Protein AF-0000000083255064 (afdb_homodimer)

Sequence (548 aa):
MEEKFKMIAHAGFDGIDAFVPKPDEAAAWRESLDRHRLALSVNAYPSSADDLRRELELAAGFGGIRAVNVQVMTPFLTGEAAIRLLEDIAALAGEYGLSVNVETHRGTITQDLIRTADYVQYIPELRLTADFSHYVLAGEMPRIPDEAENLFRQLLSRADCLHGRVSNGEQIQVGCFADEEHPMLAHYGRWWE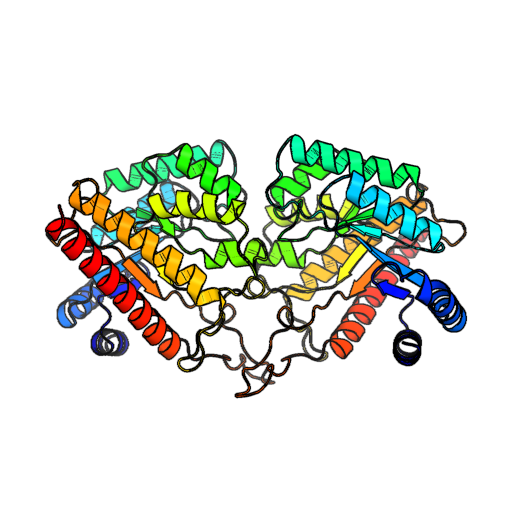LAMRGWLERYANGVVNGDSDGGALLFIPELGPPPYAITTEVPGSRGVELNDRWQQSLALAAYARRLWDGVLLSEHNGAENEMEEKFKMIAHAGFDGIDAFVPKPDEAAAWRESLDRHRLALSVNAYPSSADDLRRELELAAGFGGIRAVNVQVMTPFLTGEAAIRLLEDIAALAGEYGLSVNVETHRGTITQDLIRTADYVQYIPELRLTADFSHYVLAGEMPRIPDEAENLFRQLLSRADCLHGRVSNGEQIQVGCFADEEHPMLAHYGRWWELAMRGWLERYANGVVNGDSDGGALLFIPELGPPPYAITTEVPGSRGVELNDRWQQSLALAAYARRLWDGVLLSEHNGAENE

InterPro domains:
  IPR013022 Xylose isomerase-like, TIM barrel domain [PF01261] (6-149)
  IPR036237 Xylose isomerase-like superfamily [SSF51658] (2-163)

Nearest PDB structures (foldseek):
  1xm3-assembly1_A  TM=5.576E-01  e=3.226E-03  Bacillus subtilis
  1xm3-assembly1_C  TM=5.314E-01  e=2.878E-03  Bacillus subtilis
  5ud6-assembly1_B  TM=4.193E-01  e=1.373E-03  Cyanidioschyzon merolae strain 10D
  3fkk-assembly1_A  TM=4.316E-01  e=2.426E-03  Azospirillum brasilense
  5gk4-assembly1_B  TM=3.318E-01  e=1.948E-01  Escherichia coli K-12

Solvent-accessible surface area (backbone atoms only — not comparable to full-atom values): 29219 Å² total; per-residue (Å²): 109,67,66,58,51,50,52,45,41,73,72,65,49,64,53,44,81,44,60,70,68,52,79,92,44,37,63,62,50,52,49,52,28,58,74,58,63,38,46,36,30,27,53,44,73,24,72,44,58,68,50,41,50,55,52,49,50,53,43,59,69,69,49,80,60,67,32,35,41,30,41,44,56,37,52,82,48,56,68,69,64,33,46,51,50,51,49,49,46,40,51,49,26,65,74,71,71,46,49,52,17,43,36,45,30,44,42,14,52,34,41,43,66,71,60,40,48,52,47,48,69,75,33,79,77,48,35,21,22,44,26,61,22,42,51,31,29,32,36,45,33,74,60,82,49,69,69,55,52,55,46,48,53,59,51,36,73,33,29,53,29,35,42,50,53,45,27,56,10,54,39,46,55,50,76,56,45,97,87,52,75,41,78,53,48,60,58,50,50,51,51,52,41,51,25,50,50,48,42,51,51,35,42,75,70,61,69,45,69,39,51,103,84,51,57,73,77,47,75,40,56,63,73,56,60,76,72,48,30,51,55,42,90,37,91,100,49,93,36,49,64,75,61,60,64,67,62,41,35,52,52,48,48,52,51,52,49,51,45,51,53,50,52,54,51,50,53,54,54,55,53,69,74,98,109,68,65,58,52,50,52,44,39,73,72,65,48,64,53,48,80,43,61,70,67,50,79,92,43,37,64,63,49,52,50,52,29,59,74,58,63,36,46,37,30,28,53,43,74,24,72,45,58,68,50,39,50,56,51,49,50,52,43,60,69,70,48,80,60,66,31,36,42,29,43,44,56,35,53,84,46,55,68,68,65,34,45,51,48,50,50,49,46,39,51,50,25,65,73,72,70,44,49,51,18,43,35,44,31,44,42,12,53,34,41,43,66,71,59,39,48,52,44,47,70,75,34,78,77,48,34,20,23,44,27,60,23,40,50,30,28,34,36,44,34,73,61,82,50,70,70,55,51,54,47,49,53,60,50,36,74,33,30,51,28,34,43,50,50,46,27,59,9,52,39,45,56,50,75,58,43,95,86,51,74,40,79,53,50,58,58,51,50,51,52,51,40,51,26,50,50,48,43,51,51,34,42,75,69,60,68,45,68,42,50,100,82,52,55,73,78,47,75,40,58,63,74,55,60,76,70,49,31,51,54,40,90,36,90,98,50,94,35,48,63,74,62,60,62,67,63,39,34,52,50,49,49,52,51,52,50,52,44,50,52,52,51,54,50,50,54,52,53,54,51,71,75,95

Organism: NCBI:txid582686

pLDDT: mean 91.42, std 12.03, range [43.56, 98.94]

Secondary structure (DSSP, 8-state):
-HHHHHHHHHTT-SEEEEEPPPHHHHHHHHHHHHHHT-EEEEEE--SSHHHHHHHHHHHHHH--EEEEEE----TT--HHHHHHHHHHHHHHHHHHT--EEEE--TTSTT--HHHHHHHHHH-TT--EEE-THHHHHHTT-SS--HHHHHHHHHHHTTEEEEE-----SSSSS----SSS--TTHHHHHHHHHHHHHHHHHHHHTT-S---TT----EEE--PPPTTTS-EE--TTSS-EESS-HHHHHHHHHHHHHHHHHHHHHHHHHHHHT-/-HHHHHHHHHTT-SEEEEEPPPHHHHHHHHHHHHHHT-EEEEEE--SSHHHHHHHHHHHHHH--EEEEEE----TT--HHHHHHHHHHHHHHHHHHT--EEEE--TTSTT--HHHHHHHHHH-TT--EEE-THHHHHHTT-SS--HHHHHHHHHHHTTEEEEE-----SSSSS----SSS--TTHHHHHHHHHHHHHHHHHHHHTT-S---TT----EEE--PPPTTTS-EE--TTSS-EESS-HHHHHHHHHHHHHHHHHHHHHHHHHHHHT-

Radius of gyration: 25.93 Å; Cα contacts (8 Å, |Δi|>4): 891; chains: 2; bounding box: 52×82×60 Å

Foldseek 3Di:
DLVVLVVCLVLPAQADEEAQDDPVCLVVVVVSCVVSNHAYAYEAEAQALVSVLVRLVSVLVSDRHQAYEYFHQDCPDADPRLLVRQLSVLVSCVVSVHHYAYECACNGVNNELVRVLVSCVVRVSHAHAYDCLSVLQVVLPLDADPVSVVSLLSNLLRYLEYEDADHNSNARHDFCDPPHGDPRVVVVLVSLLSSLLSVVVCQVVCNQPQDVPGRDRYYFHDQDDPPSFPFDDDVPDPGHGPDDSVNRRSVSVVSSVVSNVVSVVVVVVVVVVD/DLVVLVVCLVLPAQADEEAQDDPVCLVVVVVSCVVSNHAYAYEAEAQALVSVLVRLVSVLVSDRHQAYEYFHQDCPDADPRLLVRQLSVLVSCVVSVHHYAYECACNGVNNELVRVLVSCVVPVSHAHAYDCLSVLQVVLPLDQDPVSVVSLLSNLLRYLEYEDADHNSNARHDFCDPVHGDPRVVVVLVSLLSSLLSVVVCQVVCNQPQPVPGRDRYYFHDQDDPPSFPFDDDVPDPGHGPDDSVVRRSVSVVSSVVSNVVSVVVVVVVVVVD

Structure (mmCIF, N/CA/C/O backbone):
data_AF-0000000083255064-model_v1
#
loop_
_entity.id
_entity.type
_entity.pdbx_description
1 polymer 'Xylose isomerase-like TIM barrel protein'
#
loop_
_atom_site.group_PDB
_atom_site.id
_atom_site.type_symbol
_atom_site.label_atom_id
_atom_site.label_alt_id
_atom_site.label_comp_id
_atom_site.label_asym_id
_atom_site.label_entity_id
_atom_site.label_seq_id
_atom_site.pdbx_PDB_ins_code
_atom_site.Cartn_x
_atom_site.Cartn_y
_atom_site.Cartn_z
_atom_site.occupancy
_atom_site.B_iso_or_equiv
_atom_site.auth_seq_id
_atom_site.auth_comp_id
_atom_site.auth_asym_id
_atom_site.auth_atom_id
_atom_site.pdbx_PDB_model_num
ATOM 1 N N . MET A 1 1 ? 4.922 15.273 30.141 1 87 1 MET A N 1
ATOM 2 C CA . MET A 1 1 ? 4.391 16.203 29.156 1 87 1 MET A CA 1
ATOM 3 C C . MET A 1 1 ? 5.312 17.422 28.984 1 87 1 MET A C 1
ATOM 5 O O . MET A 1 1 ? 5.828 17.672 27.906 1 87 1 MET A O 1
ATOM 9 N N . GLU A 1 2 ? 5.703 18.062 30.078 1 88.81 2 GLU A N 1
ATOM 10 C CA . GLU A 1 2 ? 6.504 19.281 30.016 1 88.81 2 GLU A CA 1
ATOM 11 C C . GLU A 1 2 ? 7.859 19.016 29.359 1 88.81 2 GLU A C 1
ATOM 13 O O . GLU A 1 2 ? 8.352 19.828 28.594 1 88.81 2 GLU A O 1
ATOM 18 N N . GLU A 1 3 ? 8.422 17.938 29.672 1 93.56 3 GLU A N 1
ATOM 19 C CA . GLU A 1 3 ? 9.719 17.578 29.094 1 93.56 3 GLU A CA 1
ATOM 20 C C . GLU A 1 3 ? 9.617 17.438 27.578 1 93.56 3 GLU A C 1
ATOM 22 O O . GLU A 1 3 ? 10.539 17.812 26.844 1 93.56 3 GLU A O 1
ATOM 27 N N . LYS A 1 4 ? 8.594 16.844 27.109 1 94.31 4 LYS A N 1
ATOM 28 C CA . LYS A 1 4 ? 8.391 16.688 25.672 1 94.31 4 LYS A CA 1
ATOM 29 C C . LYS A 1 4 ? 8.242 18.031 24.984 1 94.31 4 LYS A C 1
ATOM 31 O O . LYS A 1 4 ? 8.797 18.266 23.922 1 94.31 4 LYS A O 1
ATOM 36 N N . PHE A 1 5 ? 7.508 18.938 25.625 1 96.88 5 PHE A N 1
ATOM 37 C CA . PHE A 1 5 ? 7.328 20.281 25.078 1 96.88 5 PHE A CA 1
ATOM 38 C C . PHE A 1 5 ? 8.664 21 24.984 1 96.88 5 PHE A C 1
ATOM 40 O O . PHE A 1 5 ? 8.961 21.625 23.953 1 96.88 5 PHE A O 1
ATOM 47 N N . LYS A 1 6 ? 9.398 20.891 26.016 1 96 6 LYS A N 1
ATOM 48 C CA . LYS A 1 6 ? 10.711 21.531 26.062 1 96 6 LYS A CA 1
ATOM 49 C C . LYS A 1 6 ? 11.617 20.984 24.953 1 96 6 LYS A C 1
ATOM 51 O O . LYS A 1 6 ? 12.297 21.75 24.281 1 96 6 LYS A O 1
ATOM 56 N N . MET A 1 7 ? 11.617 19.734 24.812 1 96.69 7 MET A N 1
ATOM 57 C CA . MET A 1 7 ? 12.445 19.078 23.797 1 96.69 7 MET A CA 1
ATOM 58 C C . MET A 1 7 ? 12.055 19.547 22.406 1 96.69 7 MET A C 1
ATOM 60 O O . MET A 1 7 ? 12.93 19.844 21.578 1 96.69 7 MET A O 1
ATOM 64 N N . ILE A 1 8 ? 10.812 19.578 22.125 1 97.5 8 ILE A N 1
ATOM 65 C CA . ILE A 1 8 ? 10.281 19.969 20.812 1 97.5 8 ILE A CA 1
ATOM 66 C C . ILE A 1 8 ? 10.641 21.422 20.531 1 97.5 8 ILE A C 1
ATOM 68 O O . ILE A 1 8 ? 11.133 21.75 19.453 1 97.5 8 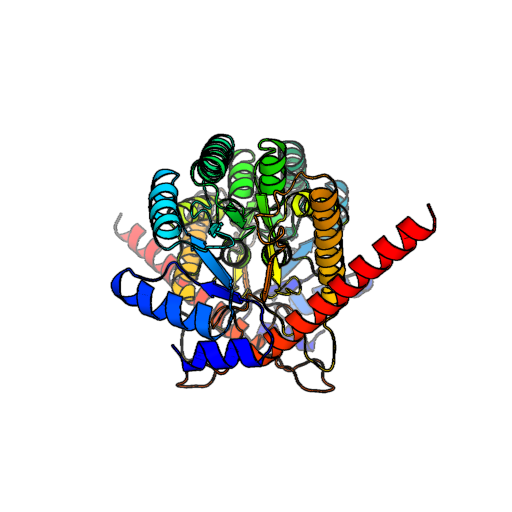ILE A O 1
ATOM 72 N N . ALA A 1 9 ? 10.461 22.281 21.516 1 97.56 9 ALA A N 1
ATOM 73 C CA . ALA A 1 9 ? 10.781 23.703 21.375 1 97.56 9 ALA A CA 1
ATOM 74 C C . ALA A 1 9 ? 12.281 23.906 21.156 1 97.56 9 ALA A C 1
ATOM 76 O O . ALA A 1 9 ? 12.688 24.688 20.297 1 97.56 9 ALA A O 1
ATOM 77 N N . HIS A 1 10 ? 13.039 23.219 21.922 1 97.25 10 HIS A N 1
ATOM 78 C CA . HIS A 1 10 ? 14.492 23.344 21.844 1 97.25 10 HIS A CA 1
ATOM 79 C C . HIS A 1 10 ? 15.016 22.891 20.484 1 97.25 10 HIS A C 1
ATOM 81 O O . HIS A 1 10 ? 16.016 23.422 19.984 1 97.25 10 HIS A O 1
ATOM 87 N N . ALA A 1 11 ? 14.336 21.953 19.844 1 97.5 11 ALA A N 1
ATOM 88 C CA . ALA A 1 11 ? 14.742 21.422 18.547 1 97.5 11 ALA A CA 1
ATOM 89 C C . ALA A 1 11 ? 14.352 22.375 17.422 1 97.5 11 ALA A C 1
ATOM 91 O O . ALA A 1 11 ? 14.727 22.172 16.266 1 97.5 11 ALA A O 1
ATOM 92 N N . GLY A 1 12 ? 13.562 23.359 17.719 1 97.12 12 GLY A N 1
ATOM 93 C CA . GLY A 1 12 ? 13.281 24.406 16.75 1 97.12 12 GLY A CA 1
ATOM 94 C C . GLY A 1 12 ? 11.953 24.203 16.031 1 97.12 12 GLY A C 1
ATOM 95 O O . GLY A 1 12 ? 11.672 24.875 15.039 1 97.12 12 GLY A O 1
ATOM 96 N N . PHE A 1 13 ? 11.094 23.281 16.453 1 97.81 13 PHE A N 1
ATOM 97 C CA . PHE A 1 13 ? 9.773 23.109 15.875 1 97.81 13 PHE A CA 1
ATOM 98 C C . PHE A 1 13 ? 8.867 24.281 16.25 1 97.81 13 PHE A C 1
ATOM 100 O O . PHE A 1 13 ? 8.984 24.844 17.328 1 97.81 13 PHE A O 1
ATOM 107 N N . ASP A 1 14 ? 7.949 24.609 15.359 1 96.38 14 ASP A N 1
ATOM 108 C CA . ASP A 1 14 ? 7.031 25.734 15.555 1 96.38 14 ASP A CA 1
ATOM 109 C C . ASP A 1 14 ? 5.754 25.266 16.25 1 96.38 14 ASP A C 1
ATOM 111 O O . ASP A 1 14 ? 4.977 26.094 16.734 1 96.38 14 ASP A O 1
ATOM 115 N N . GLY A 1 15 ? 5.566 23.984 16.281 1 97.12 15 GLY A N 1
ATOM 116 C CA . GLY A 1 15 ? 4.332 23.484 16.875 1 97.12 15 GLY A CA 1
ATOM 117 C C . GLY A 1 15 ? 4.328 21.984 17.078 1 97.12 15 GLY A C 1
ATOM 118 O O . GLY A 1 15 ? 5.355 21.328 16.891 1 97.12 15 GLY A O 1
ATOM 119 N N . ILE A 1 16 ? 3.178 21.516 17.609 1 97 16 ILE A N 1
ATOM 120 C CA . ILE A 1 16 ? 2.92 20.125 17.922 1 97 16 ILE A CA 1
ATOM 121 C C . ILE A 1 16 ? 1.641 19.672 17.219 1 97 16 ILE A C 1
ATOM 123 O O . ILE A 1 16 ? 0.662 20.406 17.156 1 97 16 ILE A O 1
ATOM 127 N N . ASP A 1 17 ? 1.732 18.547 16.594 1 97.25 17 ASP A N 1
ATOM 128 C CA . ASP A 1 17 ? 0.533 17.859 16.109 1 97.25 17 ASP A CA 1
ATOM 129 C C . ASP A 1 17 ? 0.09 16.766 17.078 1 97.25 17 ASP A C 1
ATOM 131 O O . ASP A 1 17 ? 0.868 15.867 17.406 1 97.25 17 ASP A O 1
ATOM 135 N N . ALA A 1 18 ? -1.103 16.844 17.578 1 97.25 18 ALA A N 1
ATOM 136 C CA . ALA A 1 18 ? -1.617 15.914 18.594 1 97.25 18 ALA A CA 1
ATOM 137 C C . ALA A 1 18 ? -3.121 15.711 18.422 1 97.25 18 ALA A C 1
ATOM 139 O O . ALA A 1 18 ? -3.678 15.953 17.359 1 97.25 18 ALA A O 1
ATOM 140 N N . PHE A 1 19 ? -3.732 15.055 19.297 1 97.56 19 PHE A N 1
ATOM 141 C CA . PHE A 1 19 ? -5.184 15.055 19.453 1 97.56 19 PHE A CA 1
ATOM 142 C C . PHE A 1 19 ? -5.629 16.156 20.406 1 97.56 19 PHE A C 1
ATOM 144 O O . PHE A 1 19 ? -4.816 16.688 21.172 1 97.56 19 PHE A O 1
ATOM 151 N N . VAL A 1 20 ? -6.906 16.547 20.25 1 97.19 20 VAL A N 1
ATOM 152 C CA . VAL A 1 20 ? -7.398 17.578 21.156 1 97.19 20 VAL A CA 1
ATOM 153 C C . VAL A 1 20 ? -7.203 17.141 22.609 1 97.19 20 VAL A C 1
ATOM 155 O O . VAL A 1 20 ? -7.633 16.047 22.984 1 97.19 20 VAL A O 1
ATOM 158 N N . PRO A 1 21 ? -6.504 17.984 23.375 1 96.62 21 PRO A N 1
ATOM 159 C CA . PRO A 1 21 ? -6.32 17.625 24.781 1 96.62 21 PRO A CA 1
ATOM 160 C C . PRO A 1 21 ? -7.645 17.422 25.516 1 96.62 21 PRO A C 1
ATOM 162 O O . PRO A 1 21 ? -8.609 18.141 25.266 1 96.62 21 PRO A O 1
ATOM 165 N N . LYS A 1 22 ? -7.641 16.516 26.438 1 93.94 22 LYS A N 1
ATOM 166 C CA . LYS A 1 22 ? -8.805 16.312 27.312 1 93.94 22 LYS A CA 1
ATOM 167 C C . LYS A 1 22 ? -9.07 17.547 28.156 1 93.94 22 LYS A C 1
ATOM 169 O O . LYS A 1 22 ? -8.141 18.281 28.5 1 93.94 22 LYS A O 1
ATOM 174 N N . PRO A 1 23 ? -10.305 17.672 28.484 1 93.62 23 PRO A N 1
ATOM 175 C CA . PRO A 1 23 ? -10.656 18.875 29.25 1 93.62 23 PRO A CA 1
ATOM 176 C C . PRO A 1 23 ? -9.82 19.031 30.516 1 93.62 23 PRO A C 1
ATOM 178 O O . PRO A 1 23 ? -9.438 20.141 30.875 1 93.62 23 PRO A O 1
ATOM 181 N N . ASP A 1 24 ? -9.531 17.984 31.156 1 95.31 24 ASP A N 1
ATOM 182 C CA . ASP A 1 24 ? -8.805 18.047 32.438 1 95.31 24 ASP A CA 1
ATOM 183 C C . ASP A 1 24 ? -7.324 18.328 32.188 1 95.31 24 ASP A C 1
ATOM 185 O O . ASP A 1 24 ? -6.602 18.672 33.125 1 95.31 24 ASP A O 1
ATOM 189 N N . GLU A 1 25 ? -6.871 18.25 30.969 1 95.75 25 GLU A N 1
ATOM 190 C CA . GLU A 1 25 ? -5.477 18.531 30.641 1 95.75 25 GLU A CA 1
ATOM 191 C C . GLU A 1 25 ? -5.344 19.844 29.891 1 95.75 25 GLU A C 1
ATOM 193 O O . GLU A 1 25 ? -4.23 20.312 29.625 1 95.75 25 GLU A O 1
ATOM 198 N N . ALA A 1 26 ? -6.465 20.438 29.562 1 96.06 26 ALA A N 1
ATOM 199 C CA . ALA A 1 26 ? -6.504 21.594 28.656 1 96.06 26 ALA A CA 1
ATOM 200 C C . ALA A 1 26 ? -5.688 22.75 29.203 1 96.06 26 ALA A C 1
ATOM 202 O O . ALA A 1 26 ? -4.895 23.359 28.484 1 96.06 26 ALA A O 1
ATOM 203 N N . ALA A 1 27 ? -5.84 23.062 30.406 1 95.88 27 ALA A N 1
ATOM 204 C CA . ALA A 1 27 ? -5.145 24.188 31.016 1 95.88 27 ALA A CA 1
ATOM 205 C C . ALA A 1 27 ? -3.631 23.969 31 1 95.88 27 ALA A C 1
ATOM 207 O O . ALA A 1 27 ? -2.877 24.906 30.688 1 95.88 27 ALA A O 1
ATOM 208 N N . ALA A 1 28 ? -3.275 22.781 31.391 1 96.56 28 ALA A N 1
ATOM 209 C CA . ALA A 1 28 ? -1.85 22.453 31.391 1 96.56 28 ALA A CA 1
ATOM 210 C C . ALA A 1 28 ? -1.268 22.547 29.984 1 96.56 28 ALA A C 1
ATOM 212 O O . ALA A 1 28 ? -0.147 23.031 29.812 1 96.56 28 ALA A O 1
ATOM 213 N N . TRP A 1 29 ? -1.972 22.047 29.016 1 97.44 29 TRP A N 1
ATOM 214 C CA . TRP A 1 29 ? -1.554 22.141 27.625 1 97.44 29 TRP A CA 1
ATOM 215 C C . TRP A 1 29 ? -1.404 23.594 27.188 1 97.44 29 TRP A C 1
ATOM 217 O O . TRP A 1 29 ? -0.379 23.984 26.609 1 97.44 29 TRP A O 1
ATOM 227 N N . ARG A 1 30 ? -2.373 24.438 27.484 1 96.56 30 ARG A N 1
ATOM 228 C CA . ARG A 1 30 ? -2.328 25.844 27.094 1 96.56 30 ARG A CA 1
ATOM 229 C C . ARG A 1 30 ? -1.12 26.547 27.703 1 96.56 30 ARG A C 1
ATOM 231 O O . ARG A 1 30 ? -0.439 27.328 27.047 1 96.56 30 ARG A O 1
ATOM 238 N N . GLU A 1 31 ? -0.927 26.234 28.906 1 97 31 GLU A N 1
ATOM 239 C CA . GLU A 1 31 ? 0.203 26.844 29.609 1 97 31 GLU A CA 1
ATOM 240 C C . GLU A 1 31 ? 1.526 26.469 28.953 1 97 31 GLU A C 1
ATOM 242 O O . GLU A 1 31 ? 2.389 27.312 28.734 1 97 31 GLU A O 1
ATOM 247 N N . SER A 1 32 ? 1.698 25.188 28.719 1 97.44 32 SER A N 1
ATOM 248 C CA . SER A 1 32 ? 2.936 24.703 28.109 1 97.44 32 SER A CA 1
ATOM 249 C C . SER A 1 32 ? 3.107 25.234 26.688 1 97.44 32 SER A C 1
ATOM 251 O O . SER A 1 32 ? 4.215 25.625 26.297 1 97.44 32 SER A O 1
ATOM 253 N N . LEU A 1 33 ? 2.025 25.297 25.906 1 97.69 33 LEU A N 1
ATOM 254 C CA . LEU A 1 33 ? 2.07 25.859 24.562 1 97.69 33 LEU A CA 1
ATOM 255 C C . LEU A 1 33 ? 2.504 27.312 24.594 1 97.69 33 LEU A C 1
ATOM 257 O O . LEU A 1 33 ? 3.352 27.734 23.797 1 97.69 33 LEU A O 1
ATOM 261 N N . ASP A 1 34 ? 1.952 28.047 25.531 1 97 34 ASP A N 1
ATOM 262 C CA . ASP A 1 34 ? 2.295 29.469 25.672 1 97 34 ASP A CA 1
ATOM 263 C C . ASP A 1 34 ? 3.744 29.625 26.125 1 97 34 ASP A C 1
ATOM 265 O O . ASP A 1 34 ? 4.488 30.422 25.547 1 97 34 ASP A O 1
ATOM 269 N N . ARG A 1 35 ? 4.059 28.875 27.125 1 97.31 35 ARG A N 1
ATOM 270 C CA . ARG A 1 35 ? 5.391 28.969 27.719 1 97.31 35 ARG A CA 1
ATOM 271 C C . ARG A 1 35 ? 6.469 28.719 26.672 1 97.31 35 ARG A C 1
ATOM 273 O O . ARG A 1 35 ? 7.508 29.375 26.672 1 97.31 35 ARG A O 1
ATOM 280 N N . HIS A 1 36 ? 6.27 27.766 25.828 1 97.5 36 HIS A N 1
ATOM 281 C CA . HIS A 1 36 ? 7.293 27.359 24.875 1 97.5 36 HIS A CA 1
ATOM 282 C C . HIS A 1 36 ? 7.016 27.922 23.484 1 97.5 36 HIS A C 1
ATOM 284 O O . HIS A 1 36 ? 7.746 27.641 22.531 1 97.5 36 HIS A O 1
ATOM 290 N N . ARG A 1 37 ? 5.934 28.719 23.328 1 96.69 37 ARG A N 1
ATOM 291 C CA . ARG A 1 37 ? 5.555 29.391 22.078 1 96.69 37 ARG A CA 1
ATOM 292 C C . ARG A 1 37 ? 5.363 28.359 20.969 1 96.69 37 ARG A C 1
ATOM 294 O O . ARG A 1 37 ? 5.914 28.531 19.875 1 96.69 37 ARG A O 1
ATOM 301 N N . LEU A 1 38 ? 4.637 27.328 21.266 1 97.31 38 LEU A N 1
ATOM 302 C CA . LEU A 1 38 ? 4.34 26.266 20.312 1 97.31 38 LEU A CA 1
ATOM 303 C C . LEU A 1 38 ? 2.889 26.344 19.844 1 97.31 38 LEU A C 1
ATOM 305 O O . LEU A 1 38 ? 1.989 26.625 20.641 1 97.31 38 LEU A O 1
ATOM 309 N N . ALA A 1 39 ? 2.717 26.25 18.516 1 95.88 39 ALA A N 1
ATOM 310 C CA . ALA A 1 39 ? 1.37 26.109 17.953 1 95.88 39 ALA A CA 1
ATOM 311 C C . ALA A 1 39 ? 0.848 24.688 18.125 1 95.88 39 ALA A C 1
ATOM 313 O O . ALA A 1 39 ? 1.612 23.781 18.438 1 95.88 39 ALA A O 1
ATOM 314 N N . LEU A 1 40 ? -0.479 24.516 17.969 1 96.75 40 LEU A N 1
ATOM 315 C CA . LEU A 1 40 ? -1.089 23.188 18.094 1 96.75 40 LEU A CA 1
ATOM 316 C C . LEU A 1 40 ? -1.964 22.875 16.891 1 96.75 40 LEU A C 1
ATOM 318 O O . LEU A 1 40 ? -2.787 23.703 16.484 1 96.75 40 LEU A O 1
ATOM 322 N N . SER A 1 41 ? -1.718 21.891 16.188 1 96.69 41 SER A N 1
ATOM 323 C CA . SER A 1 41 ? -2.66 21.266 15.266 1 96.69 41 SER A CA 1
ATOM 324 C C . SER A 1 41 ? -3.158 19.938 15.828 1 96.69 41 SER A C 1
ATOM 326 O O . SER A 1 41 ? -2.488 19.312 16.656 1 96.69 41 SER A O 1
ATOM 328 N N . VAL A 1 42 ? -4.352 19.516 15.438 1 97.81 42 VAL A N 1
ATOM 329 C CA . VAL A 1 42 ? -4.918 18.328 16.062 1 97.81 42 VAL A CA 1
ATOM 330 C C . VAL A 1 42 ? -5.43 17.375 14.984 1 97.81 42 VAL A C 1
ATOM 332 O O . VAL A 1 42 ? -5.684 17.781 13.852 1 97.81 42 VAL A O 1
ATOM 335 N N . ASN A 1 43 ? -5.539 16.125 15.328 1 98.44 43 ASN A N 1
ATOM 336 C CA . ASN A 1 43 ? -6.078 15.07 14.469 1 98.44 43 ASN A CA 1
ATOM 337 C C . ASN A 1 43 ? -7.512 14.711 14.852 1 98.44 43 ASN A C 1
ATOM 339 O O . ASN A 1 43 ? -7.883 14.789 16.016 1 98.44 43 ASN A O 1
ATOM 343 N N . ALA A 1 44 ? -8.297 14.383 13.852 1 98.56 44 ALA A N 1
ATOM 344 C CA . ALA A 1 44 ? -9.641 13.836 14.023 1 98.56 44 ALA A CA 1
ATOM 345 C C . ALA A 1 44 ? -9.859 12.625 13.125 1 98.56 44 ALA A C 1
ATOM 347 O O . ALA A 1 44 ? -9.438 12.617 11.969 1 98.56 44 ALA A O 1
ATOM 348 N N . TYR A 1 45 ? -10.516 11.594 13.672 1 98.56 45 TYR A N 1
ATOM 349 C CA . TYR A 1 45 ? -10.758 10.359 12.93 1 98.56 45 TYR A CA 1
ATOM 350 C C . TYR A 1 45 ? -12.25 10.047 12.859 1 98.56 45 TYR A C 1
ATOM 352 O O . TYR A 1 45 ? -12.695 9.016 13.367 1 98.56 45 TYR A O 1
ATOM 360 N N . PRO A 1 46 ? -12.992 10.844 12.156 1 98.69 46 PRO A N 1
ATOM 361 C CA . PRO A 1 46 ? -14.438 10.641 12.07 1 98.69 46 PRO A CA 1
ATOM 362 C C . PRO A 1 46 ? -14.812 9.547 11.07 1 98.69 46 PRO A C 1
ATOM 364 O O . PRO A 1 46 ? -14.07 9.289 10.117 1 98.69 46 PRO A O 1
ATOM 367 N N . SER A 1 47 ? -16.031 8.93 11.273 1 98.25 47 SER A N 1
ATOM 368 C CA . SER A 1 47 ? -16.625 8.031 10.297 1 98.25 47 SER A CA 1
ATOM 369 C C . SER A 1 47 ? -17.906 8.633 9.711 1 98.25 47 SER A C 1
ATOM 371 O O . SER A 1 47 ? -18.547 8.023 8.852 1 98.25 47 SER A O 1
ATOM 373 N N . SER A 1 48 ? -18.266 9.773 10.234 1 98.31 48 SER A N 1
ATOM 374 C CA . SER A 1 48 ? -19.438 10.508 9.773 1 98.31 48 SER A CA 1
ATOM 375 C C . SER A 1 48 ? -19.266 12.008 9.992 1 98.31 48 SER A C 1
ATOM 377 O O . SER A 1 48 ? -18.344 12.445 10.688 1 98.31 48 SER A O 1
ATOM 379 N N . ALA A 1 49 ? -20.141 12.75 9.391 1 97.81 49 ALA A N 1
ATOM 380 C CA . ALA A 1 49 ? -20.141 14.195 9.609 1 97.81 49 ALA A CA 1
ATOM 381 C C . ALA A 1 49 ? -20.453 14.539 11.062 1 97.81 49 ALA A C 1
ATOM 383 O O . ALA A 1 49 ? -19.875 15.477 11.617 1 97.81 49 ALA A O 1
ATOM 384 N N . ASP A 1 50 ? -21.312 13.797 11.641 1 97.94 50 ASP A N 1
ATOM 385 C CA . ASP A 1 50 ? -21.656 14.016 13.039 1 97.94 50 ASP A CA 1
ATOM 386 C C . ASP A 1 50 ? -20.453 13.758 13.953 1 97.94 50 ASP A C 1
ATOM 388 O O . ASP A 1 50 ? -20.25 14.477 14.938 1 97.94 50 ASP A O 1
ATOM 392 N N . ASP A 1 51 ? -19.688 12.68 13.641 1 98.06 51 ASP A N 1
ATOM 393 C CA . ASP A 1 51 ? -18.453 12.422 14.375 1 98.06 51 ASP A CA 1
ATOM 394 C C . ASP A 1 51 ? -17.516 13.625 14.312 1 98.06 51 ASP A C 1
ATOM 396 O O . ASP A 1 51 ? -16.969 14.047 15.328 1 98.06 51 ASP A O 1
ATOM 400 N N . LEU A 1 52 ? -17.391 14.156 13.125 1 98.12 52 LEU A N 1
ATOM 401 C CA . LEU A 1 52 ? -16.484 15.289 12.953 1 98.12 52 LEU A CA 1
ATOM 402 C C . LEU A 1 52 ? -16.984 16.516 13.695 1 98.12 52 LEU A C 1
ATOM 404 O O . LEU A 1 52 ? -16.203 17.266 14.289 1 98.12 52 LEU A O 1
ATOM 408 N N . ARG A 1 53 ? -18.281 16.766 13.648 1 97.69 53 ARG A N 1
ATOM 409 C CA . ARG A 1 53 ? -18.875 17.906 14.359 1 97.69 53 ARG A CA 1
ATOM 410 C C . ARG A 1 53 ? -18.484 17.891 15.836 1 97.69 53 ARG A C 1
ATOM 412 O O . ARG A 1 53 ? -18.078 18.906 16.391 1 97.69 53 ARG A O 1
ATOM 419 N N . ARG A 1 54 ? -18.594 16.781 16.422 1 97.19 54 ARG A N 1
ATOM 420 C CA . ARG A 1 54 ? -18.25 16.641 17.828 1 97.19 54 ARG A CA 1
ATOM 421 C C . ARG A 1 54 ? -16.781 16.969 18.062 1 97.19 54 ARG A C 1
ATOM 423 O O . ARG A 1 54 ? -16.438 17.656 19.031 1 97.19 54 ARG A O 1
ATOM 430 N N . GLU A 1 55 ? -15.938 16.469 17.156 1 96.44 55 GLU A N 1
ATOM 431 C CA . GLU A 1 55 ? -14.5 16.719 17.266 1 96.44 55 GLU A CA 1
ATOM 432 C C . GLU A 1 55 ? -14.18 18.203 17.078 1 96.44 55 GLU A C 1
ATOM 434 O O . GLU A 1 55 ? -13.32 18.75 17.766 1 96.44 55 GLU A O 1
ATOM 439 N N . LEU A 1 56 ? -14.867 18.812 16.156 1 96.81 56 LEU A N 1
ATOM 440 C CA . LEU A 1 56 ? -14.641 20.234 15.875 1 96.81 56 LEU A CA 1
ATOM 441 C C . LEU A 1 56 ? -15.125 21.094 17.031 1 96.81 56 LEU A C 1
ATOM 443 O O . LEU A 1 56 ? -14.531 22.141 17.328 1 96.81 56 LEU A O 1
ATOM 447 N N . GLU A 1 57 ? -16.172 20.656 17.656 1 96.12 57 GLU A N 1
ATOM 448 C CA . GLU A 1 57 ? -16.641 21.359 18.844 1 96.12 57 GLU A CA 1
ATOM 449 C C . GLU A 1 57 ? -15.586 21.344 19.953 1 96.12 57 GLU A C 1
ATOM 451 O O . GLU A 1 57 ? -15.344 22.359 20.609 1 96.12 57 GLU A O 1
ATOM 456 N N . LEU A 1 58 ? -15.023 20.203 20.141 1 95.62 58 LEU A N 1
ATOM 457 C CA . LEU A 1 58 ? -13.961 20.078 21.141 1 95.62 58 LEU A CA 1
ATOM 458 C C . LEU A 1 58 ? -12.766 20.969 20.781 1 95.62 58 LEU A C 1
ATOM 460 O O . LEU A 1 58 ? -12.211 21.641 21.641 1 95.62 58 LEU A O 1
ATOM 464 N N . ALA A 1 59 ? -12.359 20.938 19.516 1 95.56 59 ALA A N 1
ATOM 465 C CA . ALA A 1 59 ? -11.227 21.734 19.047 1 95.56 59 ALA A CA 1
ATOM 466 C C . ALA A 1 59 ? -11.492 23.219 19.219 1 95.56 59 ALA A C 1
ATOM 468 O O . ALA A 1 59 ? -10.633 23.969 19.688 1 95.56 59 ALA A O 1
ATOM 469 N N . ALA A 1 60 ? -12.695 23.609 18.875 1 93.75 60 ALA A N 1
ATOM 470 C CA . ALA A 1 60 ? -13.102 25.016 19.016 1 93.75 60 ALA A CA 1
ATOM 471 C C . ALA A 1 60 ? -13.109 25.438 20.484 1 93.75 60 ALA A C 1
ATOM 473 O O . ALA A 1 60 ? -12.727 26.562 20.812 1 93.75 60 ALA A O 1
ATOM 474 N N . GLY A 1 61 ? -13.555 24.594 21.281 1 93.31 61 GLY A N 1
ATOM 475 C CA . GLY A 1 61 ? -13.578 24.859 22.719 1 93.31 61 GLY A CA 1
ATOM 476 C C . GLY A 1 61 ? -12.195 25.031 23.312 1 93.31 61 GLY A C 1
ATOM 477 O O . GLY A 1 61 ? -12 25.812 24.25 1 93.31 61 GLY A O 1
ATOM 478 N N . PHE A 1 62 ? -11.273 24.203 22.922 1 95.69 62 PHE A N 1
ATOM 479 C CA . PHE A 1 62 ? -9.898 24.328 23.375 1 95.69 62 PHE A CA 1
ATOM 480 C C . PHE A 1 62 ? -9.297 25.656 22.922 1 95.69 62 PHE A C 1
ATOM 482 O O . PHE A 1 62 ? -8.609 26.328 23.688 1 95.69 62 PHE A O 1
ATOM 489 N N . GLY A 1 63 ? -9.617 26.047 21.672 1 92.31 63 GLY A N 1
ATOM 490 C CA . GLY A 1 63 ? -9.133 27.312 21.125 1 92.31 63 GLY A CA 1
ATOM 491 C C . GLY A 1 63 ? -7.672 27.25 20.703 1 92.31 63 GLY A C 1
ATOM 492 O O . GLY A 1 63 ? -6.93 26.375 21.156 1 92.31 63 GLY A O 1
ATOM 493 N N . GLY A 1 64 ? -7.352 28.141 19.766 1 90.62 64 GLY A N 1
ATOM 494 C CA . GLY A 1 64 ? -5.965 28.312 19.344 1 90.62 64 GLY A CA 1
ATOM 495 C C . GLY A 1 64 ? -5.461 27.188 18.453 1 90.62 64 GLY A C 1
ATOM 496 O O . GLY A 1 64 ? -4.25 26.984 18.344 1 90.62 64 GLY A O 1
ATOM 497 N N . ILE A 1 65 ? -6.312 26.406 17.891 1 93.31 65 ILE A N 1
ATOM 498 C CA . ILE A 1 65 ? -5.945 25.281 17.031 1 93.31 65 ILE A CA 1
ATOM 499 C C . ILE A 1 65 ? -5.625 25.812 15.625 1 93.31 65 ILE A C 1
ATOM 501 O O . ILE A 1 65 ? -6.434 26.5 15.016 1 93.31 65 ILE A O 1
ATOM 505 N N . ARG A 1 66 ? -4.434 25.453 15.102 1 92.75 66 ARG A N 1
ATOM 506 C CA . ARG A 1 66 ? -3.988 25.953 13.805 1 92.75 66 ARG A CA 1
ATOM 507 C C . ARG A 1 66 ? -4.664 25.188 12.664 1 92.75 66 ARG A C 1
ATOM 509 O O . ARG A 1 66 ? -4.977 25.781 11.625 1 92.75 66 ARG A O 1
ATOM 516 N N . ALA A 1 67 ? -4.836 23.906 12.836 1 94.88 67 ALA A N 1
ATOM 517 C CA . ALA A 1 67 ? -5.441 23.078 11.805 1 94.88 67 ALA A CA 1
ATOM 518 C C . ALA A 1 67 ? -5.953 21.766 12.383 1 94.88 67 ALA A C 1
ATOM 520 O O . ALA A 1 67 ? -5.461 21.297 13.422 1 94.88 67 ALA A O 1
ATOM 521 N N . VAL A 1 68 ? -6.941 21.25 11.773 1 97.06 68 VAL A N 1
ATOM 522 C CA . VAL A 1 68 ? -7.461 19.906 12.078 1 97.06 68 VAL A CA 1
ATOM 523 C C . VAL A 1 68 ? -7.18 18.969 10.914 1 97.06 68 VAL A C 1
ATOM 525 O O . VAL A 1 68 ? -7.68 19.172 9.805 1 97.06 68 VAL A O 1
ATOM 528 N N . ASN A 1 69 ? -6.328 18.047 11.148 1 98.31 69 ASN A N 1
ATOM 529 C CA . ASN A 1 69 ? -6.094 16.969 10.188 1 98.31 69 ASN A CA 1
ATOM 530 C C . ASN A 1 69 ? -7.141 15.859 10.32 1 98.31 69 ASN A C 1
ATOM 532 O O . ASN A 1 69 ? -7.301 15.281 11.391 1 98.31 69 ASN A O 1
ATOM 536 N N . VAL A 1 70 ? -7.793 15.562 9.203 1 98.75 70 VAL A N 1
ATOM 537 C CA . VAL A 1 70 ? -8.93 14.656 9.289 1 98.75 70 VAL A CA 1
ATOM 538 C C . VAL A 1 70 ? -8.641 13.391 8.477 1 98.75 70 VAL A C 1
ATOM 540 O O . VAL A 1 70 ? -8.422 13.461 7.266 1 98.75 70 VAL A O 1
ATOM 543 N N . GLN A 1 71 ? -8.609 12.266 9.141 1 98.88 71 GLN A N 1
ATOM 544 C CA . GLN A 1 71 ? -8.703 10.961 8.484 1 98.88 71 GLN A CA 1
ATOM 545 C C . GLN A 1 71 ? -10.133 10.422 8.539 1 98.88 71 GLN A C 1
ATOM 547 O O . GLN A 1 71 ? -10.617 10.039 9.609 1 98.88 71 GLN A O 1
ATOM 552 N N . VAL A 1 72 ? -10.758 10.43 7.406 1 98.88 72 VAL A N 1
ATOM 553 C CA . VAL A 1 72 ? -12.148 9.969 7.352 1 98.88 72 VAL A CA 1
ATOM 554 C C . VAL A 1 72 ? -12.18 8.445 7.293 1 98.88 72 VAL A C 1
ATOM 556 O O . VAL A 1 72 ? -11.898 7.848 6.254 1 98.88 72 VAL A O 1
ATOM 559 N N . MET A 1 73 ? -12.688 7.816 8.352 1 98.56 73 MET A N 1
ATOM 560 C CA . MET A 1 73 ? -12.469 6.398 8.602 1 98.56 73 MET A CA 1
ATOM 561 C C . MET A 1 73 ? -13.562 5.555 7.953 1 98.56 73 MET A C 1
ATOM 563 O O . MET A 1 73 ? -14.188 4.727 8.617 1 98.56 73 MET A O 1
ATOM 567 N N . THR A 1 74 ? -13.781 5.773 6.699 1 98.62 74 THR A N 1
ATOM 568 C CA . THR A 1 74 ? -14.695 4.98 5.887 1 98.62 74 THR A CA 1
ATOM 569 C C . THR A 1 74 ? -14.039 4.578 4.57 1 98.62 74 THR A C 1
ATOM 571 O O . THR A 1 74 ? -14.438 5.047 3.502 1 98.62 74 THR A O 1
ATOM 574 N N . PRO A 1 75 ? -13.117 3.639 4.602 1 98.56 75 PRO A N 1
ATOM 575 C CA . PRO A 1 75 ? -12.312 3.316 3.42 1 98.56 75 PRO A CA 1
ATOM 576 C C . PRO A 1 75 ? -13.125 2.631 2.324 1 98.56 75 PRO A C 1
ATOM 578 O O . PRO A 1 75 ? -12.695 2.586 1.169 1 98.56 75 PRO A O 1
ATOM 581 N N . PHE A 1 76 ? -14.359 2.127 2.619 1 98.56 76 PHE A N 1
ATOM 582 C CA . PHE A 1 76 ? -15.117 1.372 1.627 1 98.56 76 PHE A CA 1
ATOM 583 C C . PHE A 1 76 ? -16.297 2.188 1.11 1 98.56 76 PHE A C 1
ATOM 585 O O . PHE A 1 76 ? -17.078 1.708 0.285 1 98.56 76 PHE A O 1
ATOM 592 N N . LEU A 1 77 ? -16.438 3.41 1.617 1 98.56 77 LEU A N 1
ATOM 593 C CA . LEU A 1 77 ? -17.406 4.352 1.064 1 98.56 77 LEU A CA 1
ATOM 594 C C . LEU A 1 77 ? -16.844 5.055 -0.162 1 98.56 77 LEU A C 1
ATOM 596 O O . LEU A 1 77 ? -15.82 5.746 -0.073 1 98.56 77 LEU A O 1
ATOM 600 N N . THR A 1 78 ? -17.484 4.848 -1.34 1 98.19 78 THR A N 1
ATOM 601 C CA . THR A 1 78 ? -16.984 5.418 -2.588 1 98.19 78 THR A CA 1
ATOM 602 C C . THR A 1 78 ? -18.125 6.082 -3.365 1 98.19 78 THR A C 1
ATOM 604 O O . THR A 1 78 ? -19.266 6.074 -2.922 1 98.19 78 THR A O 1
ATOM 607 N N . GLY A 1 79 ? -17.797 6.703 -4.445 1 97.12 79 GLY A N 1
ATOM 608 C CA . GLY A 1 79 ? -18.797 7.273 -5.344 1 97.12 79 GLY A CA 1
ATOM 609 C C . GLY A 1 79 ? -19.547 8.445 -4.742 1 97.12 79 GLY A C 1
ATOM 610 O O . GLY A 1 79 ? -18.953 9.273 -4.043 1 97.12 79 GLY A O 1
ATOM 611 N N . GLU A 1 80 ? -20.797 8.492 -4.996 1 98 80 GLU A N 1
ATOM 612 C CA . GLU A 1 80 ? -21.625 9.633 -4.598 1 98 80 GLU A CA 1
ATOM 613 C C . GLU A 1 80 ? -21.719 9.75 -3.078 1 98 80 GLU A C 1
ATOM 615 O O . GLU A 1 80 ? -21.719 10.852 -2.535 1 98 80 GLU A O 1
ATOM 620 N N . ALA A 1 81 ? -21.797 8.602 -2.441 1 98.38 81 ALA A N 1
ATOM 621 C CA . ALA A 1 81 ? -21.875 8.617 -0.984 1 98.38 81 ALA A CA 1
ATOM 622 C C . ALA A 1 81 ? -20.625 9.234 -0.364 1 98.38 81 ALA A C 1
ATOM 624 O O . ALA A 1 81 ? -20.719 9.984 0.609 1 98.38 81 ALA A O 1
ATOM 625 N N . ALA A 1 82 ? -19.484 8.906 -0.926 1 98.69 82 ALA A N 1
ATOM 626 C CA . ALA A 1 82 ? -18.234 9.484 -0.463 1 98.69 82 ALA A CA 1
ATOM 627 C C . ALA A 1 82 ? -18.188 10.992 -0.726 1 98.69 82 ALA A C 1
ATOM 629 O O . ALA A 1 82 ? -17.781 11.766 0.14 1 98.69 82 ALA A O 1
ATOM 630 N N . ILE A 1 83 ? -18.609 11.383 -1.873 1 98.56 83 ILE A N 1
ATOM 631 C CA . ILE A 1 83 ? -18.625 12.789 -2.256 1 98.56 83 ILE A CA 1
ATOM 632 C C . ILE A 1 83 ? -19.531 13.57 -1.301 1 98.56 83 ILE A C 1
ATOM 634 O O . ILE A 1 83 ? -19.141 14.641 -0.812 1 98.56 83 ILE A O 1
ATOM 638 N N . ARG A 1 84 ? -20.656 13.039 -0.985 1 98.38 84 ARG A N 1
ATOM 639 C CA . ARG A 1 84 ? -21.578 13.703 -0.078 1 98.38 84 ARG A CA 1
ATOM 640 C C . ARG A 1 84 ? -20.969 13.875 1.307 1 98.38 84 ARG A C 1
ATOM 642 O O . ARG A 1 84 ? -21.078 14.945 1.908 1 98.38 84 ARG A O 1
ATOM 649 N N . LEU A 1 85 ? -20.359 12.852 1.778 1 98.62 85 LEU A N 1
ATOM 650 C CA . LEU A 1 85 ? -19.719 12.93 3.092 1 98.62 85 LEU A CA 1
ATOM 651 C C . LEU A 1 85 ? -18.609 13.969 3.094 1 98.62 85 LEU A C 1
ATOM 653 O O . LEU A 1 85 ? -18.5 14.766 4.031 1 98.62 85 LEU A O 1
ATOM 657 N N . LEU A 1 86 ? -17.828 13.977 2.068 1 98.62 86 LEU A N 1
ATOM 658 C CA . LEU A 1 86 ? -16.719 14.922 1.972 1 98.62 86 LEU A CA 1
ATOM 659 C C . LEU A 1 86 ? -17.234 16.344 1.813 1 98.62 86 LEU A C 1
ATOM 661 O O . LEU A 1 86 ? -16.609 17.297 2.312 1 98.62 86 LEU A O 1
ATOM 665 N N . GLU A 1 87 ? -18.344 16.5 1.138 1 98.06 87 GLU A N 1
ATOM 666 C CA . GLU A 1 87 ? -19 17.812 1.062 1 98.06 87 GLU A CA 1
ATOM 667 C C . GLU A 1 87 ? -19.438 18.297 2.443 1 98.06 87 GLU A C 1
ATOM 669 O O . GLU A 1 87 ? -19.25 19.453 2.789 1 98.06 87 GLU A O 1
ATOM 674 N N . ASP A 1 88 ? -20.031 17.375 3.135 1 97.75 88 ASP A N 1
ATOM 675 C CA . ASP A 1 88 ? -20.453 17.703 4.496 1 97.75 88 ASP A CA 1
ATOM 676 C C . ASP A 1 88 ? -19.25 18.109 5.348 1 97.75 88 ASP A C 1
ATOM 678 O O . ASP A 1 88 ? -19.328 19.047 6.137 1 97.75 88 ASP A O 1
ATOM 682 N N . ILE A 1 89 ? -18.188 17.422 5.191 1 97.06 89 ILE A N 1
ATOM 683 C CA . ILE A 1 89 ? -16.969 17.703 5.941 1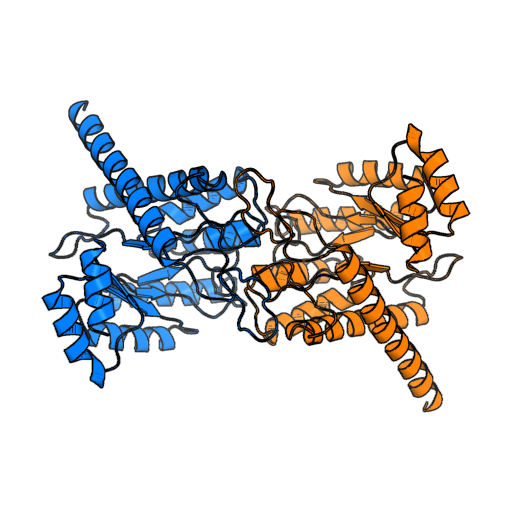 97.06 89 ILE A CA 1
ATOM 684 C C . ILE A 1 89 ? -16.438 19.094 5.566 1 97.06 89 ILE A C 1
ATOM 686 O O . ILE A 1 89 ? -16.078 19.891 6.438 1 97.06 89 ILE A O 1
ATOM 690 N N . ALA A 1 90 ? -16.391 19.391 4.293 1 94.75 90 ALA A N 1
ATOM 691 C CA . ALA A 1 90 ? -15.961 20.703 3.818 1 94.75 90 ALA A CA 1
ATOM 692 C C . ALA A 1 90 ? -16.844 21.812 4.375 1 94.75 90 ALA A C 1
ATOM 694 O O . ALA A 1 90 ? -16.344 22.875 4.766 1 94.75 90 ALA A O 1
ATOM 695 N N . ALA A 1 91 ? -18.109 21.562 4.465 1 95.19 91 ALA A N 1
ATOM 696 C CA . ALA A 1 91 ? -19.062 22.547 4.984 1 95.19 91 ALA A CA 1
ATOM 697 C C . ALA A 1 91 ? -18.828 22.812 6.469 1 95.19 91 ALA A C 1
ATOM 699 O O . ALA A 1 91 ? -18.938 23.953 6.926 1 95.19 91 ALA A O 1
ATOM 700 N N . LEU A 1 92 ? -18.516 21.781 7.191 1 95 92 LEU A N 1
ATOM 701 C CA . LEU A 1 92 ? -18.234 21.906 8.617 1 95 92 LEU A CA 1
ATOM 702 C C . LEU A 1 92 ? -17 22.766 8.867 1 95 92 LEU A C 1
ATOM 704 O O . LEU A 1 92 ? -16.953 23.516 9.844 1 95 92 LEU A O 1
ATOM 708 N N . ALA A 1 93 ? -16 22.625 8.023 1 88.12 93 ALA A N 1
ATOM 709 C CA . ALA A 1 93 ? -14.805 23.453 8.125 1 88.12 93 ALA A CA 1
ATOM 710 C C . ALA A 1 93 ? -15.164 24.938 8.125 1 88.12 93 ALA A C 1
ATOM 712 O O . ALA A 1 93 ? -14.656 25.703 8.945 1 88.12 93 ALA A O 1
ATOM 713 N N . GLY A 1 94 ? -16.078 25.359 7.254 1 85.62 94 GLY A N 1
ATOM 714 C CA . GLY A 1 94 ? -16.531 26.734 7.168 1 85.62 94 GLY A CA 1
ATOM 715 C C . GLY A 1 94 ? -17.328 27.172 8.375 1 85.62 94 GLY A C 1
ATOM 716 O O . GLY A 1 94 ? -17.188 28.312 8.844 1 85.62 94 GLY A O 1
ATOM 717 N N . GLU A 1 95 ? -18.062 26.297 8.953 1 91.19 95 GLU A N 1
ATOM 718 C CA . GLU A 1 95 ? -18.953 26.609 10.062 1 91.19 95 GLU A CA 1
ATOM 719 C C . GLU A 1 95 ? -18.156 26.938 11.328 1 91.19 95 GLU A C 1
ATOM 721 O O . GLU A 1 95 ? -18.547 27.828 12.102 1 91.19 95 GLU A O 1
ATOM 726 N N . TYR A 1 96 ? -17.031 26.328 11.578 1 90.88 96 TYR A N 1
ATOM 727 C CA . TYR A 1 96 ? -16.297 26.484 12.828 1 90.88 96 TYR A CA 1
ATOM 728 C C . TYR A 1 96 ? -15.117 27.422 12.664 1 90.88 96 TYR A C 1
ATOM 730 O O . TYR A 1 96 ? -14.461 27.781 13.641 1 90.88 96 TYR A O 1
ATOM 738 N N . GLY A 1 97 ? -14.883 27.797 11.406 1 84.75 97 GLY A N 1
ATOM 739 C CA . GLY A 1 97 ? -13.766 28.688 11.156 1 84.75 97 GLY A CA 1
ATOM 740 C C . GLY A 1 97 ? -12.414 28.031 11.406 1 84.75 97 GLY A C 1
ATOM 741 O O . GLY A 1 97 ? -11.469 28.703 11.828 1 84.75 97 GLY A O 1
ATOM 742 N N . LEU A 1 98 ? -12.328 26.766 11.422 1 89.56 98 LEU A N 1
ATOM 743 C CA . LEU A 1 98 ? -11.102 26 11.594 1 89.56 98 LEU A CA 1
ATOM 744 C C . LEU A 1 98 ? -10.555 25.531 10.25 1 89.56 98 LEU A C 1
ATOM 746 O O . LEU A 1 98 ? -11.328 25.312 9.312 1 89.56 98 LEU A O 1
ATOM 750 N N . SER A 1 99 ? -9.273 25.516 10.109 1 91.88 99 SER A N 1
ATOM 751 C CA . SER A 1 99 ? -8.648 24.891 8.953 1 91.88 99 SER A CA 1
ATOM 752 C C . SER A 1 99 ? -8.75 23.359 9.031 1 91.88 99 SER A C 1
ATOM 754 O O . SER A 1 99 ? -8.047 22.734 9.82 1 91.88 99 SER A O 1
ATOM 756 N N . VAL A 1 100 ? -9.664 22.828 8.273 1 95.5 100 VAL A N 1
ATOM 757 C CA . VAL A 1 100 ? -9.898 21.391 8.25 1 95.5 100 VAL A CA 1
ATOM 758 C C . VAL A 1 100 ? -9.328 20.797 6.969 1 95.5 100 VAL A C 1
ATOM 760 O O . VAL A 1 100 ? -9.711 21.203 5.867 1 95.5 100 VAL A O 1
ATOM 763 N N . ASN A 1 101 ? -8.383 19.906 7.109 1 97.5 101 ASN A N 1
ATOM 764 C CA . ASN A 1 101 ? -7.715 19.266 5.98 1 97.5 101 ASN A CA 1
ATOM 765 C C . ASN A 1 101 ? -7.926 17.75 5.988 1 97.5 101 ASN A C 1
ATOM 767 O O . ASN A 1 101 ? -7.559 17.078 6.953 1 97.5 101 ASN A O 1
ATOM 771 N N . VAL A 1 102 ? -8.531 17.25 4.918 1 98.75 102 VAL A N 1
ATOM 772 C CA . VAL A 1 102 ? -8.688 15.805 4.781 1 98.75 102 VAL A CA 1
ATOM 773 C C . VAL A 1 102 ? -7.367 15.188 4.316 1 98.75 102 VAL A C 1
ATOM 775 O O . VAL A 1 102 ? -6.801 15.609 3.307 1 98.75 102 VAL A O 1
ATOM 778 N N . GLU A 1 103 ? -6.934 14.195 5.023 1 98.94 103 GLU A N 1
ATOM 779 C CA . GLU A 1 103 ? -5.617 13.617 4.758 1 98.94 103 GLU A CA 1
ATOM 780 C C . GLU A 1 103 ? -5.684 12.586 3.639 1 98.94 103 GLU A C 1
ATOM 782 O O . GLU A 1 103 ? -6.602 11.758 3.602 1 98.94 103 GLU A O 1
ATOM 787 N N . THR A 1 104 ? -4.75 12.68 2.691 1 98.88 104 THR A N 1
ATOM 788 C CA . THR A 1 104 ? -4.523 11.547 1.802 1 98.88 104 THR A CA 1
ATOM 789 C C . THR A 1 104 ? -3.875 10.391 2.555 1 98.88 104 THR A C 1
ATOM 791 O O . THR A 1 104 ? -2.732 10.5 3.008 1 98.88 104 THR A O 1
ATOM 794 N N . HIS A 1 105 ? -4.66 9.297 2.717 1 98.81 105 HIS A N 1
ATOM 795 C CA . HIS A 1 105 ? -4.223 8.227 3.611 1 98.81 105 HIS A CA 1
ATOM 796 C C . HIS A 1 105 ? -4.859 6.898 3.236 1 98.81 105 HIS A C 1
ATOM 798 O O . HIS A 1 105 ? -6.082 6.805 3.105 1 98.81 105 HIS A O 1
ATOM 804 N N . ARG A 1 106 ? -3.977 5.895 3.09 1 98.56 106 ARG A N 1
ATOM 805 C CA . ARG A 1 106 ? -4.523 4.555 2.893 1 98.56 106 ARG A CA 1
ATOM 806 C C . ARG A 1 106 ? -5.348 4.117 4.098 1 98.56 106 ARG A C 1
ATOM 808 O O . ARG A 1 106 ? -5.109 4.57 5.219 1 98.56 106 ARG A O 1
ATOM 815 N N . GLY A 1 107 ? -6.375 3.277 3.855 1 98.44 107 GLY A N 1
ATOM 816 C CA . GLY A 1 107 ? -7.234 2.824 4.938 1 98.44 107 GLY A CA 1
ATOM 817 C C . GLY A 1 107 ? -8.289 3.842 5.332 1 98.44 107 GLY A C 1
ATOM 818 O O . GLY A 1 107 ? -8.953 3.689 6.359 1 98.44 107 GLY A O 1
ATOM 819 N N . THR A 1 108 ? -8.445 4.926 4.594 1 98.81 108 THR A N 1
ATOM 820 C CA . THR A 1 108 ? -9.461 5.953 4.816 1 98.81 108 THR A CA 1
ATOM 821 C C . THR A 1 108 ? -10.266 6.199 3.545 1 98.81 108 THR A C 1
ATOM 823 O O . THR A 1 108 ? -10.125 5.469 2.562 1 98.81 108 THR A O 1
ATOM 826 N N . ILE A 1 109 ? -11.117 7.254 3.561 1 98.81 109 ILE A N 1
ATOM 827 C CA . ILE A 1 109 ? -11.984 7.555 2.426 1 98.81 109 ILE A CA 1
ATOM 828 C C . ILE A 1 109 ? -11.133 7.949 1.219 1 98.81 109 ILE A C 1
ATOM 830 O O . ILE A 1 109 ? -11.578 7.832 0.075 1 98.81 109 ILE A O 1
ATOM 834 N N . THR A 1 110 ? -9.867 8.375 1.467 1 98.88 110 THR A N 1
ATOM 835 C CA . THR A 1 110 ? -8.969 8.812 0.403 1 98.88 110 THR A CA 1
ATOM 836 C C . THR A 1 110 ? -7.961 7.715 0.07 1 98.88 110 THR A C 1
ATOM 838 O O . THR A 1 110 ? -6.855 8 -0.396 1 98.88 110 THR A O 1
ATOM 841 N N . GLN A 1 111 ? -8.242 6.496 0.215 1 98.56 111 GLN A N 1
ATOM 842 C CA . GLN A 1 111 ? -7.301 5.391 0.1 1 98.56 111 GLN A CA 1
ATOM 843 C C . GLN A 1 111 ? -6.82 5.23 -1.339 1 98.56 111 GLN A C 1
ATOM 845 O O . GLN A 1 111 ? -5.727 4.707 -1.579 1 98.56 111 GLN A O 1
ATOM 850 N N . ASP A 1 112 ? -7.621 5.652 -2.301 1 98.56 112 ASP A N 1
ATOM 851 C CA . ASP A 1 112 ? -7.281 5.461 -3.707 1 98.56 112 ASP A CA 1
ATOM 852 C C . ASP A 1 112 ? -6.957 6.793 -4.379 1 98.56 112 ASP A C 1
ATOM 854 O O . ASP A 1 112 ? -7.762 7.723 -4.348 1 98.56 112 ASP A O 1
ATOM 858 N N . LEU A 1 113 ? -5.785 6.895 -5.023 1 98.81 113 LEU A N 1
ATOM 859 C CA . LEU A 1 113 ? -5.285 8.117 -5.641 1 98.81 113 LEU A CA 1
ATOM 860 C C . LEU A 1 113 ? -6.258 8.625 -6.699 1 98.81 113 LEU A C 1
ATOM 862 O O . LEU A 1 113 ? -6.605 9.812 -6.707 1 98.81 113 LEU A O 1
ATOM 866 N N . ILE A 1 114 ? -6.734 7.707 -7.578 1 98.62 114 ILE A N 1
ATOM 867 C CA . ILE A 1 114 ? -7.586 8.094 -8.695 1 98.62 114 ILE A CA 1
ATOM 868 C C . ILE A 1 114 ? -8.914 8.633 -8.172 1 98.62 114 ILE A C 1
ATOM 870 O O . ILE A 1 114 ? -9.367 9.703 -8.578 1 98.62 114 ILE A O 1
ATOM 874 N N . ARG A 1 115 ? -9.539 7.945 -7.191 1 98.12 115 ARG A N 1
ATOM 875 C CA . ARG A 1 115 ? -10.797 8.383 -6.609 1 98.12 115 ARG A CA 1
ATOM 876 C C . ARG A 1 115 ? -10.633 9.703 -5.867 1 98.12 115 ARG A C 1
ATOM 878 O O . ARG A 1 115 ? -11.508 10.57 -5.922 1 98.12 115 ARG A O 1
ATOM 885 N N . THR A 1 116 ? -9.547 9.844 -5.148 1 98.81 116 THR A N 1
ATOM 886 C CA . THR A 1 116 ? -9.312 11.07 -4.391 1 98.81 116 THR A CA 1
ATOM 887 C C . THR A 1 116 ? -9.211 12.273 -5.324 1 98.81 116 THR A C 1
ATOM 889 O O . THR A 1 116 ? -9.766 13.336 -5.039 1 98.81 116 THR A O 1
ATOM 892 N N . ALA A 1 117 ? -8.484 12.07 -6.449 1 98.44 117 ALA A N 1
ATOM 893 C CA . ALA A 1 117 ? -8.391 13.141 -7.438 1 98.44 117 ALA A CA 1
ATOM 894 C C . ALA A 1 117 ? -9.773 13.508 -7.977 1 98.44 117 ALA A C 1
ATOM 896 O O . ALA A 1 117 ? -10.07 14.68 -8.18 1 98.44 117 ALA A O 1
ATOM 897 N N . ASP A 1 118 ? -10.609 12.492 -8.164 1 97.44 118 ASP A N 1
ATOM 898 C CA . ASP A 1 118 ? -11.984 12.734 -8.602 1 97.44 118 ASP A CA 1
ATOM 899 C C . ASP A 1 118 ? -12.758 13.531 -7.551 1 97.44 118 ASP A C 1
ATOM 901 O O . ASP A 1 118 ? -13.492 14.461 -7.891 1 97.44 118 ASP A O 1
ATOM 905 N N . TYR A 1 119 ? -12.617 13.148 -6.27 1 98.38 119 TYR A N 1
ATOM 906 C CA . TYR A 1 119 ? -13.328 13.82 -5.191 1 98.38 119 TYR A CA 1
ATOM 907 C C . TYR A 1 119 ? -13 15.312 -5.168 1 98.38 119 TYR A C 1
ATOM 909 O O . TYR A 1 119 ? -13.906 16.141 -5.066 1 98.38 119 TYR A O 1
ATOM 917 N N . VAL A 1 120 ? -11.711 15.641 -5.277 1 97.12 120 VAL A N 1
ATOM 918 C CA . VAL A 1 120 ? -11.305 17.031 -5.129 1 97.12 120 VAL A CA 1
ATOM 919 C C . VAL A 1 120 ? -11.797 17.859 -6.316 1 97.12 120 VAL A C 1
ATOM 921 O O . VAL A 1 120 ? -12.07 19.047 -6.188 1 97.12 120 VAL A O 1
ATOM 924 N N . GLN A 1 121 ? -11.922 17.203 -7.469 1 96.25 121 GLN A N 1
ATOM 925 C CA . GLN A 1 121 ? -12.469 17.891 -8.633 1 96.25 121 GLN A CA 1
ATOM 926 C C . GLN A 1 121 ? -13.93 18.25 -8.422 1 96.25 121 GLN A C 1
ATOM 928 O O . GLN A 1 121 ? -14.391 19.312 -8.875 1 96.25 121 GLN A O 1
ATOM 933 N N . TYR A 1 122 ? -14.641 17.438 -7.707 1 96.5 122 TYR A N 1
ATOM 934 C CA . TYR A 1 122 ? -16.078 17.641 -7.492 1 96.5 122 TYR A CA 1
ATOM 935 C C . TYR A 1 122 ? -16.328 18.594 -6.332 1 96.5 122 TYR A C 1
ATOM 937 O O . TYR A 1 122 ? -17.406 19.188 -6.23 1 96.5 122 TYR A O 1
ATOM 945 N N . ILE A 1 123 ? -15.352 18.734 -5.441 1 97 123 ILE A N 1
ATOM 946 C CA . ILE A 1 123 ? -15.523 19.531 -4.234 1 97 123 ILE A CA 1
ATOM 947 C C . ILE A 1 123 ? -14.445 20.609 -4.168 1 97 123 ILE A C 1
ATOM 949 O O . ILE A 1 123 ? -13.477 20.484 -3.424 1 97 123 ILE A O 1
ATOM 953 N N . PRO A 1 124 ? -14.664 21.688 -4.785 1 91.88 124 PRO A N 1
ATOM 954 C CA . PRO A 1 124 ? -13.617 22.703 -4.906 1 91.88 124 PRO A CA 1
ATOM 955 C C . PRO A 1 124 ? -13.156 23.234 -3.551 1 91.88 124 PRO A C 1
ATOM 957 O O . PRO A 1 124 ? -12.016 23.688 -3.416 1 91.88 124 PRO A O 1
ATOM 960 N N . GLU A 1 125 ? -13.961 23.141 -2.584 1 92.06 125 GLU A N 1
ATOM 961 C CA . GLU A 1 125 ? -13.641 23.734 -1.29 1 92.06 125 GLU A CA 1
ATOM 962 C C . GLU A 1 125 ? -12.875 22.766 -0.405 1 92.06 125 GLU A C 1
ATOM 964 O O . GLU A 1 125 ? -12.414 23.125 0.681 1 92.06 125 GLU A O 1
ATOM 969 N N . LEU A 1 126 ? -12.719 21.547 -0.825 1 95.81 126 LEU A N 1
ATOM 970 C CA . LEU A 1 126 ? -12.062 20.531 -0.01 1 95.81 126 LEU A CA 1
ATOM 971 C C . LEU A 1 126 ? -10.562 20.812 0.096 1 95.81 126 LEU A C 1
ATOM 973 O O . LEU A 1 126 ? -9.891 21 -0.919 1 95.81 126 LEU A O 1
ATOM 977 N N . ARG A 1 127 ? -10.055 20.922 1.264 1 95.88 127 ARG A N 1
ATOM 978 C CA . ARG A 1 127 ? -8.633 21.094 1.517 1 95.88 127 ARG A CA 1
ATOM 979 C C . ARG A 1 127 ? -8 19.812 2.02 1 95.88 127 ARG A C 1
ATOM 981 O O . ARG A 1 127 ? -8.664 18.984 2.648 1 95.88 127 ARG A O 1
ATOM 988 N N . LEU A 1 128 ? -6.668 19.719 1.779 1 98.25 128 LEU A N 1
ATOM 989 C CA . LEU A 1 128 ? -6.035 18.422 2.033 1 98.25 128 LEU A CA 1
ATOM 990 C C . LEU A 1 128 ? -4.82 18.578 2.936 1 98.25 128 LEU A C 1
ATOM 992 O O . LEU A 1 128 ? -4.199 19.641 2.971 1 98.25 128 LEU A O 1
ATOM 996 N N . THR A 1 129 ? -4.555 17.562 3.766 1 98.69 129 THR A N 1
ATOM 997 C CA . THR A 1 129 ? -3.209 17.203 4.191 1 98.69 129 THR A CA 1
ATOM 998 C C . THR A 1 129 ? -2.598 16.188 3.234 1 98.69 129 THR A C 1
ATOM 1000 O O . THR A 1 129 ? -3.074 15.047 3.143 1 98.69 129 THR A O 1
ATOM 1003 N N . ALA A 1 130 ? -1.554 16.594 2.564 1 98.75 130 ALA A N 1
ATOM 1004 C CA . ALA A 1 130 ? -0.963 15.711 1.562 1 98.75 130 ALA A CA 1
ATOM 1005 C C . ALA A 1 130 ? 0.125 14.836 2.178 1 98.75 130 ALA A C 1
ATOM 1007 O O . ALA A 1 130 ? 1.162 15.344 2.615 1 98.75 130 ALA A O 1
ATOM 1008 N N . ASP A 1 131 ? -0.121 13.609 2.248 1 98.75 131 ASP A N 1
ATOM 1009 C CA . ASP A 1 131 ? 0.875 12.578 2.539 1 98.75 131 ASP A CA 1
ATOM 1010 C C . ASP A 1 131 ? 0.96 11.562 1.407 1 98.75 131 ASP A C 1
ATOM 1012 O O . ASP A 1 131 ? 0.238 10.562 1.409 1 98.75 131 ASP A O 1
ATOM 1016 N N . PHE A 1 132 ? 1.935 11.742 0.566 1 98.69 132 PHE A N 1
ATOM 1017 C CA . PHE A 1 132 ? 1.969 10.953 -0.66 1 98.69 132 PHE A CA 1
ATOM 1018 C C . PHE A 1 132 ? 2.709 9.641 -0.438 1 98.69 132 PHE A C 1
ATOM 1020 O O . PHE A 1 132 ? 2.691 8.758 -1.3 1 98.69 132 PHE A O 1
ATOM 1027 N N . SER A 1 133 ? 3.293 9.477 0.759 1 98.19 133 SER A N 1
ATOM 1028 C CA . SER A 1 133 ? 3.91 8.188 1.047 1 98.19 133 SER A CA 1
ATOM 1029 C C . SER A 1 133 ? 2.9 7.051 0.93 1 98.19 133 SER A C 1
ATOM 1031 O O . SER A 1 133 ? 3.24 5.953 0.486 1 98.19 133 SER A O 1
ATOM 1033 N N . HIS A 1 134 ? 1.677 7.34 1.237 1 98.69 134 HIS A N 1
ATOM 1034 C CA . HIS A 1 134 ? 0.62 6.336 1.193 1 98.69 134 HIS A CA 1
ATOM 1035 C C . HIS A 1 134 ? 0.313 5.922 -0.242 1 98.69 134 HIS A C 1
ATOM 1037 O O . HIS A 1 134 ? 0.148 4.734 -0.527 1 98.69 134 HIS A O 1
ATOM 1043 N N . TYR A 1 135 ? 0.253 6.867 -1.117 1 98.88 135 TYR A N 1
ATOM 1044 C CA . TYR A 1 135 ? -0.069 6.562 -2.506 1 98.88 135 TYR A CA 1
ATOM 1045 C C . TYR A 1 135 ? 1.108 5.891 -3.203 1 98.88 135 TYR A C 1
ATOM 1047 O O . TYR A 1 135 ? 0.92 4.973 -4.004 1 98.88 135 TYR A O 1
ATOM 1055 N N . VAL A 1 136 ? 2.289 6.359 -2.906 1 98.69 136 VAL A N 1
ATOM 1056 C CA . VAL A 1 136 ? 3.488 5.766 -3.482 1 98.69 136 VAL A CA 1
ATOM 1057 C C . VAL A 1 136 ? 3.588 4.297 -3.072 1 98.69 136 VAL A C 1
ATOM 1059 O O . VAL A 1 136 ? 3.908 3.436 -3.893 1 98.69 136 VAL A O 1
ATOM 1062 N N . LEU A 1 137 ? 3.289 3.996 -1.864 1 98.31 137 LEU A N 1
ATOM 1063 C CA . LEU A 1 137 ? 3.299 2.625 -1.365 1 98.31 137 LEU A CA 1
ATOM 1064 C C . LEU A 1 137 ? 2.184 1.807 -2.008 1 98.31 137 LEU A C 1
ATOM 1066 O O . LEU A 1 137 ? 2.438 0.736 -2.564 1 98.31 137 LEU A O 1
ATOM 1070 N N . ALA A 1 138 ? 0.962 2.314 -1.951 1 98.56 138 ALA A N 1
ATOM 1071 C CA . ALA A 1 138 ? -0.214 1.578 -2.408 1 98.56 138 ALA A CA 1
ATOM 1072 C C . ALA A 1 138 ? -0.143 1.308 -3.908 1 98.56 138 ALA A C 1
ATOM 1074 O O . ALA A 1 138 ? -0.682 0.309 -4.391 1 98.56 138 ALA A O 1
ATOM 1075 N N . GLY A 1 139 ? 0.592 2.164 -4.602 1 98.56 139 GLY A N 1
ATOM 1076 C CA . GLY A 1 139 ? 0.721 2.01 -6.039 1 98.56 139 GLY A CA 1
ATOM 1077 C C . GLY A 1 139 ? 1.994 1.295 -6.453 1 98.56 139 GLY A C 1
ATOM 1078 O O . GLY A 1 139 ? 2.225 1.062 -7.641 1 98.56 139 GLY A O 1
ATOM 1079 N N . GLU A 1 140 ? 2.812 0.964 -5.477 1 98 140 GLU A N 1
ATOM 1080 C CA . GLU A 1 140 ? 4.121 0.375 -5.746 1 98 140 GLU A CA 1
ATOM 1081 C C . GLU A 1 140 ? 4.891 1.191 -6.781 1 98 140 GLU A C 1
ATOM 1083 O O . GLU A 1 140 ? 5.223 0.687 -7.855 1 98 140 GLU A O 1
ATOM 1088 N N . MET A 1 141 ? 5.273 2.43 -6.348 1 98 141 MET A N 1
ATOM 1089 C CA . MET A 1 141 ? 5.887 3.354 -7.297 1 98 141 MET A CA 1
ATOM 1090 C C . MET A 1 141 ? 7.336 3.639 -6.922 1 98 141 MET A C 1
ATOM 1092 O O . MET A 1 141 ? 7.645 4.711 -6.398 1 98 141 MET A O 1
ATOM 1096 N N . PRO A 1 142 ? 8.203 2.703 -7.273 1 94.12 142 PRO A N 1
ATOM 1097 C CA . PRO A 1 142 ? 9.617 3.053 -7.094 1 94.12 142 PRO A CA 1
ATOM 1098 C C . PRO A 1 142 ? 10.062 4.188 -8.016 1 94.12 142 PRO A C 1
ATOM 1100 O O . PRO A 1 142 ? 11.062 4.855 -7.73 1 94.12 142 PRO A O 1
ATOM 1103 N N . ARG A 1 143 ? 9.422 4.289 -9.102 1 95.69 143 ARG A N 1
ATOM 1104 C CA . ARG A 1 143 ? 9.445 5.434 -10.008 1 95.69 143 ARG A CA 1
ATOM 1105 C C . ARG A 1 143 ? 8.055 6.035 -10.164 1 95.69 143 ARG A C 1
ATOM 1107 O O . ARG A 1 143 ? 7.055 5.316 -10.156 1 95.69 143 ARG A O 1
ATOM 1114 N N . ILE A 1 144 ? 8.078 7.297 -10.359 1 97.94 144 ILE A N 1
ATOM 1115 C CA . ILE A 1 144 ? 6.777 7.953 -10.414 1 97.94 144 ILE A CA 1
ATOM 1116 C C . ILE A 1 144 ? 6.324 8.086 -11.867 1 97.94 144 ILE A C 1
ATOM 1118 O O . ILE A 1 144 ? 6.918 8.844 -12.641 1 97.94 144 ILE A O 1
ATOM 1122 N N . PRO A 1 145 ? 5.246 7.402 -12.25 1 97.81 145 PRO A N 1
ATOM 1123 C CA . PRO A 1 145 ? 4.742 7.555 -13.617 1 97.81 145 PRO A CA 1
ATOM 1124 C C . PRO A 1 145 ? 4.145 8.938 -13.875 1 97.81 145 PRO A C 1
ATOM 1126 O O . PRO A 1 145 ? 3.703 9.609 -12.938 1 97.81 145 PRO A O 1
ATOM 1129 N N . ASP A 1 146 ? 4.051 9.305 -15.102 1 98.12 146 ASP A N 1
ATOM 1130 C CA . ASP A 1 146 ? 3.506 10.602 -15.484 1 98.12 146 ASP A CA 1
ATOM 1131 C C . ASP A 1 146 ? 2.053 10.742 -15.039 1 98.12 146 ASP A C 1
ATOM 1133 O O . ASP A 1 146 ? 1.625 11.828 -14.633 1 98.12 146 ASP A O 1
ATOM 1137 N N . GLU A 1 147 ? 1.338 9.672 -15.148 1 98.38 147 GLU A N 1
ATOM 1138 C CA . GLU A 1 147 ? -0.063 9.711 -14.742 1 98.38 147 GLU A CA 1
ATOM 1139 C C . GLU A 1 147 ? -0.196 10.055 -13.258 1 98.38 147 GLU A C 1
ATOM 1141 O O . GLU A 1 147 ? -1.019 10.891 -12.883 1 98.38 147 GLU A O 1
ATOM 1146 N N . ALA A 1 148 ? 0.631 9.422 -12.453 1 98.69 148 ALA A N 1
ATOM 1147 C CA . ALA A 1 148 ? 0.617 9.703 -11.023 1 98.69 148 ALA A CA 1
ATOM 1148 C C . ALA A 1 148 ? 1.035 11.141 -10.734 1 98.69 148 ALA A C 1
ATOM 1150 O O . ALA A 1 148 ? 0.42 11.82 -9.906 1 98.69 148 ALA A O 1
ATOM 1151 N N . GLU A 1 149 ? 2.057 11.539 -11.438 1 98.5 149 GLU A N 1
ATOM 1152 C CA . GLU A 1 149 ? 2.547 12.906 -11.266 1 98.5 149 GLU A CA 1
ATOM 1153 C C . GLU A 1 149 ? 1.436 13.922 -11.492 1 98.5 149 GLU A C 1
ATOM 1155 O O . GLU A 1 149 ? 1.282 14.867 -10.719 1 98.5 149 GLU A O 1
ATOM 1160 N N . ASN A 1 150 ? 0.684 13.734 -12.508 1 98.5 150 ASN A N 1
ATOM 1161 C CA . ASN A 1 150 ? -0.41 14.641 -12.828 1 98.5 150 ASN A CA 1
ATOM 1162 C C . ASN A 1 150 ? -1.47 14.656 -11.727 1 98.5 150 ASN A C 1
ATOM 1164 O O . ASN A 1 150 ? -1.974 15.719 -11.359 1 98.5 150 ASN A O 1
ATOM 1168 N N . LEU A 1 151 ? -1.775 13.531 -11.242 1 98.75 151 LEU A N 1
ATOM 1169 C CA . LEU A 1 151 ? -2.762 13.43 -10.172 1 98.75 151 LEU A CA 1
ATOM 1170 C C . LEU A 1 151 ? -2.227 14.047 -8.883 1 98.75 151 LEU A C 1
ATOM 1172 O O . LEU A 1 151 ? -2.957 14.742 -8.172 1 98.75 151 LEU A O 1
ATOM 1176 N N . PHE A 1 152 ? -0.956 13.828 -8.594 1 98.75 152 PHE A N 1
ATOM 1177 C CA . PHE A 1 152 ? -0.324 14.43 -7.422 1 98.75 152 PHE A CA 1
ATOM 1178 C C . PHE A 1 152 ? -0.365 15.953 -7.504 1 98.75 152 PHE A C 1
ATOM 1180 O O . PHE A 1 152 ? -0.665 16.625 -6.516 1 98.75 152 PHE A O 1
ATOM 1187 N N . ARG A 1 153 ? -0.123 16.453 -8.648 1 97.94 153 ARG A N 1
ATOM 1188 C CA . ARG A 1 153 ? -0.158 17.891 -8.828 1 97.94 153 ARG A CA 1
ATOM 1189 C C . ARG A 1 153 ? -1.548 18.453 -8.531 1 97.94 153 ARG A C 1
ATOM 1191 O O . ARG A 1 153 ? -1.681 19.5 -7.902 1 97.94 153 ARG A O 1
ATOM 1198 N N . GLN A 1 154 ? -2.527 17.75 -8.992 1 97.75 154 GLN A N 1
ATOM 1199 C CA . GLN A 1 154 ? -3.902 18.156 -8.711 1 97.75 154 GLN A CA 1
ATOM 1200 C C . GLN A 1 154 ? -4.176 18.172 -7.211 1 97.75 154 GLN A C 1
ATOM 1202 O O . GLN A 1 154 ? -4.777 19.125 -6.699 1 97.75 154 GLN A O 1
ATOM 1207 N N . LEU A 1 155 ? -3.697 17.203 -6.516 1 98.69 155 LEU A N 1
ATOM 1208 C CA . LEU A 1 155 ? -3.941 17.109 -5.078 1 98.69 155 LEU A CA 1
ATOM 1209 C C . LEU A 1 155 ? -3.145 18.172 -4.324 1 98.69 155 LEU A C 1
ATOM 1211 O O . LEU A 1 155 ? -3.633 18.734 -3.344 1 98.69 155 LEU A O 1
ATOM 1215 N N . LEU A 1 156 ? -1.956 18.422 -4.805 1 98.19 156 LEU A N 1
ATOM 1216 C CA . LEU A 1 156 ? -1.086 19.375 -4.145 1 98.19 156 LEU A CA 1
ATOM 1217 C C . LEU A 1 156 ? -1.676 20.781 -4.219 1 98.19 156 LEU A C 1
ATOM 1219 O O . LEU A 1 156 ? -1.478 21.594 -3.309 1 98.19 156 LEU A O 1
ATOM 1223 N N . SER A 1 157 ? -2.422 21.062 -5.23 1 94.94 157 SER A N 1
ATOM 1224 C CA . SER A 1 157 ? -3.045 22.375 -5.383 1 94.94 157 SER A CA 1
ATOM 1225 C C . SER A 1 157 ? -4.094 22.609 -4.301 1 94.94 157 SER A C 1
ATOM 1227 O O . SER A 1 157 ? -4.531 23.75 -4.094 1 94.94 157 SER A O 1
ATOM 1229 N N . ARG A 1 158 ? -4.449 21.531 -3.611 1 94.88 158 ARG A N 1
ATOM 1230 C CA . ARG A 1 158 ? -5.461 21.609 -2.562 1 94.88 158 ARG A CA 1
ATOM 1231 C C . ARG A 1 158 ? -4.832 21.484 -1.182 1 94.88 158 ARG A C 1
ATOM 1233 O O . ARG A 1 158 ? -5.531 21.484 -0.168 1 94.88 158 ARG A O 1
ATOM 1240 N N . ALA A 1 159 ? -3.502 21.469 -1.085 1 96.94 159 ALA A N 1
ATOM 1241 C CA . ALA A 1 159 ? -2.838 21.109 0.168 1 96.94 159 ALA A CA 1
ATOM 1242 C C . ALA A 1 159 ? -2.562 22.359 1.011 1 96.94 159 ALA A C 1
ATOM 1244 O O . ALA A 1 159 ? -1.953 23.312 0.532 1 96.94 159 ALA A O 1
ATOM 1245 N N . ASP A 1 160 ? -3.047 22.312 2.227 1 95.25 160 ASP A N 1
ATOM 1246 C CA . ASP A 1 160 ? -2.713 23.328 3.215 1 95.25 160 ASP A CA 1
ATOM 1247 C C . ASP A 1 160 ? -1.832 22.75 4.32 1 95.25 160 ASP A C 1
ATOM 1249 O O . ASP A 1 160 ? -1.357 23.484 5.188 1 95.25 160 ASP A O 1
ATOM 1253 N N . CYS A 1 161 ? -1.678 21.5 4.328 1 97.31 161 CYS A N 1
ATOM 1254 C CA . CYS A 1 161 ? -0.802 20.766 5.234 1 97.31 161 CYS A CA 1
ATOM 1255 C C . CYS A 1 161 ? -0.044 19.672 4.496 1 97.31 161 CYS A C 1
ATOM 1257 O O . CYS A 1 161 ? -0.562 19.078 3.539 1 97.31 161 CYS A O 1
ATOM 1259 N N . LEU A 1 162 ? 1.192 19.453 4.91 1 98.56 162 LEU A N 1
ATOM 1260 C CA . LEU A 1 162 ? 2.037 18.406 4.348 1 98.56 162 LEU A CA 1
ATOM 1261 C C . LEU A 1 162 ? 2.541 17.469 5.441 1 98.56 162 LEU A C 1
ATOM 1263 O O . LEU A 1 162 ? 3.033 17.922 6.477 1 98.56 162 LEU A O 1
ATOM 1267 N N . HIS A 1 163 ? 2.326 16.219 5.25 1 98.62 163 HIS A N 1
ATOM 1268 C CA . HIS A 1 163 ? 3.01 15.227 6.078 1 98.62 163 HIS A CA 1
ATOM 1269 C C . HIS A 1 163 ? 4.309 14.766 5.43 1 98.62 163 HIS A C 1
ATOM 1271 O O . HIS A 1 163 ? 4.316 14.352 4.27 1 98.62 163 HIS A O 1
ATOM 1277 N N . GLY A 1 164 ? 5.391 14.891 6.203 1 96.81 164 GLY A N 1
ATOM 1278 C CA . GLY A 1 164 ? 6.699 14.469 5.738 1 96.81 164 GLY A CA 1
ATOM 1279 C C . GLY A 1 164 ? 7.027 13.031 6.094 1 96.81 164 GLY A C 1
ATOM 1280 O O . GLY A 1 164 ? 7.461 12.75 7.211 1 96.81 164 GLY A O 1
ATOM 1281 N N . ARG A 1 165 ? 6.844 12.148 5.195 1 96.25 165 ARG A N 1
ATOM 1282 C CA . ARG A 1 165 ? 7.203 10.734 5.23 1 96.25 165 ARG A CA 1
ATOM 1283 C C . ARG A 1 165 ? 7.613 10.242 3.848 1 96.25 165 ARG A C 1
ATOM 1285 O O . ARG A 1 165 ? 7.004 10.609 2.844 1 96.25 165 ARG A O 1
ATOM 1292 N N . VAL A 1 166 ? 8.648 9.414 3.811 1 95.31 166 VAL A N 1
ATOM 1293 C CA . VAL A 1 166 ? 9.133 8.945 2.518 1 95.31 166 VAL A CA 1
ATOM 1294 C C . VAL A 1 166 ? 8.93 7.434 2.402 1 95.31 166 VAL A C 1
ATOM 1296 O O . VAL A 1 166 ? 9.383 6.676 3.262 1 95.31 166 VAL A O 1
ATOM 1299 N N . SER A 1 167 ? 8.156 7.102 1.424 1 95.69 167 SER A N 1
ATOM 1300 C CA . SER A 1 167 ? 8.062 5.711 1 1 95.69 167 SER A CA 1
ATOM 1301 C C . SER A 1 167 ? 8.93 5.445 -0.223 1 95.69 167 SER A C 1
ATOM 1303 O O . SER A 1 167 ? 9.062 6.301 -1.099 1 95.69 167 SER A O 1
ATOM 1305 N N . ASN A 1 168 ? 9.445 4.191 -0.329 1 92.88 168 ASN A N 1
ATOM 1306 C CA . ASN A 1 168 ? 10.234 3.852 -1.506 1 92.88 168 ASN A CA 1
ATOM 1307 C C . ASN A 1 168 ? 9.422 3.072 -2.529 1 92.88 168 ASN A C 1
ATOM 1309 O O . ASN A 1 168 ? 9.977 2.482 -3.457 1 92.88 168 ASN A O 1
ATOM 1313 N N . GLY A 1 169 ? 8.148 3.014 -2.289 1 96.12 169 GLY A N 1
ATOM 1314 C CA . GLY A 1 169 ? 7.27 2.275 -3.184 1 96.12 169 GLY A CA 1
ATOM 1315 C C . GLY A 1 169 ? 7.023 0.847 -2.732 1 96.12 169 GLY A C 1
ATOM 1316 O O . GLY A 1 169 ? 6.035 0.225 -3.137 1 96.12 169 GLY A O 1
ATOM 1317 N N . GLU A 1 170 ? 7.863 0.344 -1.902 1 94.25 170 GLU A N 1
ATOM 1318 C CA . GLU A 1 170 ? 7.723 -1.014 -1.385 1 94.25 170 GLU A CA 1
ATOM 1319 C C . GLU A 1 170 ? 7.516 -1.009 0.127 1 94.25 170 GLU A C 1
ATOM 1321 O O . GLU A 1 170 ? 6.68 -1.75 0.647 1 94.25 170 GLU A O 1
ATOM 1326 N N . GLN A 1 171 ? 8.18 -0.121 0.786 1 92.56 171 GLN A N 1
ATOM 1327 C CA . GLN A 1 171 ? 8.031 0.094 2.221 1 92.56 171 GLN A CA 1
ATOM 1328 C C . GLN A 1 171 ? 7.469 1.483 2.514 1 92.56 171 GLN A C 1
ATOM 1330 O O . GLN A 1 171 ? 7.73 2.432 1.771 1 92.56 171 GLN A O 1
ATOM 1335 N N . ILE A 1 172 ? 6.762 1.666 3.627 1 94.94 172 ILE A N 1
ATOM 1336 C CA . ILE A 1 172 ? 5.965 2.859 3.896 1 94.94 172 ILE A CA 1
ATOM 1337 C C . ILE A 1 172 ? 6.867 3.967 4.441 1 94.94 172 ILE A C 1
ATOM 1339 O O . ILE A 1 172 ? 6.672 5.145 4.129 1 94.94 172 ILE A O 1
ATOM 1343 N N . GLN A 1 173 ? 7.734 3.666 5.301 1 93.06 173 GLN A N 1
ATOM 1344 C CA . GLN A 1 173 ? 8.531 4.625 6.055 1 93.06 173 GLN A CA 1
ATOM 1345 C C . GLN A 1 173 ? 10.016 4.246 6.035 1 93.06 173 GLN A C 1
ATOM 1347 O O . GLN A 1 173 ? 10.445 3.375 6.793 1 93.06 173 GLN A O 1
ATOM 1352 N N . VAL A 1 174 ? 10.68 4.84 5.059 1 88.31 174 VAL A N 1
ATOM 1353 C CA . VAL A 1 174 ? 12.094 4.504 4.914 1 88.31 174 VAL A CA 1
ATOM 1354 C C . VAL A 1 174 ? 12.953 5.648 5.441 1 88.31 174 VAL A C 1
ATOM 1356 O O . VAL A 1 174 ? 12.492 6.785 5.543 1 88.31 174 VAL A O 1
ATOM 1359 N N . GLY A 1 175 ? 14.086 5.199 6 1 76.56 175 GLY A N 1
ATOM 1360 C CA . GLY A 1 175 ? 14.984 6.188 6.574 1 76.56 175 GLY A CA 1
ATOM 1361 C C . GLY A 1 175 ? 15.648 7.066 5.531 1 76.56 175 GLY A C 1
ATOM 1362 O O . GLY A 1 175 ? 15.867 6.637 4.395 1 76.56 175 GLY A O 1
ATOM 1363 N N . CYS A 1 176 ? 15.562 8.391 5.633 1 63.5 176 CYS A N 1
ATOM 1364 C CA . CYS A 1 176 ? 16.391 9.328 4.887 1 63.5 176 CYS A CA 1
ATOM 1365 C C . CYS A 1 176 ? 17.609 9.758 5.699 1 63.5 176 CYS A C 1
ATOM 1367 O O . CYS A 1 176 ? 17.469 10.328 6.781 1 63.5 176 CYS A O 1
ATOM 1369 N N . PHE A 1 177 ? 18.609 8.797 5.891 1 55.41 177 PHE A N 1
ATOM 1370 C CA . PHE A 1 177 ? 19.656 9.062 6.871 1 55.41 177 PHE A CA 1
ATOM 1371 C C . PHE A 1 177 ? 20.5 10.266 6.449 1 55.41 177 PHE A C 1
ATOM 1373 O O . PHE A 1 177 ? 20.531 10.625 5.27 1 55.41 177 PHE A O 1
ATOM 1380 N N . ALA A 1 178 ? 21.047 10.836 7.566 1 51.06 178 ALA A N 1
ATOM 1381 C CA . ALA A 1 178 ? 21.891 12.016 7.531 1 51.06 178 ALA A CA 1
ATOM 1382 C C . ALA A 1 178 ? 22.891 11.938 6.383 1 51.06 178 ALA A C 1
ATOM 1384 O O . ALA A 1 178 ? 23.172 12.938 5.715 1 51.06 178 ALA A O 1
ATOM 1385 N N . ASP A 1 179 ? 23.422 10.672 6.094 1 51.88 179 ASP A N 1
ATOM 1386 C CA . ASP A 1 179 ? 24.594 10.688 5.227 1 51.88 179 ASP A CA 1
ATOM 1387 C C . ASP A 1 179 ? 24.219 10.414 3.775 1 51.88 179 ASP A C 1
ATOM 1389 O O . ASP A 1 179 ? 24.953 10.773 2.854 1 51.88 179 ASP A O 1
ATOM 1393 N N . GLU A 1 180 ? 23.078 9.641 3.545 1 59.41 180 GLU A N 1
ATOM 1394 C CA . GLU A 1 180 ? 22.719 9.43 2.146 1 59.41 180 GLU A CA 1
ATOM 1395 C C . GLU A 1 180 ? 21.219 9.57 1.935 1 59.41 180 GLU A C 1
ATOM 1397 O O . GLU A 1 180 ? 20.422 8.922 2.617 1 59.41 180 GLU A O 1
ATOM 1402 N N . GLU A 1 181 ? 20.953 10.57 1.25 1 73.5 181 GLU A N 1
ATOM 1403 C CA . GLU A 1 181 ? 19.562 10.852 0.898 1 73.5 181 GLU A CA 1
ATOM 1404 C C . GLU A 1 181 ? 18.969 9.734 0.044 1 73.5 181 GLU A C 1
ATOM 1406 O O . GLU A 1 181 ? 19.625 9.242 -0.878 1 73.5 181 GLU A O 1
ATOM 1411 N N . HIS A 1 182 ? 17.906 9.172 0.516 1 82.88 182 HIS A N 1
ATOM 1412 C CA . HIS A 1 182 ? 17.203 8.188 -0.291 1 82.88 182 HIS A CA 1
ATOM 1413 C C . HIS A 1 182 ? 16.812 8.766 -1.651 1 82.88 182 HIS A C 1
ATOM 1415 O O . HIS A 1 182 ? 16.406 9.922 -1.746 1 82.88 182 HIS A O 1
ATOM 1421 N N . PRO A 1 183 ? 16.875 7.977 -2.646 1 86.19 183 PRO A N 1
ATOM 1422 C CA . PRO A 1 183 ? 16.578 8.492 -3.988 1 86.19 183 PRO A CA 1
ATOM 1423 C C . PRO A 1 183 ? 15.164 9.055 -4.113 1 86.19 183 PRO A C 1
ATOM 1425 O O . PRO A 1 183 ? 14.938 10 -4.867 1 86.19 183 PRO A O 1
ATOM 1428 N N . MET A 1 184 ? 14.266 8.539 -3.369 1 93.38 184 MET A N 1
ATOM 1429 C CA . MET A 1 184 ? 12.875 8.977 -3.451 1 93.38 184 MET A CA 1
ATOM 1430 C C . MET A 1 184 ? 12.711 10.375 -2.869 1 93.38 184 MET A C 1
ATOM 1432 O O . MET A 1 184 ? 11.703 11.039 -3.113 1 93.38 184 MET A O 1
ATOM 1436 N N . LEU A 1 185 ? 13.625 10.812 -2.037 1 93.31 185 LEU A N 1
ATOM 1437 C CA . LEU A 1 185 ? 13.492 12.109 -1.37 1 93.31 185 LEU A CA 1
ATOM 1438 C C . LEU A 1 185 ? 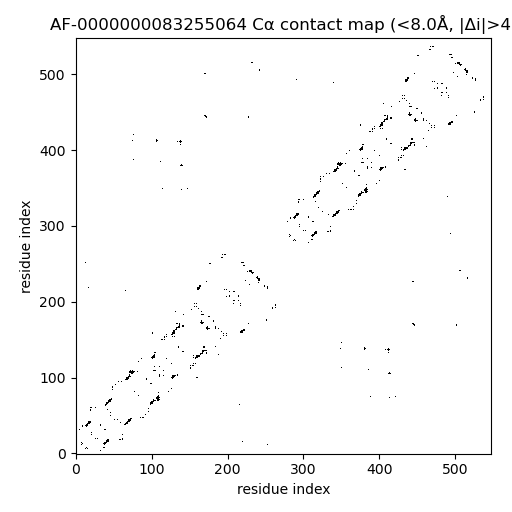13.406 13.234 -2.389 1 93.31 185 LEU A C 1
ATOM 1440 O O . LEU A 1 185 ? 12.703 14.227 -2.164 1 93.31 185 LEU A O 1
ATOM 1444 N N . ALA A 1 186 ? 14.078 13.086 -3.461 1 92.88 186 ALA A N 1
ATOM 1445 C CA . ALA A 1 186 ? 14.047 14.109 -4.5 1 92.88 186 ALA A CA 1
ATOM 1446 C C . ALA A 1 186 ? 12.625 14.312 -5.027 1 92.88 186 ALA A C 1
ATOM 1448 O O . ALA A 1 186 ? 12.211 15.438 -5.281 1 92.88 186 ALA A O 1
ATOM 1449 N N . HIS A 1 187 ? 11.891 13.227 -5.242 1 96 187 HIS A N 1
ATOM 1450 C CA . HIS A 1 187 ? 10.5 13.32 -5.676 1 96 187 HIS A CA 1
ATOM 1451 C C . HIS A 1 187 ? 9.641 14.008 -4.617 1 96 187 HIS A C 1
ATOM 1453 O O . HIS A 1 187 ? 8.859 14.898 -4.93 1 96 187 HIS A O 1
ATOM 1459 N N . TYR A 1 188 ? 9.844 13.617 -3.414 1 97.25 188 TYR A N 1
ATOM 1460 C CA . TYR A 1 188 ? 9.07 14.211 -2.326 1 97.25 188 TYR A CA 1
ATOM 1461 C C . TYR A 1 188 ? 9.406 15.688 -2.16 1 97.25 188 TYR A C 1
ATOM 1463 O O . TYR A 1 188 ? 8.516 16.516 -1.964 1 97.25 188 TYR A O 1
ATOM 1471 N N . GLY A 1 189 ? 10.695 15.977 -2.223 1 96.56 189 GLY A N 1
ATOM 1472 C CA . GLY A 1 189 ? 11.094 17.375 -2.172 1 96.56 189 GLY A CA 1
ATOM 1473 C C . GLY A 1 189 ? 10.422 18.234 -3.23 1 96.56 189 GLY A C 1
ATOM 1474 O O . GLY A 1 189 ? 9.953 19.328 -2.939 1 96.56 189 GLY A O 1
ATOM 1475 N N . ARG A 1 190 ? 10.359 17.703 -4.398 1 97.44 190 ARG A N 1
ATOM 1476 C CA . ARG A 1 190 ? 9.703 18.406 -5.488 1 97.44 190 ARG A CA 1
ATOM 1477 C C . ARG A 1 190 ? 8.219 18.625 -5.188 1 97.44 190 ARG A C 1
ATOM 1479 O O . ARG A 1 190 ? 7.676 19.688 -5.438 1 97.44 190 ARG A O 1
ATOM 1486 N N . TRP A 1 191 ? 7.566 17.609 -4.695 1 98.62 191 TRP A N 1
ATOM 1487 C CA . TRP A 1 191 ? 6.152 17.719 -4.355 1 98.62 191 TRP A CA 1
ATOM 1488 C C . TRP A 1 191 ? 5.938 18.75 -3.252 1 98.62 191 TRP A C 1
ATOM 1490 O O . TRP A 1 191 ? 5.035 19.594 -3.342 1 98.62 191 TRP A O 1
ATOM 1500 N N . TRP A 1 192 ? 6.766 18.688 -2.189 1 98.38 192 TRP A N 1
ATOM 1501 C CA . TRP A 1 192 ? 6.637 19.641 -1.091 1 98.38 192 TRP A CA 1
ATOM 1502 C C . TRP A 1 192 ? 6.895 21.062 -1.569 1 98.38 192 TRP A C 1
ATOM 1504 O O . TRP A 1 192 ? 6.172 22 -1.195 1 98.38 192 TRP A O 1
ATOM 1514 N N . GLU A 1 193 ? 7.863 21.188 -2.406 1 98.06 193 GLU A N 1
ATOM 1515 C CA . GLU A 1 193 ? 8.156 22.5 -2.965 1 98.06 193 GLU A CA 1
ATOM 1516 C C . GLU A 1 193 ? 6.98 23.031 -3.775 1 98.06 193 GLU A C 1
ATOM 1518 O O . GLU A 1 193 ? 6.621 24.203 -3.664 1 98.06 193 GLU A O 1
ATOM 1523 N N . LEU A 1 194 ? 6.422 22.203 -4.578 1 97.75 194 LEU A N 1
ATOM 1524 C CA . LEU A 1 194 ? 5.27 22.594 -5.383 1 97.75 194 LEU A CA 1
ATOM 1525 C C . LEU A 1 194 ? 4.109 23.031 -4.496 1 97.75 194 LEU A C 1
ATOM 1527 O O . LEU A 1 194 ? 3.449 24.031 -4.785 1 97.75 194 LEU A O 1
ATOM 1531 N N . ALA A 1 195 ? 3.891 22.297 -3.461 1 97.81 195 ALA A N 1
ATOM 1532 C CA . ALA A 1 195 ? 2.83 22.641 -2.521 1 97.81 195 ALA A CA 1
ATOM 1533 C C . ALA A 1 195 ? 3.119 23.984 -1.849 1 97.81 195 ALA A C 1
ATOM 1535 O O . ALA A 1 195 ? 2.217 24.812 -1.678 1 97.81 195 ALA A O 1
ATOM 1536 N N . MET A 1 196 ? 4.332 24.234 -1.486 1 97 196 MET A N 1
ATOM 1537 C CA . MET A 1 196 ? 4.75 25.469 -0.845 1 97 196 MET A CA 1
ATOM 1538 C C . MET A 1 196 ? 4.531 26.656 -1.771 1 97 196 MET A C 1
ATOM 1540 O O . MET A 1 196 ? 3.973 27.672 -1.357 1 97 196 MET A O 1
ATOM 1544 N N . ARG A 1 197 ? 4.906 26.5 -2.99 1 96.12 197 ARG A N 1
ATOM 1545 C CA . ARG A 1 197 ? 4.723 27.562 -3.967 1 96.12 197 ARG A CA 1
ATOM 1546 C C . ARG A 1 197 ? 3.242 27.859 -4.184 1 96.12 197 ARG A C 1
ATOM 1548 O O . ARG A 1 197 ? 2.836 29.031 -4.223 1 96.12 197 ARG A O 1
ATOM 1555 N N . GLY A 1 198 ? 2.555 26.781 -4.371 1 94 198 GLY A N 1
ATOM 1556 C CA . GLY A 1 198 ? 1.122 26.969 -4.551 1 94 198 GLY A CA 1
ATOM 1557 C C . GLY A 1 198 ? 0.453 27.641 -3.373 1 94 198 GLY A C 1
ATOM 1558 O O . GLY A 1 198 ? -0.423 28.484 -3.555 1 94 198 GLY A O 1
ATOM 1559 N N . TRP A 1 199 ? 0.799 27.234 -2.201 1 94.06 199 TRP A N 1
ATOM 1560 C CA . TRP A 1 199 ? 0.239 27.828 -0.992 1 94.06 199 TRP A CA 1
ATOM 1561 C C . TRP A 1 199 ? 0.594 29.312 -0.901 1 94.06 199 TRP A C 1
ATOM 1563 O O . TRP A 1 199 ? -0.26 30.141 -0.583 1 94.06 199 TRP A O 1
ATOM 1573 N N . LEU A 1 200 ? 1.787 29.672 -1.146 1 92.06 200 LEU A N 1
ATOM 1574 C CA . LEU A 1 200 ? 2.244 31.062 -1.104 1 92.06 200 LEU A CA 1
ATOM 1575 C C . LEU A 1 200 ? 1.48 31.922 -2.109 1 92.06 200 LEU A C 1
ATOM 1577 O O . LEU A 1 200 ? 1.132 33.062 -1.817 1 92.06 200 LEU A O 1
ATOM 1581 N N . GLU A 1 201 ? 1.269 31.328 -3.252 1 90.94 201 GLU A N 1
ATOM 1582 C CA . GLU A 1 201 ? 0.504 32.031 -4.273 1 90.94 201 GLU A CA 1
ATOM 1583 C C . GLU A 1 201 ? -0.924 32.312 -3.807 1 90.94 201 GLU A C 1
ATOM 1585 O O . GLU A 1 201 ? -1.452 33.406 -4.008 1 90.94 201 GLU A O 1
ATOM 1590 N N . ARG A 1 202 ? -1.514 31.328 -3.25 1 88.38 202 ARG A N 1
ATOM 1591 C CA . ARG A 1 202 ? -2.873 31.484 -2.748 1 88.38 202 ARG A CA 1
ATOM 1592 C C . ARG A 1 202 ? -2.916 32.5 -1.6 1 88.38 202 ARG A C 1
ATOM 1594 O O . ARG A 1 202 ? -3.885 33.25 -1.458 1 88.38 202 ARG A O 1
ATOM 1601 N N . TYR A 1 203 ? -1.907 32.438 -0.815 1 86.94 203 TYR A N 1
ATOM 1602 C CA . TYR A 1 203 ? -1.796 33.406 0.27 1 86.94 203 TYR A CA 1
ATOM 1603 C C . TYR A 1 203 ? -1.666 34.812 -0.275 1 86.94 203 TYR A C 1
ATOM 1605 O O . TYR A 1 203 ? -2.355 35.719 0.185 1 86.94 203 TYR A O 1
ATOM 1613 N N . ALA A 1 204 ? -0.879 35 -1.218 1 85.38 204 ALA A N 1
ATOM 1614 C CA . ALA A 1 204 ? -0.639 36.312 -1.822 1 85.38 204 ALA A CA 1
ATOM 1615 C C . ALA A 1 204 ? -1.902 36.844 -2.49 1 85.38 204 ALA A C 1
ATOM 1617 O O . ALA A 1 204 ? -2.139 38.062 -2.506 1 85.38 204 ALA A O 1
ATOM 1618 N N . ASN A 1 205 ? -2.713 35.938 -2.93 1 84.94 205 ASN A N 1
ATOM 1619 C CA . ASN A 1 205 ? -3.92 36.344 -3.646 1 84.94 205 ASN A CA 1
ATOM 1620 C C . ASN A 1 205 ? -5.117 36.469 -2.709 1 84.94 205 ASN A C 1
ATOM 1622 O O . ASN A 1 205 ? -6.238 36.719 -3.154 1 84.94 205 ASN A O 1
ATOM 1626 N N . GLY A 1 206 ? -4.914 36.25 -1.409 1 77.06 206 GLY A N 1
ATOM 1627 C CA . GLY A 1 206 ? -5.949 36.438 -0.408 1 77.06 206 GLY A CA 1
ATOM 1628 C C . GLY A 1 206 ? -6.906 35.281 -0.286 1 77.06 206 GLY A C 1
ATOM 1629 O O . GLY A 1 206 ? -8 35.406 0.263 1 77.06 206 GLY A O 1
ATOM 1630 N N . VAL A 1 207 ? -6.609 34.219 -0.939 1 69.69 207 VAL A N 1
ATOM 1631 C CA . VAL A 1 207 ? -7.461 33.031 -0.909 1 69.69 207 VAL A CA 1
ATOM 1632 C C . VAL A 1 207 ? -7.32 32.344 0.44 1 69.69 207 VAL A C 1
ATOM 1634 O O . VAL A 1 207 ? -8.297 31.797 0.976 1 69.69 207 VAL A O 1
ATOM 1637 N N . VAL A 1 208 ? -6.188 32.125 0.88 1 66.81 208 VAL A N 1
ATOM 1638 C CA . VAL A 1 208 ? -5.945 31.531 2.195 1 66.81 208 VAL A CA 1
ATOM 1639 C C . VAL A 1 208 ? -5.82 32.656 3.238 1 66.81 208 VAL A C 1
ATOM 1641 O O . VAL A 1 208 ? -5.168 33.656 2.994 1 66.81 208 VAL A O 1
ATOM 1644 N N . ASN A 1 209 ? -7.062 32.594 4.035 1 53.22 209 ASN A N 1
ATOM 1645 C CA . ASN A 1 209 ? -7.09 33.688 5.027 1 53.22 209 ASN A CA 1
ATOM 1646 C C . ASN A 1 209 ? -5.977 33.5 6.059 1 53.22 209 ASN A C 1
ATOM 1648 O O . ASN A 1 209 ? -5.75 32.406 6.57 1 53.22 209 ASN A O 1
ATOM 1652 N N . GLY A 1 210 ? -4.938 34.281 5.82 1 50.75 210 GLY A N 1
ATOM 1653 C CA . GLY A 1 210 ? -4.055 34.344 6.973 1 50.75 210 GLY A CA 1
ATOM 1654 C C . GLY A 1 210 ? -4.762 34.781 8.242 1 50.75 210 GLY A C 1
ATOM 1655 O O . GLY A 1 210 ? -5.797 35.438 8.18 1 50.75 210 GLY A O 1
ATOM 1656 N N . ASP A 1 211 ? -5.102 33.875 9.07 1 49.72 211 ASP A N 1
ATOM 1657 C CA . ASP A 1 211 ? -5.586 34.438 10.32 1 49.72 211 ASP A CA 1
ATOM 1658 C C . ASP A 1 211 ? -4.742 35.656 10.742 1 49.72 211 ASP A C 1
ATOM 1660 O O . ASP A 1 211 ? -3.807 36.031 10.039 1 49.72 211 ASP A O 1
ATOM 1664 N N . SER A 1 212 ? -5.32 36.438 11.836 1 44.12 212 SER A N 1
ATOM 1665 C CA . SER A 1 212 ? -4.594 37.562 12.43 1 44.12 212 SER A CA 1
ATOM 1666 C C . SER A 1 212 ? -3.096 37.25 12.492 1 44.12 212 SER A C 1
ATOM 1668 O O . SER A 1 212 ? -2.279 38.188 12.492 1 44.12 212 SER A O 1
ATOM 1670 N N . ASP A 1 213 ? -2.699 36 12.586 1 49.81 213 ASP A N 1
ATOM 1671 C CA . ASP A 1 213 ? -1.296 35.656 12.797 1 49.81 213 ASP A CA 1
ATOM 1672 C C . ASP A 1 213 ? -0.631 35.25 11.484 1 49.81 213 ASP A C 1
ATOM 1674 O O . ASP A 1 213 ? 0.537 34.875 11.469 1 49.81 213 ASP A O 1
ATOM 1678 N N . GLY A 1 214 ? -1.226 35.531 10.344 1 57.72 214 GLY A N 1
ATOM 1679 C CA . GLY A 1 214 ? -0.64 35.156 9.07 1 57.72 214 GLY A CA 1
ATOM 1680 C C . GLY A 1 214 ? -0.855 33.688 8.719 1 57.72 214 GLY A C 1
ATOM 1681 O O . GLY A 1 214 ? -1.189 32.875 9.594 1 57.72 214 GLY A O 1
ATOM 1682 N N . GLY A 1 215 ? -1.477 33.281 7.555 1 70.06 215 GLY A N 1
ATOM 1683 C CA . GLY A 1 215 ? -1.684 31.938 7.055 1 70.06 215 GLY A CA 1
ATOM 1684 C C . GLY A 1 215 ? -0.478 31.031 7.25 1 70.06 215 GLY A C 1
ATOM 1685 O O . GLY A 1 215 ? 0.643 31.516 7.422 1 70.06 215 GLY A O 1
ATOM 1686 N N . ALA A 1 216 ? -0.658 29.844 7.703 1 83.62 216 ALA A N 1
ATOM 1687 C CA . ALA A 1 216 ? 0.464 28.922 7.875 1 83.62 216 ALA A CA 1
ATOM 1688 C C . ALA A 1 216 ? 0.262 27.641 7.059 1 83.62 216 ALA A C 1
ATOM 1690 O O . ALA A 1 216 ? -0.843 27.094 7.012 1 83.62 216 ALA A O 1
ATOM 1691 N N . LEU A 1 217 ? 1.31 27.359 6.234 1 92.75 217 LEU A N 1
ATOM 1692 C CA . LEU A 1 217 ? 1.431 26.016 5.695 1 92.75 217 LEU A CA 1
ATOM 1693 C C . LEU A 1 217 ? 2.119 25.094 6.691 1 92.75 217 LEU A C 1
ATOM 1695 O O . LEU A 1 217 ? 3.238 25.359 7.133 1 92.75 217 LEU A O 1
ATOM 1699 N N . LEU A 1 218 ? 1.435 24.062 7.062 1 96.12 218 LEU A N 1
ATOM 1700 C CA . LEU A 1 218 ? 1.995 23.141 8.047 1 96.12 218 LEU A CA 1
ATOM 1701 C C . LEU A 1 218 ? 2.77 22.016 7.375 1 96.12 218 LEU A C 1
ATOM 1703 O O . LEU A 1 218 ? 2.318 21.469 6.367 1 96.12 218 LEU A O 1
ATOM 1707 N N . PHE A 1 219 ? 3.98 21.812 7.82 1 98.06 219 PHE A N 1
ATOM 1708 C CA . PHE A 1 219 ? 4.758 20.625 7.504 1 98.06 219 PHE A CA 1
ATOM 1709 C C . PHE A 1 219 ? 5.016 19.797 8.758 1 98.06 219 PHE A C 1
ATOM 1711 O O . PHE A 1 219 ? 5.609 20.281 9.719 1 98.06 219 PHE A O 1
ATOM 1718 N N . ILE A 1 220 ? 4.57 18.578 8.75 1 98.06 220 ILE A N 1
ATOM 1719 C CA . ILE A 1 220 ? 4.656 17.719 9.922 1 98.06 220 ILE A CA 1
ATOM 1720 C C . ILE A 1 220 ? 5.41 16.438 9.562 1 98.06 220 ILE A C 1
ATOM 1722 O O . ILE A 1 220 ? 4.922 15.617 8.773 1 98.06 220 ILE A O 1
ATOM 1726 N N . PRO A 1 221 ? 6.629 16.234 10.117 1 96.19 221 PRO A N 1
ATOM 1727 C CA . PRO A 1 221 ? 7.254 14.922 9.961 1 96.19 221 PRO A CA 1
ATOM 1728 C C . PRO A 1 221 ? 6.469 13.805 10.656 1 96.19 221 PRO A C 1
ATOM 1730 O O . PRO A 1 221 ? 6.73 13.492 11.82 1 96.19 221 PRO A O 1
ATOM 1733 N N . GLU A 1 222 ? 5.586 13.211 9.961 1 95.44 222 GLU A N 1
ATOM 1734 C CA . GLU A 1 222 ? 4.691 12.211 10.547 1 95.44 222 GLU A CA 1
ATOM 1735 C C . GLU A 1 222 ? 5.293 10.812 10.461 1 95.44 222 GLU A C 1
ATOM 1737 O O . GLU A 1 222 ? 4.895 10.008 9.617 1 95.44 222 GLU A O 1
ATOM 1742 N N . LEU A 1 223 ? 6.16 10.555 11.344 1 95.25 223 LEU A N 1
ATOM 1743 C CA . LEU A 1 223 ? 6.781 9.242 11.414 1 95.25 223 LEU A CA 1
ATOM 1744 C C . LEU A 1 223 ? 6.109 8.383 12.484 1 95.25 223 LEU A C 1
ATOM 1746 O O . LEU A 1 223 ? 6.066 8.766 13.656 1 95.25 223 LEU A O 1
ATOM 1750 N N . GLY A 1 224 ? 5.559 7.281 12.039 1 93.75 224 GLY A N 1
ATOM 1751 C CA . GLY A 1 224 ? 4.82 6.422 12.945 1 93.75 224 GLY A CA 1
ATOM 1752 C C . GLY A 1 224 ? 5.719 5.492 13.75 1 93.75 224 GLY A C 1
ATOM 1753 O O . GLY A 1 224 ? 6.789 5.102 13.281 1 93.75 224 GLY A O 1
ATOM 1754 N N . PRO A 1 225 ? 5.266 5.152 14.93 1 92.44 225 PRO A N 1
ATOM 1755 C CA . PRO A 1 225 ? 5.957 4.109 15.695 1 92.44 225 PRO A CA 1
ATOM 1756 C C . PRO A 1 225 ? 5.762 2.717 15.102 1 92.44 225 PRO A C 1
ATOM 1758 O O . PRO A 1 225 ? 5.027 2.557 14.125 1 92.44 225 PRO A O 1
ATOM 1761 N N . PRO A 1 226 ? 6.48 1.682 15.633 1 86.81 226 PRO A N 1
ATOM 1762 C CA . PRO A 1 226 ? 6.148 0.327 15.188 1 86.81 226 PRO A CA 1
ATOM 1763 C C . PRO A 1 226 ? 4.652 0.024 15.281 1 86.81 226 PRO A C 1
ATOM 1765 O O . PRO A 1 226 ? 4.004 0.422 16.25 1 86.81 226 PRO A O 1
ATOM 1768 N N . PRO A 1 227 ? 4.039 -0.471 14.258 1 84.38 227 PRO A N 1
ATOM 1769 C CA . PRO A 1 227 ? 4.734 -1.221 13.211 1 84.38 227 PRO A CA 1
ATOM 1770 C C . PRO A 1 227 ? 4.965 -0.395 11.945 1 84.38 227 PRO A C 1
ATOM 1772 O O . PRO A 1 227 ? 5.434 -0.924 10.938 1 84.38 227 PRO A O 1
ATOM 1775 N N . TYR A 1 228 ? 4.699 0.914 11.938 1 86.69 228 TYR A N 1
ATOM 1776 C CA . TYR A 1 228 ? 5.105 1.77 10.828 1 86.69 228 TYR A CA 1
ATOM 1777 C C . TYR A 1 228 ? 6.625 1.818 10.711 1 86.69 228 TYR A C 1
ATOM 1779 O O . TYR A 1 228 ? 7.172 1.729 9.609 1 86.69 228 TYR A O 1
ATOM 1787 N N . ALA A 1 229 ? 7.191 2.043 11.875 1 89.12 229 ALA A N 1
ATOM 1788 C CA . ALA A 1 229 ? 8.648 1.953 11.922 1 89.12 229 ALA A CA 1
ATOM 1789 C C . ALA A 1 229 ? 9.109 0.504 11.805 1 89.12 229 ALA A C 1
ATOM 1791 O O . ALA A 1 229 ? 8.562 -0.386 12.453 1 89.12 229 ALA A O 1
ATOM 1792 N N . ILE A 1 230 ? 10.047 0.324 11 1 87.44 230 ILE A N 1
ATOM 1793 C CA . ILE A 1 230 ? 10.562 -1.021 10.781 1 87.44 230 ILE A CA 1
ATOM 1794 C C . ILE A 1 230 ? 11.445 -1.438 11.953 1 87.44 230 ILE A C 1
ATOM 1796 O O . ILE A 1 230 ? 12.289 -0.665 12.406 1 87.44 230 ILE A O 1
ATOM 1800 N N . THR A 1 231 ? 11.141 -2.641 12.445 1 86 231 THR A N 1
ATOM 1801 C CA . THR A 1 231 ? 11.883 -3.129 13.602 1 86 231 THR A CA 1
ATOM 1802 C C . THR A 1 231 ? 12.656 -4.398 13.25 1 86 231 THR A C 1
ATOM 1804 O O . THR A 1 231 ? 12.258 -5.145 12.352 1 86 231 THR A O 1
ATOM 1807 N N . THR A 1 232 ? 13.781 -4.539 13.859 1 80.75 232 THR A N 1
ATOM 1808 C CA . THR A 1 232 ? 14.477 -5.82 13.836 1 80.75 232 THR A CA 1
ATOM 1809 C C . THR A 1 232 ? 13.852 -6.793 14.828 1 80.75 232 THR A C 1
ATOM 1811 O O . THR A 1 232 ? 13.203 -6.379 15.789 1 80.75 232 THR A O 1
ATOM 1814 N N . GLU A 1 233 ? 13.922 -8.102 14.344 1 67.62 233 GLU A N 1
ATOM 1815 C CA . GLU A 1 233 ? 13.43 -9.109 15.273 1 67.62 233 GLU A CA 1
ATOM 1816 C C . GLU A 1 233 ? 14.461 -9.414 16.359 1 67.62 233 GLU A C 1
ATOM 1818 O O . GLU A 1 233 ? 15.641 -9.594 16.062 1 67.62 233 GLU A O 1
ATOM 1823 N N . VAL A 1 234 ? 14.172 -8.945 17.531 1 61.56 234 VAL A N 1
ATOM 1824 C CA . VAL A 1 234 ? 14.992 -9.352 18.656 1 61.56 234 VAL A CA 1
ATOM 1825 C C . VAL A 1 234 ? 14.211 -10.32 19.547 1 61.56 234 VAL A C 1
ATOM 1827 O O . VAL A 1 234 ? 13.117 -9.992 20.016 1 61.56 234 VAL A O 1
ATOM 1830 N N . PRO A 1 235 ? 14.703 -11.633 19.453 1 55.94 235 PRO A N 1
ATOM 1831 C CA . PRO A 1 235 ? 14 -12.578 20.328 1 55.94 235 PRO A CA 1
ATOM 1832 C C . PRO A 1 235 ? 13.664 -11.977 21.688 1 55.94 235 PRO A C 1
ATOM 1834 O O . PRO A 1 235 ? 14.531 -11.375 22.328 1 55.94 235 PRO A O 1
ATOM 1837 N N . GLY A 1 236 ? 12.383 -12.172 22.109 1 55.62 236 GLY A N 1
ATOM 1838 C CA . GLY A 1 236 ? 11.961 -11.789 23.438 1 55.62 236 GLY A CA 1
ATOM 1839 C C . GLY A 1 236 ? 11.68 -10.305 23.562 1 55.62 236 GLY A C 1
ATOM 1840 O O . GLY A 1 236 ? 11.383 -9.812 24.656 1 55.62 236 GLY A O 1
ATOM 1841 N N . SER A 1 237 ? 11.969 -9.57 22.484 1 59.12 237 SER A N 1
ATOM 1842 C CA . SER A 1 237 ? 11.781 -8.133 22.625 1 59.12 237 SER A CA 1
ATOM 1843 C C . SER A 1 237 ? 10.844 -7.59 21.562 1 59.12 237 SER A C 1
ATOM 1845 O O . SER A 1 237 ? 10.477 -8.305 20.625 1 59.12 237 SER A O 1
ATOM 1847 N N . ARG A 1 238 ? 10.234 -6.395 21.859 1 63.16 238 ARG A N 1
ATOM 1848 C CA . ARG A 1 238 ? 9.359 -5.691 20.922 1 63.16 238 ARG A CA 1
ATOM 1849 C C . ARG A 1 238 ? 10.133 -5.223 19.703 1 63.16 238 ARG A C 1
ATOM 1851 O O . ARG A 1 238 ? 9.609 -4.461 18.875 1 63.16 238 ARG A O 1
ATOM 1858 N N . GLY A 1 239 ? 11.164 -5.855 19.375 1 72.12 239 GLY A N 1
ATOM 1859 C CA . GLY A 1 239 ? 11.969 -5.441 18.234 1 72.12 239 GLY A CA 1
ATOM 1860 C C . GLY A 1 239 ? 12.586 -4.066 18.422 1 72.12 239 GLY A C 1
ATOM 1861 O O . GLY A 1 239 ? 12.18 -3.303 19.297 1 72.12 239 GLY A O 1
ATOM 1862 N N . VAL A 1 240 ? 13.719 -3.83 17.844 1 83.62 240 VAL A N 1
ATOM 1863 C CA . VAL A 1 240 ? 14.43 -2.555 17.844 1 83.62 240 VAL A CA 1
ATOM 1864 C C . VAL A 1 240 ? 14.195 -1.84 16.5 1 83.62 240 VAL A C 1
ATOM 1866 O O . VAL A 1 240 ? 14.32 -2.445 15.438 1 83.62 240 VAL A O 1
ATOM 1869 N N . GLU A 1 241 ? 13.789 -0.551 16.656 1 88.69 241 GLU A N 1
ATOM 1870 C CA . GLU A 1 241 ? 13.578 0.221 15.438 1 88.69 241 GLU A CA 1
ATOM 1871 C C . GLU A 1 241 ? 14.867 0.343 14.633 1 88.69 241 GLU A C 1
ATOM 1873 O O . GLU A 1 241 ? 15.938 0.562 15.195 1 88.69 241 GLU A O 1
ATOM 1878 N N . LEU A 1 242 ? 14.734 0.19 13.414 1 84.38 242 LEU A N 1
ATOM 1879 C CA . LEU A 1 242 ? 15.875 0.253 12.5 1 84.38 242 LEU A CA 1
ATOM 1880 C C . LEU A 1 242 ? 16.422 1.675 12.406 1 84.38 242 LEU A C 1
ATOM 1882 O O . LEU A 1 242 ? 17.609 1.874 12.195 1 84.38 242 LEU A O 1
ATOM 1886 N N . ASN A 1 243 ? 15.461 2.645 12.547 1 83.19 243 ASN A N 1
ATOM 1887 C CA . ASN A 1 243 ? 15.836 4.051 12.422 1 83.19 243 ASN A CA 1
ATOM 1888 C C . ASN A 1 243 ? 15.414 4.855 13.641 1 83.19 243 ASN A C 1
ATOM 1890 O O . ASN A 1 243 ? 14.484 4.473 14.359 1 83.19 243 ASN A O 1
ATOM 1894 N N . ASP A 1 244 ? 16.188 5.918 13.867 1 89.31 244 ASP A N 1
ATOM 1895 C CA . ASP A 1 244 ? 15.82 6.863 14.922 1 89.31 244 ASP A CA 1
ATOM 1896 C C . ASP A 1 244 ? 14.828 7.902 14.406 1 89.31 244 ASP A C 1
ATOM 1898 O O . ASP A 1 244 ? 15.211 8.859 13.734 1 89.31 244 ASP A O 1
ATOM 1902 N N . ARG A 1 245 ? 13.641 7.797 14.836 1 92.12 245 ARG A N 1
ATOM 1903 C CA . ARG A 1 245 ? 12.578 8.641 14.305 1 92.12 245 ARG A CA 1
ATOM 1904 C C . ARG A 1 245 ? 12.781 10.094 14.695 1 92.12 245 ARG A C 1
ATOM 1906 O O . ARG A 1 245 ? 12.391 11.008 13.953 1 92.12 245 ARG A O 1
ATOM 1913 N N . TRP A 1 246 ? 13.359 10.289 15.859 1 93.62 246 TRP A N 1
ATOM 1914 C CA . TRP A 1 246 ? 13.609 11.664 16.281 1 93.62 246 TRP A CA 1
ATOM 1915 C C . TRP A 1 246 ? 14.617 12.344 15.359 1 93.62 246 TRP A C 1
ATOM 1917 O O . TRP A 1 246 ? 14.367 13.438 14.852 1 93.62 246 TRP A O 1
ATOM 1927 N N . GLN A 1 247 ? 15.703 11.648 15.109 1 92.12 247 GLN A N 1
ATOM 1928 C CA . GLN A 1 247 ? 16.719 12.211 14.227 1 92.12 247 GLN A CA 1
ATOM 1929 C C . GLN A 1 247 ? 16.188 12.383 12.805 1 92.12 247 GLN A C 1
ATOM 1931 O O . GLN A 1 247 ? 16.5 13.359 12.133 1 92.12 247 GLN A O 1
ATOM 1936 N N . GLN A 1 248 ? 15.398 11.445 12.414 1 91.94 248 GLN A N 1
ATOM 1937 C CA . GLN A 1 248 ? 14.789 11.547 11.094 1 91.94 248 GLN A CA 1
ATOM 1938 C C . GLN A 1 248 ? 13.836 12.734 11.016 1 91.94 248 GLN A C 1
ATOM 1940 O O . GLN A 1 248 ? 13.781 13.43 10 1 91.94 248 GLN A O 1
ATOM 1945 N N . SER A 1 249 ? 13.086 12.945 12.078 1 94.75 249 SER A N 1
ATOM 1946 C CA . SER A 1 249 ? 12.172 14.078 12.133 1 94.75 249 SER A CA 1
ATOM 1947 C C . SER A 1 249 ? 12.93 15.398 12.016 1 94.75 249 SER A C 1
ATOM 1949 O O . SER A 1 249 ? 12.484 16.312 11.32 1 94.75 249 SER A O 1
ATOM 1951 N N . LEU A 1 250 ? 14.039 15.492 12.688 1 94.81 250 LEU A N 1
ATOM 1952 C CA . LEU A 1 250 ? 14.859 16.703 12.625 1 94.81 250 LEU A CA 1
ATOM 1953 C C . LEU A 1 250 ? 15.391 16.922 11.211 1 94.81 250 LEU A C 1
ATOM 1955 O O . LEU A 1 250 ? 15.383 18.047 10.703 1 94.81 250 LEU A O 1
ATOM 1959 N N . ALA A 1 251 ? 15.781 15.82 10.586 1 93 251 ALA A N 1
ATOM 1960 C CA . ALA A 1 251 ? 16.328 15.906 9.234 1 93 251 ALA A CA 1
ATOM 1961 C C . ALA A 1 251 ? 15.242 16.328 8.234 1 93 251 ALA A C 1
ATOM 1963 O O . ALA A 1 251 ? 15.5 17.156 7.359 1 93 251 ALA A O 1
ATOM 1964 N N . LEU A 1 252 ? 14.078 15.805 8.375 1 95 252 LEU A N 1
ATOM 1965 C CA . LEU A 1 252 ? 12.977 16.141 7.488 1 95 252 LEU A CA 1
ATOM 1966 C C . LEU A 1 252 ? 12.555 17.594 7.672 1 95 252 LEU A C 1
ATOM 1968 O O . LEU A 1 252 ? 12.273 18.297 6.695 1 95 252 LEU A O 1
ATOM 1972 N N . ALA A 1 253 ? 12.531 18.047 8.922 1 95.62 253 ALA A N 1
ATOM 1973 C CA . ALA A 1 253 ? 12.203 19.453 9.203 1 95.62 253 ALA A CA 1
ATOM 1974 C C . ALA A 1 253 ? 13.227 20.391 8.57 1 95.62 253 ALA A C 1
ATOM 1976 O O . ALA A 1 253 ? 12.859 21.391 7.953 1 95.62 253 ALA A O 1
ATOM 1977 N N . ALA A 1 254 ? 14.492 20.047 8.75 1 94.69 254 ALA A N 1
ATOM 1978 C CA . ALA A 1 254 ? 15.555 20.875 8.164 1 94.69 254 ALA A CA 1
ATOM 1979 C C . ALA A 1 254 ? 15.445 20.906 6.645 1 94.69 254 ALA A C 1
ATOM 1981 O O . ALA A 1 254 ? 15.625 21.969 6.027 1 94.69 254 ALA A O 1
ATOM 1982 N N . TYR A 1 255 ? 15.188 19.781 6.043 1 94.75 255 TYR A N 1
ATOM 1983 C CA . TYR A 1 255 ? 15.023 19.688 4.598 1 94.75 255 TYR A CA 1
ATOM 1984 C C . TYR A 1 255 ? 13.867 20.547 4.121 1 94.75 255 TYR A C 1
ATOM 1986 O O . TYR A 1 255 ? 14.008 21.312 3.166 1 94.75 255 TYR A O 1
ATOM 1994 N N . ALA A 1 256 ? 12.719 20.438 4.805 1 96.31 256 ALA A N 1
ATOM 1995 C CA . ALA A 1 256 ? 11.531 21.219 4.457 1 96.31 256 ALA A CA 1
ATOM 1996 C C . ALA A 1 256 ? 11.812 22.719 4.582 1 96.31 256 ALA A C 1
ATOM 1998 O O . ALA A 1 256 ? 11.359 23.516 3.75 1 96.31 256 ALA A O 1
ATOM 1999 N N . ARG A 1 257 ? 12.547 23.141 5.602 1 96.56 257 ARG A N 1
ATOM 2000 C CA . ARG A 1 257 ? 12.883 24.547 5.793 1 96.56 257 ARG A CA 1
ATOM 2001 C C . ARG A 1 257 ? 13.773 25.062 4.664 1 96.56 257 ARG A C 1
ATOM 2003 O O . ARG A 1 257 ? 13.617 26.188 4.203 1 96.56 257 ARG A O 1
ATOM 2010 N N . ARG A 1 258 ? 14.68 24.188 4.285 1 96.56 258 ARG A N 1
ATOM 2011 C CA . ARG A 1 258 ? 15.523 24.578 3.16 1 96.56 258 ARG A CA 1
ATOM 2012 C C . ARG A 1 258 ? 14.695 24.766 1.894 1 96.56 258 ARG A C 1
ATOM 2014 O O . ARG A 1 258 ? 14.922 25.719 1.134 1 96.56 258 ARG A O 1
ATOM 2021 N N . LEU A 1 259 ? 13.781 23.891 1.649 1 96.88 259 LEU A N 1
ATOM 2022 C CA . LEU A 1 259 ? 12.891 24.031 0.502 1 96.88 259 LEU A CA 1
ATOM 2023 C C . LEU A 1 259 ? 12.109 25.344 0.576 1 96.88 259 LEU A C 1
ATOM 2025 O O . LEU A 1 259 ? 12.016 26.062 -0.416 1 96.88 259 LEU A O 1
ATOM 2029 N N . TRP A 1 260 ? 11.555 25.609 1.75 1 96.75 260 TRP A N 1
ATOM 2030 C CA . TRP A 1 260 ? 10.75 26.812 1.947 1 96.75 260 TRP A CA 1
ATOM 2031 C C . TRP A 1 260 ? 11.586 28.062 1.693 1 96.75 260 TRP A C 1
ATOM 2033 O O . TRP A 1 260 ? 11.133 28.984 1.007 1 96.75 260 TRP A O 1
ATOM 2043 N N . ASP A 1 261 ? 12.797 28.078 2.248 1 97 261 ASP A N 1
ATOM 2044 C CA . ASP A 1 261 ? 13.703 29.203 2.031 1 97 261 ASP A CA 1
ATOM 2045 C C . ASP A 1 261 ? 13.977 29.406 0.543 1 97 261 ASP A C 1
ATOM 2047 O O . ASP A 1 261 ? 14.031 30.547 0.069 1 97 261 ASP A O 1
ATOM 2051 N N . GLY A 1 262 ? 14.125 28.328 -0.121 1 96.25 262 GLY A N 1
ATOM 2052 C CA . GLY A 1 262 ? 14.32 28.406 -1.56 1 96.25 262 GLY A CA 1
ATOM 2053 C C . GLY A 1 262 ? 13.125 28.984 -2.291 1 96.25 262 GLY A C 1
ATOM 2054 O O . GLY A 1 262 ? 13.281 29.781 -3.221 1 96.25 262 GLY A O 1
ATOM 2055 N N . VAL A 1 263 ? 11.984 28.594 -1.889 1 96.06 263 VAL A N 1
ATOM 2056 C CA . VAL A 1 263 ? 10.742 29.078 -2.494 1 96.06 263 VAL A CA 1
ATOM 2057 C C . VAL A 1 263 ? 10.586 30.578 -2.252 1 96.06 263 VAL A C 1
ATOM 2059 O O . VAL A 1 263 ? 10.234 31.328 -3.162 1 96.06 263 VAL A O 1
ATOM 2062 N N . LEU A 1 264 ? 10.922 31.078 -1.057 1 93.56 264 LEU A N 1
ATOM 2063 C CA . LEU A 1 264 ? 10.812 32.469 -0.708 1 93.56 264 LEU A CA 1
ATOM 2064 C C . LEU A 1 264 ? 11.797 33.312 -1.516 1 93.56 264 LEU A C 1
ATOM 2066 O O . LEU A 1 264 ? 11.453 34.406 -1.968 1 93.56 264 LEU A O 1
ATOM 2070 N N . LEU A 1 265 ? 12.922 32.781 -1.676 1 91.19 265 LEU A N 1
ATOM 2071 C CA . LEU A 1 265 ? 13.945 33.5 -2.418 1 91.19 265 LEU A CA 1
ATOM 2072 C C . LEU A 1 265 ? 13.57 33.625 -3.891 1 91.19 265 LEU A C 1
ATOM 2074 O O . LEU A 1 265 ? 13.828 34.656 -4.516 1 91.19 265 LEU A O 1
ATOM 2078 N N . SER A 1 266 ? 13.047 32.625 -4.457 1 87.31 266 SER A N 1
ATOM 2079 C CA . SER A 1 266 ? 12.664 32.625 -5.863 1 87.31 266 SER A CA 1
ATOM 2080 C C . SER A 1 266 ? 11.516 33.625 -6.113 1 87.31 266 SER A C 1
ATOM 2082 O O . SER A 1 266 ? 11.453 34.25 -7.168 1 87.31 266 SER A O 1
ATOM 2084 N N . GLU A 1 267 ? 10.656 33.75 -5.277 1 81.44 267 GLU A N 1
ATOM 2085 C CA . GLU A 1 267 ? 9.531 34.688 -5.406 1 81.44 267 GLU A CA 1
ATOM 2086 C C . GLU A 1 267 ? 9.984 36.125 -5.285 1 81.44 267 GLU A C 1
ATOM 2088 O O . GLU A 1 267 ? 9.43 37.031 -5.934 1 81.44 267 GLU A O 1
ATOM 2093 N N . HIS A 1 268 ? 10.938 36.312 -4.441 1 76.5 268 HIS A N 1
ATOM 2094 C CA . HIS A 1 268 ? 11.492 37.656 -4.285 1 76.5 268 HIS A CA 1
ATOM 2095 C C . HIS A 1 268 ? 12.258 38.094 -5.531 1 76.5 268 HIS A C 1
ATOM 2097 O O . HIS A 1 268 ? 12.156 39.25 -5.957 1 76.5 268 HIS A O 1
ATOM 2103 N N . ASN A 1 269 ? 12.984 37.125 -6.07 1 73 269 ASN A N 1
ATOM 2104 C CA . ASN A 1 269 ? 13.75 37.438 -7.27 1 73 269 ASN A CA 1
ATOM 2105 C C . ASN A 1 269 ? 12.844 37.594 -8.492 1 73 269 ASN A C 1
ATOM 2107 O O . ASN A 1 269 ? 13.148 38.344 -9.398 1 73 269 ASN A O 1
ATOM 2111 N N . GLY A 1 270 ? 11.836 36.781 -8.523 1 62.78 270 GLY A N 1
ATOM 2112 C CA . GLY A 1 270 ? 10.883 36.938 -9.609 1 62.78 270 GLY A CA 1
ATOM 2113 C C . GLY A 1 270 ? 10.141 38.25 -9.57 1 62.78 270 GLY A C 1
ATOM 2114 O O . GLY A 1 270 ? 9.859 38.844 -10.609 1 62.78 270 GLY A O 1
ATOM 2115 N N . ALA A 1 271 ? 9.875 38.844 -8.445 1 61.59 271 ALA A N 1
ATOM 2116 C CA . ALA A 1 271 ? 9.188 40.125 -8.281 1 61.59 271 ALA A CA 1
ATOM 2117 C C . ALA A 1 271 ? 10.094 41.281 -8.672 1 61.59 271 ALA A C 1
ATOM 2119 O O . ALA A 1 271 ? 9.625 42.281 -9.227 1 61.59 271 ALA A O 1
ATOM 2120 N N . GLU A 1 272 ? 11.352 41.094 -8.406 1 55.31 272 GLU A N 1
ATOM 2121 C CA . GLU A 1 272 ? 12.297 42.156 -8.742 1 55.31 272 GLU A CA 1
ATOM 2122 C C . GLU A 1 272 ? 12.492 42.281 -10.258 1 55.31 272 GLU A C 1
ATOM 2124 O O . GLU A 1 272 ? 12.805 43.344 -10.781 1 55.31 272 GLU A O 1
ATOM 2129 N N . ASN A 1 273 ? 12.281 41.156 -10.898 1 49.59 273 ASN A N 1
ATOM 2130 C CA . ASN A 1 273 ? 12.484 41.156 -12.344 1 49.59 273 ASN A CA 1
ATOM 2131 C C . ASN A 1 273 ? 11.211 41.531 -13.094 1 49.59 273 ASN A C 1
ATOM 2133 O O . ASN A 1 273 ? 11.18 41.5 -14.328 1 49.59 273 ASN A O 1
ATOM 2137 N N . GLU A 1 274 ? 10.172 41.688 -12.422 1 43.56 274 GLU A N 1
ATOM 2138 C CA . GLU A 1 274 ? 8.984 42.25 -13.055 1 43.56 274 GLU A CA 1
ATOM 2139 C C . GLU A 1 274 ? 8.836 43.75 -12.719 1 43.56 274 GLU A C 1
ATOM 2141 O O . GLU A 1 274 ? 9.156 44.156 -11.602 1 43.56 274 GLU A O 1
ATOM 2146 N N . MET B 1 1 ? 22.109 -22.656 -12.852 1 86.94 1 MET B N 1
ATOM 2147 C CA . MET B 1 1 ? 20.734 -23.078 -13.094 1 86.94 1 MET B CA 1
ATOM 2148 C C . MET B 1 1 ? 20.469 -24.469 -12.516 1 86.94 1 MET B C 1
ATOM 2150 O O . MET B 1 1 ? 19.609 -24.641 -11.648 1 86.94 1 MET B O 1
ATOM 2154 N N . GLU B 1 2 ? 21.312 -25.438 -12.812 1 88.81 2 GLU B N 1
ATOM 2155 C CA . GLU B 1 2 ? 21.094 -26.812 -12.383 1 88.81 2 GLU B CA 1
ATOM 2156 C C . GLU B 1 2 ? 21.109 -26.906 -10.859 1 88.81 2 GLU B C 1
ATOM 2158 O O . GLU B 1 2 ? 20.297 -27.641 -10.281 1 88.81 2 GLU B O 1
ATOM 2163 N N . GLU B 1 3 ? 21.969 -26.234 -10.258 1 93.44 3 GLU B N 1
ATOM 2164 C CA . GLU B 1 3 ? 22.031 -26.25 -8.805 1 93.44 3 GLU B CA 1
ATOM 2165 C C . GLU B 1 3 ? 20.75 -25.719 -8.18 1 93.44 3 GLU B C 1
ATOM 2167 O O . GLU B 1 3 ? 20.297 -26.234 -7.148 1 93.44 3 GLU B O 1
ATOM 2172 N N . LYS B 1 4 ? 20.219 -24.703 -8.719 1 94.19 4 LYS B N 1
ATOM 2173 C CA . LYS B 1 4 ? 18.953 -24.156 -8.219 1 94.19 4 LYS B CA 1
ATOM 2174 C C . LYS B 1 4 ? 17.812 -25.156 -8.367 1 94.19 4 LYS B C 1
ATOM 2176 O O . LYS B 1 4 ? 17 -25.312 -7.461 1 94.19 4 LYS B O 1
ATOM 2181 N N . PHE B 1 5 ? 17.781 -25.859 -9.477 1 96.81 5 PHE B N 1
ATOM 2182 C CA . PHE B 1 5 ? 16.766 -26.875 -9.703 1 96.81 5 PHE B CA 1
ATOM 2183 C C . PHE B 1 5 ? 16.875 -27.984 -8.672 1 96.81 5 PHE B C 1
ATOM 2185 O O . PHE B 1 5 ? 15.859 -28.422 -8.117 1 96.81 5 PHE B O 1
ATOM 2192 N N . LYS B 1 6 ? 18.078 -28.391 -8.484 1 96 6 LYS B N 1
ATOM 2193 C CA . LYS B 1 6 ? 18.328 -29.453 -7.52 1 96 6 LYS B CA 1
ATOM 2194 C C . LYS B 1 6 ? 17.891 -29.047 -6.121 1 96 6 LYS B C 1
ATOM 2196 O O . LYS B 1 6 ? 17.25 -29.828 -5.41 1 96 6 LYS B O 1
ATOM 2201 N N . MET B 1 7 ? 18.219 -27.875 -5.758 1 96.62 7 MET B N 1
ATOM 2202 C CA . MET B 1 7 ? 17.875 -27.359 -4.438 1 96.62 7 MET B CA 1
ATOM 2203 C C . MET B 1 7 ? 16.359 -27.297 -4.254 1 96.62 7 MET B C 1
ATOM 2205 O O . MET B 1 7 ? 15.844 -27.688 -3.209 1 96.62 7 MET B O 1
ATOM 2209 N N . ILE B 1 8 ? 15.68 -26.812 -5.227 1 97.44 8 ILE B N 1
ATOM 2210 C CA . ILE B 1 8 ? 14.227 -26.656 -5.195 1 97.44 8 ILE B CA 1
ATOM 2211 C C . ILE B 1 8 ? 13.578 -28.031 -5.098 1 97.44 8 ILE B C 1
ATOM 2213 O O . ILE B 1 8 ? 12.688 -28.25 -4.266 1 97.44 8 ILE B O 1
ATOM 2217 N N . ALA B 1 9 ? 14.047 -28.969 -5.887 1 97.5 9 ALA B N 1
ATOM 2218 C CA . ALA B 1 9 ? 13.516 -30.328 -5.875 1 97.5 9 ALA B CA 1
ATOM 2219 C C . ALA B 1 9 ? 13.773 -31 -4.531 1 97.5 9 ALA B C 1
ATOM 2221 O O . ALA B 1 9 ? 12.891 -31.656 -3.977 1 97.5 9 ALA B O 1
ATOM 2222 N N . HIS B 1 10 ? 14.938 -30.844 -4.051 1 97.19 10 HIS B N 1
ATOM 2223 C CA . HIS B 1 10 ? 15.328 -31.469 -2.793 1 97.19 10 HIS B CA 1
ATOM 2224 C C . HIS B 1 10 ? 14.5 -30.938 -1.63 1 97.19 10 HIS B C 1
ATOM 2226 O O . HIS B 1 10 ? 14.234 -31.656 -0.67 1 97.19 10 HIS B O 1
ATOM 2232 N N . ALA B 1 11 ? 14.062 -29.703 -1.721 1 97.5 11 ALA B N 1
ATOM 2233 C CA . ALA B 1 11 ? 13.273 -29.062 -0.667 1 97.5 11 ALA B CA 1
ATOM 2234 C C . ALA B 1 11 ? 11.82 -29.516 -0.723 1 97.5 11 ALA B C 1
ATOM 2236 O O . ALA B 1 11 ? 11.023 -29.188 0.162 1 97.5 11 ALA B O 1
ATOM 2237 N N . GLY B 1 12 ? 11.445 -30.188 -1.77 1 97.12 12 GLY B N 1
ATOM 2238 C CA . GLY B 1 12 ? 10.125 -30.797 -1.826 1 97.12 12 GLY B CA 1
ATOM 2239 C C . GLY B 1 12 ? 9.117 -29.969 -2.605 1 97.12 12 GLY B C 1
ATOM 2240 O O . GLY B 1 12 ? 7.918 -30.234 -2.562 1 97.12 12 GLY B O 1
ATOM 2241 N N . PHE B 1 13 ? 9.531 -28.922 -3.316 1 97.81 13 PHE B N 1
ATOM 2242 C CA . PHE B 1 13 ? 8.625 -28.141 -4.16 1 97.81 13 PHE B CA 1
ATOM 2243 C C . PHE B 1 13 ? 8.203 -28.953 -5.383 1 97.81 13 PHE B C 1
ATOM 2245 O O . PHE B 1 13 ? 8.977 -29.75 -5.898 1 97.81 13 PHE B O 1
ATOM 2252 N N . ASP B 1 14 ? 6.992 -28.703 -5.852 1 96.31 14 ASP B N 1
ATOM 2253 C CA . ASP B 1 14 ? 6.434 -29.422 -6.996 1 96.31 14 ASP B CA 1
ATOM 2254 C C . ASP B 1 14 ? 6.766 -28.703 -8.305 1 96.31 14 ASP B C 1
ATOM 2256 O O . ASP B 1 14 ? 6.613 -29.266 -9.383 1 96.31 14 ASP B O 1
ATOM 2260 N N . GLY B 1 15 ? 7.195 -27.469 -8.172 1 97.06 15 GLY B N 1
ATOM 2261 C CA . GLY B 1 15 ? 7.457 -26.703 -9.391 1 97.06 15 GLY B CA 1
ATOM 2262 C C . GLY B 1 15 ? 8.195 -25.406 -9.133 1 97.06 15 GLY B C 1
ATOM 2263 O O . GLY B 1 15 ? 8.633 -25.156 -8.008 1 97.06 15 GLY B O 1
ATOM 2264 N N . ILE B 1 16 ? 8.438 -24.688 -10.25 1 97 16 ILE B N 1
ATOM 2265 C CA . ILE B 1 16 ? 9.125 -23.406 -10.273 1 97 16 ILE B CA 1
ATOM 2266 C C . ILE B 1 16 ? 8.25 -22.359 -10.961 1 97 16 ILE B C 1
ATOM 2268 O O . ILE B 1 16 ? 7.578 -22.656 -11.953 1 97 16 ILE B O 1
ATOM 2272 N N . ASP B 1 17 ? 8.164 -21.25 -10.352 1 97.25 17 ASP B N 1
ATOM 2273 C CA . ASP B 1 17 ? 7.57 -20.078 -11.008 1 97.25 17 ASP B CA 1
ATOM 2274 C C . ASP B 1 17 ? 8.656 -19.156 -11.562 1 97.25 17 ASP B C 1
ATOM 2276 O O . ASP B 1 17 ? 9.539 -18.719 -10.828 1 97.25 17 ASP B O 1
ATOM 2280 N N . ALA B 1 18 ? 8.656 -18.891 -12.836 1 97.25 18 ALA B N 1
ATOM 2281 C CA . ALA B 1 18 ? 9.688 -18.109 -13.508 1 97.25 18 ALA B CA 1
ATOM 2282 C C . ALA B 1 18 ? 9.109 -17.344 -14.688 1 97.25 18 ALA B C 1
ATOM 2284 O O . ALA B 1 18 ? 7.898 -17.109 -14.75 1 97.25 18 ALA B O 1
ATOM 2285 N N . PHE B 1 19 ? 9.883 -16.734 -15.453 1 97.5 19 PHE B N 1
ATOM 2286 C CA . PHE B 1 19 ? 9.508 -16.25 -16.766 1 97.5 19 PHE B CA 1
ATOM 2287 C C . PHE B 1 19 ? 9.766 -17.297 -17.844 1 97.5 19 PHE B C 1
ATOM 2289 O O . PHE B 1 19 ? 10.5 -18.266 -17.609 1 97.5 19 PHE B O 1
ATOM 2296 N N . VAL B 1 20 ? 9.047 -17.141 -18.969 1 97.12 20 VAL B N 1
ATOM 2297 C CA . VAL B 1 20 ? 9.273 -18.094 -20.047 1 97.12 20 VAL B CA 1
ATOM 2298 C C . VAL B 1 20 ? 10.758 -18.109 -20.422 1 97.12 20 VAL B C 1
ATOM 2300 O O . VAL B 1 20 ? 11.344 -17.062 -20.703 1 97.12 20 VAL B O 1
ATOM 2303 N N . PRO B 1 21 ? 11.344 -19.312 -20.359 1 96.56 21 PRO B N 1
ATOM 2304 C CA . PRO B 1 21 ? 12.758 -19.391 -20.734 1 96.56 21 PRO B CA 1
ATOM 2305 C C . PRO B 1 21 ? 13.008 -18.891 -22.172 1 96.56 21 PRO B C 1
ATOM 2307 O O . PRO B 1 21 ? 12.188 -19.125 -23.062 1 96.56 21 PRO B O 1
ATOM 2310 N N . LYS B 1 22 ? 14.141 -18.297 -22.359 1 93.88 22 LYS B N 1
ATOM 2311 C CA . LYS B 1 22 ? 14.555 -17.891 -23.688 1 93.88 22 LYS B CA 1
ATOM 2312 C C . LYS B 1 22 ? 14.742 -19.109 -24.594 1 93.88 22 LYS B C 1
ATOM 2314 O O . LYS B 1 22 ? 15.094 -20.203 -24.125 1 93.88 22 LYS B O 1
ATOM 2319 N N . PRO B 1 23 ? 14.555 -18.844 -25.828 1 93.5 23 PRO B N 1
ATOM 2320 C CA . PRO B 1 23 ? 14.656 -19.969 -26.766 1 93.5 23 PRO B CA 1
ATOM 2321 C C . PRO B 1 23 ? 15.977 -20.719 -26.656 1 93.5 23 PRO B C 1
ATOM 2323 O O . PRO B 1 23 ? 16 -21.938 -26.734 1 93.5 23 PRO B O 1
ATOM 2326 N N . ASP B 1 24 ? 17.016 -20.031 -26.438 1 95.25 24 ASP B N 1
ATOM 2327 C CA . ASP B 1 24 ? 18.344 -20.656 -26.391 1 95.25 24 ASP B CA 1
ATOM 2328 C C . ASP B 1 24 ? 18.547 -21.406 -25.078 1 95.25 24 ASP B C 1
ATOM 2330 O O . ASP B 1 24 ? 19.484 -22.203 -24.953 1 95.25 24 ASP B O 1
ATOM 2334 N N . GLU B 1 25 ? 17.672 -21.188 -24.125 1 95.69 25 GLU B N 1
ATOM 2335 C CA . GLU B 1 25 ? 17.766 -21.875 -22.844 1 95.69 25 GLU B CA 1
ATOM 2336 C C . GLU B 1 25 ? 16.688 -22.938 -22.703 1 95.69 25 GLU B C 1
ATOM 2338 O O . GLU B 1 25 ? 16.672 -23.703 -21.734 1 95.69 25 GLU B O 1
ATOM 2343 N N . ALA B 1 26 ? 15.797 -23.016 -23.656 1 96 26 ALA B N 1
ATOM 2344 C CA . ALA B 1 26 ? 14.578 -23.812 -23.562 1 96 26 ALA B CA 1
ATOM 2345 C C . ALA B 1 26 ? 14.914 -25.297 -23.375 1 96 26 ALA B C 1
ATOM 2347 O O . ALA B 1 26 ? 14.336 -25.953 -22.516 1 96 26 ALA B O 1
ATOM 2348 N N . ALA B 1 27 ? 15.781 -25.781 -24.109 1 95.94 27 ALA B N 1
ATOM 2349 C CA . ALA B 1 27 ? 16.141 -27.188 -24.047 1 95.94 27 ALA B CA 1
ATOM 2350 C C . ALA B 1 27 ? 16.719 -27.562 -22.688 1 95.94 27 ALA B C 1
ATOM 2352 O O . ALA B 1 27 ? 16.359 -28.594 -22.109 1 95.94 27 ALA B O 1
ATOM 2353 N N . ALA B 1 28 ? 17.625 -26.703 -22.281 1 96.5 28 ALA B N 1
ATOM 2354 C CA . ALA B 1 28 ? 18.234 -26.938 -20.969 1 96.5 28 ALA B CA 1
ATOM 2355 C C . ALA B 1 28 ? 17.188 -26.906 -19.859 1 96.5 28 ALA B C 1
ATOM 2357 O O . ALA B 1 28 ? 17.25 -27.703 -18.938 1 96.5 28 ALA B O 1
ATOM 2358 N N . TRP B 1 29 ? 16.297 -25.969 -19.922 1 97.38 29 TRP B N 1
ATOM 2359 C CA . TRP B 1 29 ? 15.203 -25.875 -18.969 1 97.38 29 TRP B CA 1
ATOM 2360 C C . TRP B 1 29 ? 14.344 -27.141 -18.984 1 97.38 29 TRP B C 1
ATOM 2362 O O . TRP B 1 29 ? 14.07 -27.719 -17.938 1 97.38 29 TRP B O 1
ATOM 2372 N N . ARG B 1 30 ? 13.961 -27.609 -20.141 1 96.56 30 ARG B 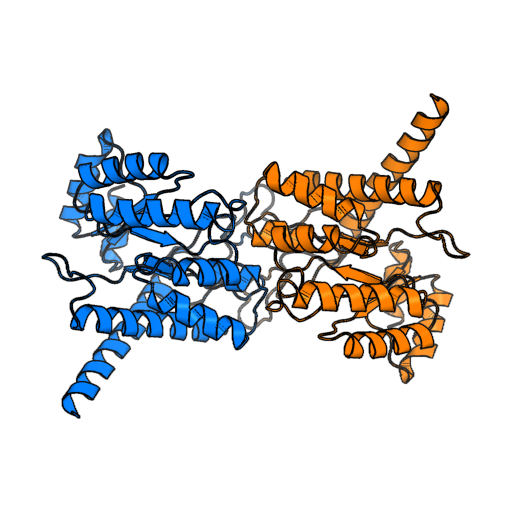N 1
ATOM 2373 C CA . ARG B 1 30 ? 13.117 -28.797 -20.266 1 96.56 30 ARG B CA 1
ATOM 2374 C C . ARG B 1 30 ? 13.812 -30.016 -19.656 1 96.56 30 ARG B C 1
ATOM 2376 O O . ARG B 1 30 ? 13.18 -30.812 -18.953 1 96.56 30 ARG B O 1
ATOM 2383 N N . GLU B 1 31 ? 15.016 -30.094 -19.953 1 96.94 31 GLU B N 1
ATOM 2384 C CA . GLU B 1 31 ? 15.789 -31.219 -19.438 1 96.94 31 GLU B CA 1
ATOM 2385 C C . GLU B 1 31 ? 15.82 -31.219 -17.906 1 96.94 31 GLU B C 1
ATOM 2387 O O . GLU B 1 31 ? 15.617 -32.25 -17.266 1 96.94 31 GLU B O 1
ATOM 2392 N N . SER B 1 32 ? 16.141 -30.062 -17.359 1 97.38 32 SER B N 1
ATOM 2393 C CA . SER B 1 32 ? 16.234 -29.938 -15.906 1 97.38 32 SER B CA 1
ATOM 2394 C C . SER B 1 32 ? 14.875 -30.156 -15.25 1 97.38 32 SER B C 1
ATOM 2396 O O . SER B 1 32 ? 14.773 -30.812 -14.211 1 97.38 32 SER B O 1
ATOM 2398 N N . LEU B 1 33 ? 13.797 -29.625 -15.852 1 97.62 33 LEU B N 1
ATOM 2399 C CA . LEU B 1 33 ? 12.445 -29.828 -15.336 1 97.62 33 LEU B CA 1
ATOM 2400 C C . LEU B 1 33 ? 12.086 -31.312 -15.32 1 97.62 33 LEU B C 1
ATOM 2402 O O . LEU B 1 33 ? 11.547 -31.812 -14.336 1 97.62 33 LEU B O 1
ATOM 2406 N N . ASP B 1 34 ? 12.43 -31.984 -16.391 1 96.94 34 ASP B N 1
ATOM 2407 C CA . ASP B 1 34 ? 12.156 -33.406 -16.484 1 96.94 34 ASP B CA 1
ATOM 2408 C C . ASP B 1 34 ? 12.984 -34.219 -15.477 1 96.94 34 ASP B C 1
ATOM 2410 O O . ASP B 1 34 ? 12.453 -35.062 -14.766 1 96.94 34 ASP B O 1
ATOM 2414 N N . ARG B 1 35 ? 14.234 -33.875 -15.477 1 97.31 35 ARG B N 1
ATOM 2415 C CA . ARG B 1 35 ? 15.172 -34.594 -14.609 1 97.31 35 ARG B CA 1
ATOM 2416 C C . ARG B 1 35 ? 14.734 -34.5 -13.148 1 97.31 35 ARG B C 1
ATOM 2418 O O . ARG B 1 35 ? 14.844 -35.469 -12.406 1 97.3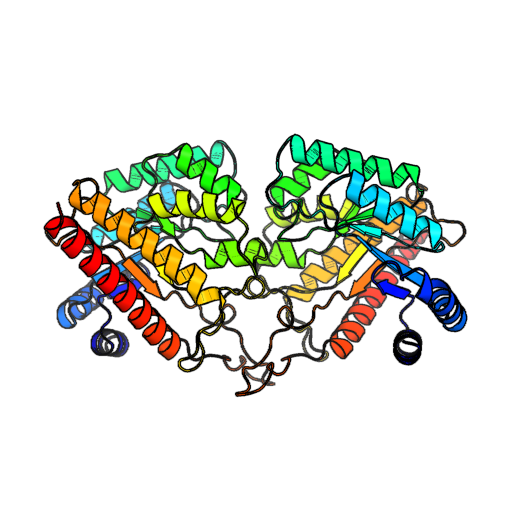1 35 ARG B O 1
ATOM 2425 N N . HIS B 1 36 ? 14.281 -33.375 -12.727 1 97.44 36 HIS B N 1
ATOM 2426 C CA . HIS B 1 36 ? 13.961 -33.156 -11.32 1 97.44 36 HIS B CA 1
ATOM 2427 C C . HIS B 1 36 ? 12.453 -33.25 -11.078 1 97.44 36 HIS B C 1
ATOM 2429 O O . HIS B 1 36 ? 11.992 -33.031 -9.953 1 97.44 36 HIS B O 1
ATOM 2435 N N . ARG B 1 37 ? 11.656 -33.531 -12.133 1 96.62 37 ARG B N 1
ATOM 2436 C CA . ARG B 1 37 ? 10.211 -33.688 -12.055 1 96.62 37 ARG B CA 1
ATOM 2437 C C . ARG B 1 37 ? 9.555 -32.438 -11.477 1 96.62 37 ARG B C 1
ATOM 2439 O O . ARG B 1 37 ? 8.742 -32.531 -10.555 1 96.62 37 ARG B O 1
ATOM 2446 N N . LEU B 1 38 ? 9.953 -31.312 -11.992 1 97.25 38 LEU B N 1
ATOM 2447 C CA . LEU B 1 38 ? 9.414 -30.031 -11.57 1 97.25 38 LEU B CA 1
ATOM 2448 C C . LEU B 1 38 ? 8.477 -29.453 -12.633 1 97.25 38 LEU B C 1
ATOM 2450 O O . LEU B 1 38 ? 8.75 -29.562 -13.828 1 97.25 38 LEU B O 1
ATOM 2454 N N . ALA B 1 39 ? 7.297 -28.984 -12.164 1 95.88 39 ALA B N 1
ATOM 2455 C CA . ALA B 1 39 ? 6.402 -28.234 -13.047 1 95.88 39 ALA B CA 1
ATOM 2456 C C . ALA B 1 39 ? 6.891 -26.812 -13.242 1 95.88 39 ALA B C 1
ATOM 2458 O O . ALA B 1 39 ? 7.758 -26.328 -12.5 1 95.88 39 ALA B O 1
ATOM 2459 N N . LEU B 1 40 ? 6.383 -26.109 -14.281 1 96.69 40 LEU B N 1
ATOM 2460 C CA . LEU B 1 40 ? 6.762 -24.734 -14.555 1 96.69 40 LEU B CA 1
ATOM 2461 C C . LEU B 1 40 ? 5.527 -23.844 -14.695 1 96.69 40 LEU B C 1
ATOM 2463 O O . LEU B 1 40 ? 4.594 -24.188 -15.422 1 96.69 40 LEU B O 1
ATOM 2467 N N . SER B 1 41 ? 5.363 -22.891 -13.93 1 96.69 41 SER B N 1
ATOM 2468 C CA . SER B 1 41 ? 4.484 -21.75 -14.18 1 96.69 41 SER B CA 1
ATOM 2469 C C . SER B 1 41 ? 5.281 -20.5 -14.547 1 96.69 41 SER B C 1
ATOM 2471 O O . SER B 1 41 ? 6.457 -20.391 -14.195 1 96.69 41 SER B O 1
ATOM 2473 N N . VAL B 1 42 ? 4.691 -19.594 -15.312 1 97.81 42 VAL B N 1
ATOM 2474 C CA . VAL B 1 42 ? 5.473 -18.453 -15.797 1 97.81 42 VAL B CA 1
ATOM 2475 C C . VAL B 1 42 ? 4.715 -17.156 -15.531 1 97.81 42 VAL B C 1
ATOM 2477 O O . VAL B 1 42 ? 3.498 -17.172 -15.336 1 97.81 42 VAL B O 1
ATOM 2480 N N . ASN B 1 43 ? 5.438 -16.078 -15.484 1 98.44 43 ASN B N 1
ATOM 2481 C CA . ASN B 1 43 ? 4.891 -14.742 -15.32 1 98.44 43 ASN B CA 1
ATOM 2482 C C . ASN B 1 43 ? 4.867 -13.977 -16.641 1 98.44 43 ASN B C 1
ATOM 2484 O O . ASN B 1 43 ? 5.723 -14.188 -17.5 1 98.44 43 ASN B O 1
ATOM 2488 N N . ALA B 1 44 ? 3.861 -13.148 -16.797 1 98.56 44 ALA B N 1
ATOM 2489 C CA . ALA B 1 44 ? 3.748 -12.203 -17.906 1 98.56 44 ALA B CA 1
ATOM 2490 C C . ALA B 1 44 ? 3.342 -10.82 -17.406 1 98.56 44 ALA B C 1
ATOM 2492 O O . ALA B 1 44 ? 2.49 -10.695 -16.516 1 98.56 44 ALA B O 1
ATOM 2493 N N . TYR B 1 45 ? 3.963 -9.781 -17.969 1 98.56 45 TYR B N 1
ATOM 2494 C CA . TYR B 1 45 ? 3.689 -8.414 -17.562 1 98.56 45 TYR B CA 1
ATOM 2495 C C . TYR B 1 45 ? 3.23 -7.566 -18.75 1 98.56 45 TYR B C 1
ATOM 2497 O O . TYR B 1 45 ? 3.891 -6.59 -19.109 1 98.56 45 TYR B O 1
ATOM 2505 N N . PRO B 1 46 ? 2.078 -7.844 -19.25 1 98.69 46 PRO B N 1
ATOM 2506 C CA . PRO B 1 46 ? 1.575 -7.109 -20.422 1 98.69 46 PRO B CA 1
ATOM 2507 C C . PRO B 1 46 ? 0.981 -5.754 -20.047 1 98.69 46 PRO B C 1
ATOM 2509 O O . PRO B 1 46 ? 0.514 -5.566 -18.922 1 98.69 46 PRO B O 1
ATOM 2512 N N . SER B 1 47 ? 0.962 -4.805 -21.047 1 98.25 47 SER B N 1
ATOM 2513 C CA . SER B 1 47 ? 0.235 -3.545 -20.922 1 98.25 47 SER B CA 1
ATOM 2514 C C . SER B 1 47 ? -0.925 -3.475 -21.906 1 98.25 47 SER B C 1
ATOM 2516 O O . SER B 1 47 ? -1.661 -2.486 -21.938 1 98.25 47 SER B O 1
ATOM 2518 N N . SER B 1 48 ? -1.023 -4.488 -22.719 1 98.31 48 SER B N 1
ATOM 2519 C CA . SER B 1 48 ? -2.092 -4.613 -23.703 1 98.31 48 SER B CA 1
ATOM 2520 C C . SER B 1 48 ? -2.395 -6.074 -24.016 1 98.31 48 SER B C 1
ATOM 2522 O O . SER B 1 48 ? -1.641 -6.965 -23.625 1 98.31 48 SER B O 1
ATOM 2524 N N . ALA B 1 49 ? -3.488 -6.273 -24.672 1 97.88 49 ALA B N 1
ATOM 2525 C CA . ALA B 1 49 ? -3.832 -7.629 -25.094 1 97.88 49 ALA B CA 1
ATOM 2526 C C . ALA B 1 49 ? -2.811 -8.172 -26.094 1 97.88 49 ALA B C 1
ATOM 2528 O O . ALA B 1 49 ? -2.479 -9.359 -26.062 1 97.88 49 ALA B O 1
ATOM 2529 N N . ASP B 1 50 ? -2.314 -7.332 -26.922 1 97.94 50 ASP B N 1
ATOM 2530 C CA . ASP B 1 50 ? -1.31 -7.738 -27.891 1 97.94 50 ASP B CA 1
ATOM 2531 C C . ASP B 1 50 ? -0.015 -8.164 -27.203 1 97.94 50 ASP B C 1
ATOM 2533 O O . ASP B 1 50 ? 0.635 -9.125 -27.641 1 97.94 50 ASP B O 1
ATOM 2537 N N . ASP B 1 51 ? 0.368 -7.391 -26.141 1 98.06 51 ASP B N 1
ATOM 2538 C CA . ASP B 1 51 ? 1.523 -7.789 -25.344 1 98.06 51 ASP B CA 1
ATOM 2539 C C . ASP B 1 51 ? 1.344 -9.203 -24.797 1 98.06 51 ASP B C 1
ATOM 2541 O O . ASP B 1 51 ? 2.258 -10.023 -24.859 1 98.06 51 ASP B O 1
ATOM 2545 N N . LEU B 1 52 ? 0.176 -9.453 -24.281 1 98.12 52 LEU B N 1
ATOM 2546 C CA . LEU B 1 52 ? -0.079 -10.758 -23.688 1 98.12 52 LEU B CA 1
ATOM 2547 C C . LEU B 1 52 ? -0.07 -11.852 -24.75 1 98.12 52 LEU B C 1
ATOM 2549 O O . LEU B 1 52 ? 0.433 -12.953 -24.5 1 98.12 52 LEU B O 1
ATOM 2553 N N . ARG B 1 53 ? -0.643 -11.586 -25.891 1 97.75 53 ARG B N 1
ATOM 2554 C CA . ARG B 1 53 ? -0.652 -12.555 -26.984 1 97.75 53 ARG B CA 1
ATOM 2555 C C . ARG B 1 53 ? 0.76 -13.031 -27.312 1 97.75 53 ARG B C 1
ATOM 2557 O O . ARG B 1 53 ? 0.998 -14.234 -27.453 1 97.75 53 ARG B O 1
ATOM 2564 N N . ARG B 1 54 ? 1.635 -12.141 -27.406 1 97.19 54 ARG B N 1
ATOM 2565 C CA . ARG B 1 54 ? 3.023 -12.484 -27.688 1 97.19 54 ARG B CA 1
ATOM 2566 C C . ARG B 1 54 ? 3.607 -13.383 -26.609 1 97.19 54 ARG B C 1
ATOM 2568 O O . ARG B 1 54 ? 4.305 -14.352 -26.906 1 97.19 54 ARG B O 1
ATOM 2575 N N . GLU B 1 55 ? 3.303 -13.016 -25.359 1 96.44 55 GLU B N 1
ATOM 2576 C CA . GLU B 1 55 ? 3.803 -13.797 -24.234 1 96.44 55 GLU B CA 1
ATOM 2577 C C . GLU B 1 55 ? 3.195 -15.195 -24.219 1 96.44 55 GLU B C 1
ATOM 2579 O O . GLU B 1 55 ? 3.881 -16.172 -23.922 1 96.44 55 GLU B O 1
ATOM 2584 N N . LEU B 1 56 ? 1.938 -15.281 -24.547 1 96.88 56 LEU B N 1
ATOM 2585 C CA . LEU B 1 56 ? 1.253 -16.578 -24.562 1 96.88 56 LEU B CA 1
ATOM 2586 C C . LEU B 1 56 ? 1.764 -17.453 -25.703 1 96.88 56 LEU B C 1
ATOM 2588 O O . LEU B 1 56 ? 1.832 -18.672 -25.562 1 96.88 56 LEU B O 1
ATOM 2592 N N . GLU B 1 57 ? 2.107 -16.828 -26.781 1 96.12 57 GLU B N 1
ATOM 2593 C CA . GLU B 1 57 ? 2.717 -17.562 -27.875 1 96.12 57 GLU B CA 1
ATOM 2594 C C . GLU B 1 57 ? 4.039 -18.188 -27.453 1 96.12 57 GLU B C 1
ATOM 2596 O O . GLU B 1 57 ? 4.312 -19.344 -27.781 1 96.12 57 GLU B O 1
ATOM 2601 N N . LEU B 1 58 ? 4.812 -17.422 -26.797 1 95.62 58 LEU B N 1
ATOM 2602 C CA . LEU B 1 58 ? 6.082 -17.938 -26.281 1 95.62 58 LEU B CA 1
ATOM 2603 C C . LEU B 1 58 ? 5.855 -19.078 -25.312 1 95.62 58 LEU B C 1
ATOM 2605 O O . LEU B 1 58 ? 6.547 -20.109 -25.375 1 95.62 58 LEU B O 1
ATOM 2609 N N . ALA B 1 59 ? 4.922 -18.922 -24.391 1 95.62 59 ALA B N 1
ATOM 2610 C CA . ALA B 1 59 ? 4.613 -19.938 -23.391 1 95.62 59 ALA B CA 1
ATOM 2611 C C . ALA B 1 59 ? 4.109 -21.219 -24.047 1 95.62 59 ALA B C 1
ATOM 2613 O O . ALA B 1 59 ? 4.543 -22.312 -23.688 1 95.62 59 ALA B O 1
ATOM 2614 N N . ALA B 1 60 ? 3.26 -21.031 -25.016 1 93.75 60 ALA B N 1
ATOM 2615 C CA . ALA B 1 60 ? 2.723 -22.172 -25.766 1 93.75 60 ALA B CA 1
ATOM 2616 C C . ALA B 1 60 ? 3.828 -22.906 -26.516 1 93.75 60 ALA B C 1
ATOM 2618 O O . ALA B 1 60 ? 3.828 -24.141 -26.594 1 93.75 60 ALA B O 1
ATOM 2619 N N . GLY B 1 61 ? 4.695 -22.172 -27.062 1 93.31 61 GLY B N 1
ATOM 2620 C CA . GLY B 1 61 ? 5.816 -22.75 -27.781 1 93.31 61 GLY B CA 1
ATOM 2621 C C . GLY B 1 61 ? 6.754 -23.547 -26.891 1 93.31 61 GLY B C 1
ATOM 2622 O O . GLY B 1 61 ? 7.312 -24.562 -27.312 1 93.31 61 GLY B O 1
ATOM 2623 N N . PHE B 1 62 ? 7.012 -23.062 -25.734 1 95.81 62 PHE B N 1
ATOM 2624 C CA . PHE B 1 62 ? 7.832 -23.797 -24.781 1 95.81 62 PHE B CA 1
ATOM 2625 C C . PHE B 1 62 ? 7.16 -25.094 -24.359 1 95.81 62 PHE B C 1
ATOM 2627 O O . PHE B 1 62 ? 7.812 -26.141 -24.266 1 95.81 62 PHE B O 1
ATOM 2634 N N . GLY B 1 63 ? 5.848 -25.031 -24.172 1 92.31 63 GLY B N 1
ATOM 2635 C CA . GLY B 1 63 ? 5.074 -26.203 -23.797 1 92.31 63 GLY B CA 1
ATOM 2636 C C . GLY B 1 63 ? 5.242 -26.578 -22.328 1 92.31 63 GLY B C 1
ATOM 2637 O O . GLY B 1 63 ? 6.207 -26.156 -21.688 1 92.31 63 GLY B O 1
ATOM 2638 N N . GLY B 1 64 ? 4.219 -27.266 -21.844 1 90.69 64 GLY B N 1
ATOM 2639 C CA . GLY B 1 64 ? 4.281 -27.828 -20.516 1 90.69 64 GLY B CA 1
ATOM 2640 C C . GLY B 1 64 ? 4.102 -26.797 -19.422 1 90.69 64 GLY B C 1
ATOM 2641 O O . GLY B 1 64 ? 4.504 -27.016 -18.266 1 90.69 64 GLY B O 1
ATOM 2642 N N . ILE B 1 65 ? 3.59 -25.641 -19.719 1 93.31 65 ILE B N 1
ATOM 2643 C CA . ILE B 1 65 ? 3.377 -24.578 -18.75 1 93.31 65 ILE B CA 1
ATOM 2644 C C . ILE B 1 65 ? 2.09 -24.828 -17.969 1 93.31 65 ILE B C 1
ATOM 2646 O O . ILE B 1 65 ? 1.025 -25.031 -18.562 1 93.31 65 ILE B O 1
ATOM 2650 N N . ARG B 1 66 ? 2.188 -24.812 -16.625 1 92.69 66 ARG B N 1
ATOM 2651 C CA . ARG B 1 66 ? 1.042 -25.109 -15.773 1 92.69 66 ARG B CA 1
ATOM 2652 C C . ARG B 1 66 ? 0.102 -23.922 -15.672 1 92.69 66 ARG B C 1
ATOM 2654 O O . ARG B 1 66 ? -1.118 -24.078 -15.609 1 92.69 66 ARG B O 1
ATOM 2661 N N . ALA B 1 67 ? 0.667 -22.75 -15.594 1 94.81 67 ALA B N 1
ATOM 2662 C CA . ALA B 1 67 ? -0.129 -21.531 -15.461 1 94.81 67 ALA B CA 1
ATOM 2663 C C . ALA B 1 67 ? 0.682 -20.297 -15.852 1 94.81 67 ALA B C 1
ATOM 2665 O O . ALA B 1 67 ? 1.913 -20.312 -15.789 1 94.81 67 ALA B O 1
ATOM 2666 N N . VAL B 1 68 ? 0.004 -19.328 -16.312 1 97.06 68 VAL B N 1
ATOM 2667 C CA . VAL B 1 68 ? 0.58 -18.016 -16.594 1 97.06 68 VAL B CA 1
ATOM 2668 C C . VAL B 1 68 ? 0.018 -17 -15.602 1 97.06 68 VAL B C 1
ATOM 2670 O O . VAL B 1 68 ? -1.188 -16.734 -15.586 1 97.06 68 VAL B O 1
ATOM 2673 N N . ASN B 1 69 ? 0.854 -16.531 -14.75 1 98.31 69 ASN B N 1
ATOM 2674 C CA . ASN B 1 69 ? 0.5 -15.422 -13.867 1 98.31 69 ASN B CA 1
ATOM 2675 C C . ASN B 1 69 ? 0.661 -14.078 -14.57 1 98.31 69 ASN B C 1
ATOM 2677 O O . ASN B 1 69 ? 1.749 -13.742 -15.039 1 98.31 69 ASN B O 1
ATOM 2681 N N . VAL B 1 70 ? -0.417 -13.297 -14.562 1 98.75 70 VAL B N 1
ATOM 2682 C CA . VAL B 1 70 ? -0.405 -12.078 -15.375 1 98.75 70 VAL B CA 1
ATOM 2683 C C . VAL B 1 70 ? -0.542 -10.859 -14.469 1 98.75 70 VAL B C 1
ATOM 2685 O O . VAL B 1 70 ? -1.537 -10.719 -13.75 1 98.75 70 VAL B O 1
ATOM 2688 N N . GLN B 1 71 ? 0.456 -10.016 -14.469 1 98.81 71 GLN B N 1
ATOM 2689 C CA . GLN B 1 71 ? 0.337 -8.656 -13.953 1 98.81 71 GLN B CA 1
ATOM 2690 C C . GLN B 1 71 ? 0.087 -7.656 -15.078 1 98.81 71 GLN B C 1
ATOM 2692 O O . GLN B 1 71 ? 0.981 -7.387 -15.883 1 98.81 71 GLN B O 1
ATOM 2697 N N . VAL B 1 72 ? -1.11 -7.164 -15.133 1 98.88 72 VAL B N 1
ATOM 2698 C CA . VAL B 1 72 ? -1.467 -6.23 -16.188 1 98.88 72 VAL B CA 1
ATOM 2699 C C . VAL B 1 72 ? -0.967 -4.832 -15.844 1 98.88 72 VAL B C 1
ATOM 2701 O O . VAL B 1 72 ? -1.553 -4.152 -14.992 1 98.88 72 VAL B O 1
ATOM 2704 N N . MET B 1 73 ? 0.002 -4.34 -16.594 1 98.56 73 MET B N 1
ATOM 2705 C CA . MET B 1 73 ? 0.817 -3.201 -16.172 1 98.56 73 MET B CA 1
ATOM 2706 C C . MET B 1 73 ? 0.194 -1.889 -16.641 1 98.56 73 MET B C 1
ATOM 2708 O O . MET B 1 73 ? 0.861 -1.068 -17.266 1 98.56 73 MET B O 1
ATOM 2712 N N . THR B 1 74 ? -1.034 -1.706 -16.328 1 98.62 74 THR B N 1
ATOM 2713 C CA . THR B 1 74 ? -1.759 -0.463 -16.578 1 98.62 74 THR B CA 1
ATOM 2714 C C . THR B 1 74 ? -2.521 -0.03 -15.32 1 98.62 74 THR B C 1
ATOM 2716 O O . THR B 1 74 ? -3.754 -0.057 -15.305 1 98.62 74 THR B O 1
ATOM 2719 N N . PRO B 1 75 ? -1.835 0.469 -14.312 1 98.56 75 PRO B N 1
ATOM 2720 C CA . PRO B 1 75 ? -2.461 0.743 -13.016 1 98.56 75 PRO B CA 1
ATOM 2721 C C . PRO B 1 75 ? -3.438 1.915 -13.07 1 98.56 75 PRO B C 1
ATOM 2723 O O . PRO B 1 75 ? -4.277 2.064 -12.18 1 98.56 75 PRO B O 1
ATOM 2726 N N . PHE B 1 76 ? -3.41 2.764 -14.141 1 98.56 76 PHE B N 1
ATOM 2727 C CA . PHE B 1 76 ? -4.254 3.953 -14.18 1 98.56 76 PHE B CA 1
ATOM 2728 C C . PHE B 1 76 ? -5.406 3.771 -15.156 1 98.56 76 PHE B C 1
ATOM 2730 O O . PHE B 1 76 ? -6.223 4.68 -15.336 1 98.56 76 PHE B O 1
ATOM 2737 N N . LEU B 1 77 ? -5.473 2.609 -15.797 1 98.56 77 LEU B N 1
ATOM 2738 C CA . LEU B 1 77 ? -6.629 2.25 -16.609 1 98.56 77 LEU B CA 1
ATOM 2739 C C . LEU B 1 77 ? -7.75 1.693 -15.742 1 98.56 77 LEU B C 1
ATOM 2741 O O . LEU B 1 77 ? -7.574 0.678 -15.062 1 98.56 77 LEU B O 1
ATOM 2745 N N . THR B 1 78 ? -8.922 2.395 -15.719 1 98.19 78 THR B N 1
ATOM 2746 C CA . THR B 1 78 ? -10.031 1.991 -14.867 1 98.19 78 THR B CA 1
ATOM 2747 C C . THR B 1 78 ? -11.344 1.995 -15.648 1 98.19 78 THR B C 1
ATOM 2749 O O . THR B 1 78 ? -11.359 2.32 -16.844 1 98.19 78 THR B O 1
ATOM 2752 N N . GLY B 1 79 ? -12.391 1.573 -15.039 1 97.12 79 GLY B N 1
ATOM 2753 C CA . GLY B 1 79 ? -13.719 1.636 -15.625 1 97.12 79 GLY B CA 1
ATOM 2754 C C . GLY B 1 79 ? -13.891 0.713 -16.812 1 97.12 79 GLY B C 1
ATOM 2755 O O . GLY B 1 79 ? -13.391 -0.413 -16.812 1 97.12 79 GLY B O 1
ATOM 2756 N N . GLU B 1 80 ? -14.57 1.192 -17.797 1 98 80 GLU B N 1
ATOM 2757 C CA . GLU B 1 80 ? -14.938 0.384 -18.953 1 98 80 GLU B CA 1
ATOM 2758 C C . GLU B 1 80 ? -13.695 -0.047 -19.734 1 98 80 GLU B C 1
ATOM 2760 O O . GLU B 1 80 ? -13.641 -1.165 -20.25 1 98 80 GLU B O 1
ATOM 2765 N N . ALA B 1 81 ? -12.75 0.851 -19.812 1 98.38 81 ALA B N 1
ATOM 2766 C CA . ALA B 1 81 ? -11.531 0.526 -20.547 1 98.38 81 ALA B CA 1
ATOM 2767 C C . ALA B 1 81 ? -10.789 -0.632 -19.891 1 98.38 81 ALA B C 1
ATOM 2769 O O . ALA B 1 81 ? -10.258 -1.507 -20.578 1 98.38 81 ALA B O 1
ATOM 2770 N N . ALA B 1 82 ? -10.758 -0.618 -18.578 1 98.69 82 ALA B N 1
ATOM 2771 C CA . ALA B 1 82 ? -10.133 -1.713 -17.844 1 98.69 82 ALA B CA 1
ATOM 2772 C C . ALA B 1 82 ? -10.898 -3.018 -18.047 1 98.69 82 ALA B C 1
ATOM 2774 O O . ALA B 1 82 ? -10.289 -4.07 -18.266 1 98.69 82 ALA B O 1
ATOM 2775 N N . ILE B 1 83 ? -12.18 -2.943 -18 1 98.56 83 ILE B N 1
ATOM 2776 C CA . ILE B 1 83 ? -13.031 -4.117 -18.172 1 98.56 83 ILE B CA 1
ATOM 2777 C C . ILE B 1 83 ? -12.805 -4.715 -19.547 1 98.56 83 ILE B C 1
ATOM 2779 O O . ILE B 1 83 ? -12.648 -5.93 -19.688 1 98.56 83 ILE B O 1
ATOM 2783 N N . ARG B 1 84 ? -12.727 -3.9 -20.547 1 98.44 84 ARG B N 1
ATOM 2784 C CA . ARG B 1 84 ? -12.508 -4.367 -21.906 1 98.44 84 ARG B CA 1
ATOM 2785 C C . ARG B 1 84 ? -11.164 -5.074 -22.031 1 98.44 84 ARG B C 1
ATOM 2787 O O . ARG B 1 84 ? -11.078 -6.141 -22.656 1 98.44 84 ARG B O 1
ATOM 2794 N N . LEU B 1 85 ? -10.172 -4.488 -21.469 1 98.69 85 LEU B N 1
ATOM 2795 C CA . LEU B 1 85 ? -8.852 -5.105 -21.531 1 98.69 85 LEU B CA 1
ATOM 2796 C C . LEU B 1 85 ? -8.844 -6.449 -20.828 1 98.69 85 LEU B C 1
ATOM 2798 O O . LEU B 1 85 ? -8.289 -7.426 -21.328 1 98.69 85 LEU B O 1
ATOM 2802 N N . LEU B 1 86 ? -9.461 -6.504 -19.688 1 98.62 86 LEU B N 1
ATOM 2803 C CA . LEU B 1 86 ? -9.516 -7.738 -18.906 1 98.62 86 LEU B CA 1
ATOM 2804 C C . LEU B 1 86 ? -10.352 -8.797 -19.625 1 98.62 86 LEU B C 1
ATOM 2806 O O . LEU B 1 86 ? -10.055 -9.984 -19.531 1 98.62 86 LEU B O 1
ATOM 2810 N N . GLU B 1 87 ? -11.375 -8.359 -20.328 1 98.12 87 GLU B N 1
ATOM 2811 C CA . GLU B 1 87 ? -12.141 -9.281 -21.156 1 98.12 87 GLU B CA 1
ATOM 2812 C C . GLU B 1 87 ? -11.273 -9.867 -22.266 1 98.12 87 GLU B C 1
ATOM 2814 O O . GLU B 1 87 ? -11.344 -11.07 -22.531 1 98.12 87 GLU B O 1
ATOM 2819 N N . ASP B 1 88 ? -10.547 -9 -22.859 1 97.75 88 ASP B N 1
ATOM 2820 C CA . ASP B 1 88 ? -9.625 -9.461 -23.906 1 97.75 88 ASP B CA 1
ATOM 2821 C C . ASP B 1 88 ? -8.633 -10.469 -23.344 1 97.75 88 ASP B C 1
ATOM 2823 O O . ASP B 1 88 ? -8.328 -11.477 -23.984 1 97.75 88 ASP B O 1
ATOM 2827 N N . ILE B 1 89 ? -8.141 -10.203 -22.188 1 97.12 89 ILE B N 1
ATOM 2828 C CA . ILE B 1 89 ? -7.18 -11.086 -21.547 1 97.12 89 ILE B CA 1
ATOM 2829 C C . ILE B 1 89 ? -7.832 -12.43 -21.25 1 97.12 89 ILE B C 1
ATOM 2831 O O . ILE B 1 89 ? -7.25 -13.484 -21.516 1 97.12 89 ILE B O 1
ATOM 2835 N N . ALA B 1 90 ? -9.031 -12.422 -20.719 1 94.75 90 ALA B N 1
ATOM 2836 C CA . ALA B 1 90 ? -9.773 -13.656 -20.438 1 94.75 90 ALA B CA 1
ATOM 2837 C C . ALA B 1 90 ? -10 -14.461 -21.719 1 94.75 90 ALA B C 1
ATOM 2839 O O . ALA B 1 90 ? -9.883 -15.688 -21.703 1 94.75 90 ALA B O 1
ATOM 2840 N N . ALA B 1 91 ? -10.266 -13.781 -22.797 1 95.25 91 ALA B N 1
ATOM 2841 C CA . ALA B 1 91 ? -10.5 -14.43 -24.078 1 95.25 91 ALA B CA 1
ATOM 2842 C C . ALA B 1 91 ? -9.234 -15.109 -24.594 1 95.25 91 ALA B C 1
ATOM 2844 O O . ALA B 1 91 ? -9.297 -16.203 -25.156 1 95.25 91 ALA B O 1
ATOM 2845 N N . LEU B 1 92 ? -8.133 -14.461 -24.406 1 95 92 LEU B N 1
ATOM 2846 C CA . LEU B 1 92 ? -6.852 -15.016 -24.828 1 95 92 LEU B CA 1
ATOM 2847 C C . LEU B 1 92 ? -6.531 -16.297 -24.078 1 95 92 LEU B C 1
ATOM 2849 O O . LEU B 1 92 ? -5.945 -17.219 -24.641 1 95 92 LEU B O 1
ATOM 2853 N N . ALA B 1 93 ? -6.855 -16.344 -22.797 1 88.12 93 ALA B N 1
ATOM 2854 C CA . ALA B 1 93 ? -6.66 -17.547 -22 1 88.12 93 ALA B CA 1
ATOM 2855 C C . ALA B 1 93 ? -7.34 -18.75 -22.656 1 88.12 93 ALA B C 1
ATOM 2857 O O . ALA B 1 93 ? -6.746 -19.828 -22.766 1 88.12 93 ALA B O 1
ATOM 2858 N N . GLY B 1 94 ? -8.562 -18.594 -23.156 1 85.81 94 GLY B N 1
ATOM 2859 C CA . GLY B 1 94 ? -9.305 -19.641 -23.828 1 85.81 94 GLY B CA 1
ATOM 2860 C C . GLY B 1 94 ? -8.695 -20.031 -25.172 1 85.81 94 GLY B C 1
ATOM 2861 O O . GLY B 1 94 ? -8.664 -21.219 -25.516 1 85.81 94 GLY B O 1
ATOM 2862 N N . GLU B 1 95 ? -8.133 -19.125 -25.844 1 91.25 95 GLU B N 1
ATOM 2863 C CA . GLU B 1 95 ? -7.59 -19.344 -27.188 1 91.25 95 GLU B CA 1
ATOM 2864 C C . GLU B 1 95 ? -6.352 -20.234 -27.141 1 91.25 95 GLU B C 1
ATOM 2866 O O . GLU B 1 95 ? -6.148 -21.062 -28.031 1 91.25 95 GLU B O 1
ATOM 2871 N N . TYR B 1 96 ? -5.531 -20.156 -26.141 1 91.06 96 TYR B N 1
ATOM 2872 C CA . TYR B 1 96 ? -4.254 -20.859 -26.094 1 91.06 96 TYR B CA 1
ATOM 2873 C C . TYR B 1 96 ? -4.344 -22.109 -25.219 1 91.06 96 TYR B C 1
ATOM 2875 O O . TYR B 1 96 ? -3.412 -22.906 -25.172 1 91.06 96 TYR B O 1
ATOM 2883 N N . GLY B 1 97 ? -5.477 -22.219 -24.531 1 84.94 97 GLY B N 1
ATOM 2884 C CA . GLY B 1 97 ? -5.641 -23.359 -23.656 1 84.94 97 GLY B CA 1
ATOM 2885 C C . GLY B 1 97 ? -4.711 -23.344 -22.469 1 84.94 97 GLY B C 1
ATOM 2886 O O . GLY B 1 97 ? -4.277 -24.391 -21.984 1 84.94 97 GLY B O 1
ATOM 2887 N N . LEU B 1 98 ? -4.203 -22.234 -22.109 1 89.62 98 LEU B N 1
ATOM 2888 C CA . LEU B 1 98 ? -3.346 -22.047 -20.938 1 89.62 98 LEU B CA 1
ATOM 2889 C C . LEU B 1 98 ? -4.145 -21.5 -19.766 1 89.62 98 LEU B C 1
ATOM 2891 O O . LEU B 1 98 ? -5.129 -20.781 -19.953 1 89.62 98 LEU B O 1
ATOM 2895 N N . SER B 1 99 ? -3.818 -21.922 -18.594 1 91.88 99 SER B N 1
ATOM 2896 C CA . SER B 1 99 ? -4.359 -21.312 -17.391 1 91.88 99 SER B CA 1
ATOM 2897 C C . SER B 1 99 ? -3.764 -19.922 -17.156 1 91.88 99 SER B C 1
ATOM 2899 O O . SER B 1 99 ? -2.602 -19.797 -16.766 1 91.88 99 SER B O 1
ATOM 2901 N N . VAL B 1 100 ? -4.539 -18.922 -17.484 1 95.5 100 VAL B N 1
ATOM 2902 C CA . VAL B 1 100 ? -4.105 -17.547 -17.328 1 95.5 100 VAL B CA 1
ATOM 2903 C C . VAL B 1 100 ? -4.797 -16.906 -16.125 1 95.5 100 VAL B C 1
ATOM 2905 O O . VAL B 1 100 ? -6.027 -16.875 -16.062 1 95.5 100 VAL B O 1
ATOM 2908 N N . ASN B 1 101 ? -4.031 -16.484 -15.164 1 97.5 101 ASN B N 1
ATOM 2909 C CA . ASN B 1 101 ? -4.535 -15.891 -13.93 1 97.5 101 ASN B CA 1
ATOM 2910 C C . ASN B 1 101 ? -4.047 -14.453 -13.766 1 97.5 101 ASN B C 1
ATOM 2912 O O . ASN B 1 101 ? -2.84 -14.211 -13.719 1 97.5 101 ASN B O 1
ATOM 2916 N N . VAL B 1 102 ? -4.992 -13.523 -13.695 1 98.75 102 VAL B N 1
ATOM 2917 C CA . VAL B 1 102 ? -4.629 -12.141 -13.422 1 98.75 102 VAL B CA 1
ATOM 2918 C C . VAL B 1 102 ? -4.352 -11.961 -11.93 1 98.75 102 VAL B C 1
ATOM 2920 O O . VAL B 1 102 ? -5.188 -12.305 -11.094 1 98.75 102 VAL B O 1
ATOM 2923 N N . GLU B 1 103 ? -3.229 -11.391 -11.633 1 98.94 103 GLU B N 1
ATOM 2924 C CA . GLU B 1 103 ? -2.793 -11.297 -10.242 1 98.94 103 GLU B CA 1
ATOM 2925 C C . GLU B 1 103 ? -3.4 -10.078 -9.562 1 98.94 103 GLU B C 1
ATOM 2927 O O . GLU B 1 103 ? -3.445 -8.992 -10.141 1 98.94 103 GLU B O 1
ATOM 2932 N N . THR B 1 104 ? -3.943 -10.297 -8.352 1 98.88 104 THR B N 1
ATOM 2933 C CA . THR B 1 104 ? -4.215 -9.148 -7.488 1 98.88 104 THR B CA 1
ATOM 2934 C C . THR B 1 104 ? -2.914 -8.523 -6.992 1 98.88 104 THR B C 1
ATOM 2936 O O . THR B 1 104 ? -2.176 -9.148 -6.227 1 98.88 104 THR B O 1
ATOM 2939 N N . HIS B 1 105 ? -2.645 -7.285 -7.488 1 98.81 105 HIS B N 1
ATOM 2940 C CA . HIS B 1 105 ? -1.329 -6.699 -7.258 1 98.81 105 HIS B CA 1
ATOM 2941 C C . HIS B 1 105 ? -1.384 -5.176 -7.324 1 98.81 105 HIS B C 1
ATOM 2943 O O . HIS B 1 105 ? -1.884 -4.613 -8.305 1 98.81 105 HIS B O 1
ATOM 2949 N N . ARG B 1 106 ? -0.837 -4.57 -6.262 1 98.56 106 ARG B N 1
ATOM 2950 C CA . ARG B 1 106 ? -0.706 -3.117 -6.32 1 98.56 106 ARG B CA 1
ATOM 2951 C C . ARG B 1 106 ? 0.206 -2.695 -7.465 1 98.56 106 ARG B C 1
ATOM 2953 O O . ARG B 1 106 ? 1.092 -3.449 -7.871 1 98.56 106 ARG B O 1
ATOM 2960 N N . GLY B 1 107 ? -0.056 -1.507 -8.047 1 98.44 107 GLY B N 1
ATOM 2961 C CA . GLY B 1 107 ? 0.749 -1.028 -9.156 1 98.44 107 GLY B CA 1
ATOM 2962 C C . GLY B 1 107 ? 0.362 -1.652 -10.484 1 98.44 107 GLY B C 1
ATOM 2963 O O . GLY B 1 107 ? 1.077 -1.506 -11.477 1 98.44 107 GLY B O 1
ATOM 2964 N N . THR B 1 108 ? -0.719 -2.398 -10.555 1 98.81 108 THR B N 1
ATOM 2965 C CA . THR B 1 108 ? -1.246 -2.994 -11.773 1 98.81 108 THR B CA 1
ATOM 2966 C C . THR B 1 108 ? -2.713 -2.623 -11.969 1 98.81 108 THR B C 1
ATOM 2968 O O . THR B 1 108 ? -3.248 -1.785 -11.242 1 98.81 108 THR B O 1
ATOM 2971 N N . ILE B 1 109 ? -3.381 -3.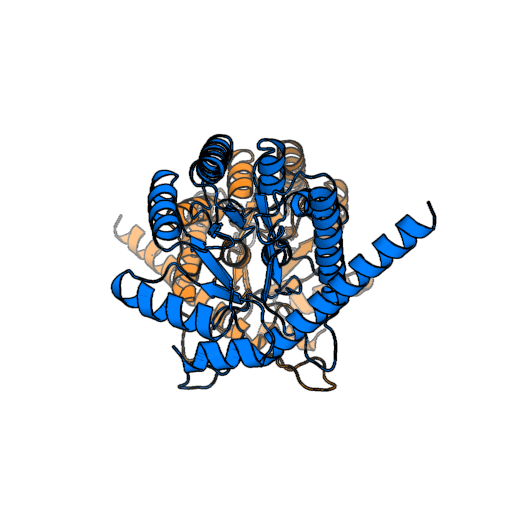268 -12.961 1 98.81 109 ILE B N 1
ATOM 2972 C CA . ILE B 1 109 ? -4.773 -2.955 -13.273 1 98.81 109 ILE B CA 1
ATOM 2973 C C . ILE B 1 109 ? -5.664 -3.334 -12.094 1 98.81 109 ILE B C 1
ATOM 2975 O O . ILE B 1 109 ? -6.766 -2.797 -11.945 1 98.81 109 ILE B O 1
ATOM 2979 N N . THR B 1 110 ? -5.172 -4.242 -11.219 1 98.88 110 THR B N 1
ATOM 2980 C CA . THR B 1 110 ? -5.941 -4.711 -10.07 1 98.88 110 THR B CA 1
ATOM 2981 C C . THR B 1 110 ? -5.484 -4.016 -8.789 1 98.88 110 THR B C 1
ATOM 2983 O O . THR B 1 110 ? -5.609 -4.57 -7.699 1 98.88 110 THR B O 1
ATOM 2986 N N . GLN B 1 111 ? -5.004 -2.857 -8.812 1 98.56 111 GLN B N 1
ATOM 2987 C CA . GLN B 1 111 ? -4.371 -2.189 -7.684 1 98.56 111 GLN B CA 1
ATOM 2988 C C . GLN B 1 111 ? -5.387 -1.873 -6.59 1 98.56 111 GLN B C 1
ATOM 2990 O O . GLN B 1 111 ? -5.023 -1.745 -5.418 1 98.56 111 GLN B O 1
ATOM 2995 N N . ASP B 1 112 ? -6.656 -1.719 -6.949 1 98.56 112 ASP B N 1
ATOM 2996 C CA . ASP B 1 112 ? -7.684 -1.342 -5.984 1 98.56 112 ASP B CA 1
ATOM 2997 C C . ASP B 1 112 ? -8.641 -2.5 -5.723 1 98.56 112 ASP B C 1
ATOM 2999 O O . ASP B 1 112 ? -9.234 -3.049 -6.656 1 98.56 112 ASP B O 1
ATOM 3003 N N . LEU B 1 113 ? -8.836 -2.869 -4.445 1 98.81 113 LEU B N 1
ATOM 3004 C CA . LEU B 1 113 ? -9.648 -4.008 -4.027 1 98.81 113 LEU B CA 1
ATOM 3005 C C . LEU B 1 113 ? -11.078 -3.861 -4.52 1 98.81 113 LEU B C 1
ATOM 3007 O O . LEU B 1 113 ? -11.641 -4.793 -5.098 1 98.81 113 LEU B O 1
ATOM 3011 N N . ILE B 1 114 ? -11.656 -2.643 -4.32 1 98.62 114 ILE B N 1
ATOM 3012 C CA . ILE B 1 114 ? -13.062 -2.41 -4.652 1 98.62 114 ILE B CA 1
ATOM 3013 C C . ILE B 1 114 ? -13.258 -2.527 -6.16 1 98.62 114 ILE B C 1
ATOM 3015 O O . ILE B 1 114 ? -14.164 -3.227 -6.621 1 98.62 114 ILE B O 1
ATOM 3019 N N . ARG B 1 115 ? -12.375 -1.91 -6.973 1 98.12 115 ARG B N 1
ATOM 3020 C CA . ARG B 1 115 ? -12.469 -1.979 -8.43 1 98.12 115 ARG B CA 1
ATOM 3021 C C . ARG B 1 115 ? -12.258 -3.406 -8.922 1 98.12 115 ARG B C 1
ATOM 3023 O O . ARG B 1 115 ? -12.922 -3.852 -9.859 1 98.12 115 ARG B O 1
ATOM 3030 N N . THR B 1 116 ? -11.312 -4.102 -8.336 1 98.81 116 THR B N 1
ATOM 3031 C CA . THR B 1 116 ? -11.031 -5.469 -8.758 1 98.81 116 THR B CA 1
ATOM 3032 C C . THR B 1 116 ? -12.25 -6.363 -8.547 1 98.81 116 THR B C 1
ATOM 3034 O O . THR B 1 116 ? -12.578 -7.188 -9.398 1 98.81 116 THR B O 1
ATOM 3037 N N . ALA B 1 117 ? -12.891 -6.184 -7.367 1 98.44 117 ALA B N 1
ATOM 3038 C CA . ALA B 1 117 ? -14.109 -6.941 -7.102 1 98.44 117 ALA B CA 1
ATOM 3039 C C . ALA B 1 117 ? -15.188 -6.637 -8.141 1 98.44 117 ALA B C 1
ATOM 3041 O O . ALA B 1 117 ? -15.898 -7.535 -8.594 1 98.44 117 ALA B O 1
ATOM 3042 N N . ASP B 1 118 ? -15.258 -5.371 -8.547 1 97.44 118 ASP B N 1
ATOM 3043 C CA . ASP B 1 118 ? -16.203 -4.98 -9.602 1 97.44 118 ASP B CA 1
ATOM 3044 C C . ASP B 1 118 ? -15.852 -5.66 -10.922 1 97.44 118 ASP B C 1
ATOM 3046 O O . ASP B 1 118 ? -16.734 -6.145 -11.633 1 97.44 118 ASP B O 1
ATOM 3050 N N . TYR B 1 119 ? -14.555 -5.684 -11.281 1 98.38 119 TYR B N 1
ATOM 3051 C CA . TYR B 1 119 ? -14.117 -6.285 -12.531 1 98.38 119 TYR B CA 1
ATOM 3052 C C . TYR B 1 119 ? -14.531 -7.746 -12.617 1 98.38 119 TYR B C 1
ATOM 3054 O O . TYR B 1 119 ? -15.062 -8.195 -13.633 1 98.38 119 TYR B O 1
ATOM 3062 N N . VAL B 1 120 ? -14.305 -8.5 -11.523 1 97.19 120 VAL B N 1
ATOM 3063 C CA . VAL B 1 120 ? -14.547 -9.938 -11.57 1 97.19 120 VAL B CA 1
ATOM 3064 C C . VAL B 1 120 ? -16.047 -10.203 -11.664 1 97.19 120 VAL B C 1
ATOM 3066 O O . VAL B 1 120 ? -16.469 -11.211 -12.227 1 97.19 120 VAL B O 1
ATOM 3069 N N . GLN B 1 121 ? -16.844 -9.305 -11.102 1 96.25 121 GLN B N 1
ATOM 3070 C CA . GLN B 1 121 ? -18.297 -9.438 -11.219 1 96.25 121 GLN B CA 1
ATOM 3071 C C . GLN B 1 121 ? -18.75 -9.281 -12.672 1 96.25 121 GLN B C 1
ATOM 3073 O O . GLN B 1 121 ? -19.672 -9.961 -13.109 1 96.25 121 GLN B O 1
ATOM 3078 N N . TYR B 1 122 ? -18.078 -8.461 -13.414 1 96.56 122 TYR B N 1
ATOM 3079 C CA . TYR B 1 122 ? -18.453 -8.164 -14.789 1 96.56 122 TYR B CA 1
ATOM 3080 C C . TYR B 1 122 ? -17.891 -9.211 -15.75 1 96.56 122 TYR B C 1
ATOM 3082 O O . TYR B 1 122 ? -18.391 -9.367 -16.859 1 96.56 122 TYR B O 1
ATOM 3090 N N . ILE B 1 123 ? -16.844 -9.898 -15.328 1 97.12 123 ILE B N 1
ATOM 3091 C CA . ILE B 1 123 ? -16.156 -10.844 -16.203 1 97.12 123 ILE B CA 1
ATOM 3092 C C . ILE B 1 123 ? -16.125 -12.227 -15.555 1 97.12 123 ILE B C 1
ATOM 3094 O O . ILE B 1 123 ? -15.094 -12.633 -15.008 1 97.12 123 ILE B O 1
ATOM 3098 N N . PRO B 1 124 ? -17.125 -12.977 -15.719 1 91.88 124 PRO B N 1
ATOM 3099 C CA . PRO B 1 124 ? -17.234 -14.242 -15 1 91.88 124 PRO B CA 1
ATOM 3100 C C . PRO B 1 124 ? -16.109 -15.219 -15.328 1 91.88 124 PRO B C 1
ATOM 3102 O O . PRO B 1 124 ? -15.758 -16.062 -14.508 1 91.88 124 PRO B O 1
ATOM 3105 N N . GLU B 1 125 ? -15.5 -15.062 -16.422 1 92.12 125 GLU B N 1
ATOM 3106 C CA . GLU B 1 125 ? -14.492 -16.031 -16.859 1 92.12 125 GLU B CA 1
ATOM 3107 C C . GLU B 1 125 ? -13.102 -15.633 -16.375 1 92.12 125 GLU B C 1
ATOM 3109 O O . GLU B 1 125 ? -12.141 -16.391 -16.547 1 92.12 125 GLU B O 1
ATOM 3114 N N . LEU B 1 126 ? -12.969 -14.492 -15.766 1 95.81 126 LEU B N 1
ATOM 3115 C CA . LEU B 1 126 ? -11.664 -14.016 -15.32 1 95.81 126 LEU B CA 1
ATOM 3116 C C . LEU B 1 126 ? -11.156 -14.836 -14.141 1 95.81 126 LEU B C 1
ATOM 3118 O O . LEU B 1 126 ? -11.867 -15.016 -13.148 1 95.81 126 LEU B O 1
ATOM 3122 N N . ARG B 1 127 ? -10.016 -15.414 -14.25 1 95.88 127 ARG B N 1
ATOM 3123 C CA . ARG B 1 127 ? -9.367 -16.156 -13.172 1 95.88 127 ARG B CA 1
ATOM 3124 C C . ARG B 1 127 ? -8.242 -15.344 -12.539 1 95.88 127 ARG B C 1
ATOM 3126 O O . ARG B 1 127 ? -7.625 -14.508 -13.203 1 95.88 127 ARG B O 1
ATOM 3133 N N . LEU B 1 128 ? -7.961 -15.688 -11.266 1 98.25 128 LEU B N 1
ATOM 3134 C CA . LEU B 1 128 ? -7.051 -14.82 -10.523 1 98.25 128 LEU B CA 1
ATOM 3135 C C . LEU B 1 128 ? -5.91 -15.625 -9.914 1 98.25 128 LEU B C 1
ATOM 3137 O O . LEU B 1 128 ? -6.059 -16.812 -9.641 1 98.25 128 LEU B O 1
ATOM 3141 N N . THR B 1 129 ? -4.734 -15 -9.828 1 98.69 129 THR B N 1
ATOM 3142 C CA . THR B 1 129 ? -3.768 -15.273 -8.766 1 98.69 129 THR B CA 1
ATOM 3143 C C . THR B 1 129 ? -4.008 -14.359 -7.57 1 98.69 129 THR B C 1
ATOM 3145 O O . THR B 1 129 ? -3.832 -13.141 -7.668 1 98.69 129 THR B O 1
ATOM 3148 N N . ALA B 1 130 ? -4.379 -14.961 -6.465 1 98.75 130 ALA B N 1
ATOM 3149 C CA . ALA B 1 130 ? -4.715 -14.148 -5.297 1 98.75 130 ALA B CA 1
ATOM 3150 C C . ALA B 1 130 ? -3.488 -13.914 -4.426 1 98.75 130 ALA B C 1
ATOM 3152 O O . ALA B 1 130 ? -2.941 -14.852 -3.842 1 98.75 130 ALA B O 1
ATOM 3153 N N . ASP B 1 131 ? -3.051 -12.734 -4.375 1 98.75 131 ASP B N 1
ATOM 3154 C CA . ASP B 1 131 ? -2.08 -12.242 -3.398 1 98.75 131 ASP B CA 1
ATOM 3155 C C . ASP B 1 131 ? -2.654 -11.094 -2.58 1 98.75 131 ASP B C 1
ATOM 3157 O O . ASP B 1 131 ? -2.529 -9.93 -2.963 1 98.75 131 ASP B O 1
ATOM 3161 N N . PHE B 1 132 ? -3.115 -11.422 -1.418 1 98.62 132 PHE B N 1
ATOM 3162 C CA . PHE B 1 132 ? -3.875 -10.438 -0.657 1 98.62 132 PHE B CA 1
ATOM 3163 C C . PHE B 1 132 ? -2.949 -9.578 0.196 1 98.62 132 PHE B C 1
ATOM 3165 O O . PHE B 1 132 ? -3.377 -8.57 0.768 1 98.62 132 PHE B O 1
ATOM 3172 N N . SER B 1 133 ? -1.658 -9.922 0.211 1 98.06 133 SER B N 1
ATOM 3173 C CA . SER B 1 133 ? -0.723 -9.055 0.919 1 98.06 133 SER B CA 1
ATOM 3174 C C . SER B 1 133 ? -0.753 -7.633 0.359 1 98.06 133 SER B C 1
ATOM 3176 O O . SER B 1 133 ? -0.622 -6.66 1.106 1 98.06 133 SER B O 1
ATOM 3178 N N . HIS B 1 134 ? -1.013 -7.523 -0.906 1 98.62 134 HIS B N 1
ATOM 3179 C CA . HIS B 1 134 ? -1.046 -6.223 -1.569 1 98.62 134 HIS B CA 1
ATOM 3180 C C . HIS B 1 134 ? -2.234 -5.395 -1.098 1 98.62 134 HIS B C 1
ATOM 3182 O O . HIS B 1 134 ? -2.098 -4.195 -0.838 1 98.62 134 HIS B O 1
ATOM 3188 N N . TYR B 1 135 ? -3.363 -6.016 -0.977 1 98.88 135 TYR B N 1
ATOM 3189 C CA . TYR B 1 135 ? -4.559 -5.289 -0.559 1 98.88 135 TYR B CA 1
ATOM 3190 C C . TYR B 1 135 ? -4.5 -4.953 0.926 1 98.88 135 TYR B C 1
ATOM 3192 O O . TYR B 1 135 ? -4.914 -3.865 1.338 1 98.88 135 TYR B O 1
ATOM 3200 N N . VAL B 1 136 ? -4.012 -5.875 1.704 1 98.62 136 VAL B N 1
ATOM 3201 C CA . VAL B 1 136 ? -3.871 -5.648 3.139 1 98.62 136 VAL B CA 1
ATOM 3202 C C . VAL B 1 136 ? -2.939 -4.465 3.385 1 98.62 136 VAL B C 1
ATOM 3204 O O . VAL B 1 136 ? -3.223 -3.607 4.227 1 98.62 136 VAL B O 1
ATOM 3207 N N . LEU B 1 137 ? -1.893 -4.379 2.666 1 98.25 137 LEU B N 1
ATOM 3208 C CA . LEU B 1 137 ? -0.948 -3.271 2.773 1 98.25 137 LEU B CA 1
ATOM 3209 C C . LEU B 1 137 ? -1.576 -1.972 2.283 1 98.25 137 LEU B C 1
ATOM 3211 O O . LEU B 1 137 ? -1.571 -0.967 2.998 1 98.25 137 LEU B O 1
ATOM 3215 N N . ALA B 1 138 ? -2.133 -1.988 1.08 1 98.56 138 ALA B N 1
ATOM 3216 C CA . ALA B 1 138 ? -2.656 -0.786 0.436 1 98.56 138 ALA B CA 1
ATOM 3217 C C . ALA B 1 138 ? -3.826 -0.205 1.225 1 98.56 138 ALA B C 1
ATOM 3219 O O . ALA B 1 138 ? -4.059 1.006 1.202 1 98.56 138 ALA B O 1
ATOM 3220 N N . GLY B 1 139 ? -4.488 -1.083 1.978 1 98.56 139 GLY B N 1
ATOM 3221 C CA . GLY B 1 139 ? -5.633 -0.643 2.76 1 98.56 139 GLY B CA 1
ATOM 3222 C C . GLY B 1 139 ? -5.297 -0.377 4.215 1 98.56 139 GLY B C 1
ATOM 3223 O O . GLY B 1 139 ? -6.164 0.02 4.996 1 98.56 139 GLY B O 1
ATOM 3224 N N . GLU B 1 140 ? -4.039 -0.606 4.562 1 98 140 GLU B N 1
ATOM 3225 C CA . GLU B 1 140 ? -3.613 -0.494 5.953 1 98 140 GLU B CA 1
ATOM 3226 C C . GLU B 1 140 ? -4.543 -1.27 6.879 1 98 140 GLU B C 1
ATOM 3228 O O . GLU B 1 140 ? -5.18 -0.685 7.762 1 98 140 GLU B O 1
ATOM 3233 N N . MET B 1 141 ? -4.496 -2.617 6.73 1 98 141 MET B N 1
ATOM 3234 C CA . MET B 1 141 ? -5.445 -3.449 7.465 1 98 141 MET B CA 1
ATOM 3235 C C . MET B 1 141 ? -4.723 -4.324 8.484 1 98 141 MET B C 1
ATOM 3237 O O . MET B 1 141 ? -4.559 -5.527 8.266 1 98 141 MET B O 1
ATOM 3241 N N . PRO B 1 142 ? -4.387 -3.713 9.609 1 94.19 142 PRO B N 1
ATOM 3242 C CA . PRO B 1 142 ? -3.871 -4.586 10.672 1 94.19 142 PRO B CA 1
ATOM 3243 C C . PRO B 1 142 ? -4.926 -5.555 11.195 1 94.19 142 PRO B C 1
ATOM 3245 O O . PRO B 1 142 ? -4.582 -6.586 11.781 1 94.19 142 PRO B O 1
ATOM 3248 N N . ARG B 1 143 ? -6.129 -5.152 11.094 1 95.62 143 ARG B N 1
ATOM 3249 C CA . ARG B 1 143 ? -7.32 -5.98 11.25 1 95.62 143 ARG B CA 1
ATOM 3250 C C . ARG B 1 143 ? -8.164 -5.969 9.977 1 95.62 143 ARG B C 1
ATOM 3252 O O . ARG B 1 143 ? -8.25 -4.953 9.289 1 95.62 143 ARG B O 1
ATOM 3259 N N . ILE B 1 144 ? -8.797 -7.078 9.789 1 97.94 144 ILE B N 1
ATOM 3260 C CA . ILE B 1 144 ? -9.531 -7.176 8.531 1 97.94 144 ILE B CA 1
ATOM 3261 C C . ILE B 1 144 ? -10.992 -6.777 8.758 1 97.94 144 ILE B C 1
ATOM 3263 O O . ILE B 1 144 ? -11.734 -7.484 9.445 1 97.94 144 ILE B O 1
ATOM 3267 N N . PRO B 1 145 ? -11.43 -5.672 8.156 1 97.81 145 PRO B N 1
ATOM 3268 C CA . PRO B 1 145 ? -12.836 -5.293 8.289 1 97.81 145 PRO B CA 1
ATOM 3269 C C . PRO B 1 145 ? -13.781 -6.258 7.57 1 97.81 145 PRO B C 1
ATOM 3271 O O . PRO B 1 145 ? -13.367 -6.926 6.613 1 97.81 145 PRO B O 1
ATOM 3274 N N . ASP B 1 146 ? -15 -6.27 7.953 1 98.06 146 ASP B N 1
ATOM 3275 C CA . ASP B 1 146 ? -16 -7.148 7.355 1 98.06 146 ASP B CA 1
ATOM 3276 C C . ASP B 1 146 ? -16.172 -6.848 5.867 1 98.06 146 ASP B C 1
ATOM 3278 O O . ASP B 1 146 ? -16.375 -7.762 5.062 1 98.06 146 ASP B O 1
ATOM 3282 N N . GLU B 1 147 ? -16.125 -5.59 5.551 1 98.38 147 GLU B N 1
ATOM 3283 C CA . GLU B 1 147 ? -16.266 -5.207 4.152 1 98.38 147 GLU B CA 1
ATOM 3284 C C . GLU B 1 147 ? -15.164 -5.816 3.293 1 98.38 147 GLU B C 1
ATOM 3286 O O . GLU B 1 147 ? -15.438 -6.359 2.219 1 98.38 147 GLU B O 1
ATOM 3291 N N . ALA B 1 148 ? -13.953 -5.742 3.799 1 98.69 148 ALA B N 1
ATOM 3292 C CA . ALA B 1 148 ? -12.828 -6.324 3.078 1 98.69 148 ALA B CA 1
ATOM 3293 C C . ALA B 1 148 ? -12.961 -7.84 2.975 1 98.69 148 ALA B C 1
ATOM 3295 O O . ALA B 1 148 ? -12.719 -8.422 1.916 1 98.69 148 ALA B O 1
ATOM 3296 N N . GLU B 1 149 ? -13.367 -8.414 4.074 1 98.5 149 GLU B N 1
ATOM 3297 C CA . GLU B 1 149 ? -13.547 -9.859 4.102 1 98.5 149 GLU B CA 1
ATOM 3298 C C . GLU B 1 149 ? -14.508 -10.32 3.008 1 98.5 149 GLU B C 1
ATOM 3300 O O . GLU B 1 149 ? -14.242 -11.305 2.311 1 98.5 149 GLU B O 1
ATOM 3305 N N . ASN B 1 150 ? -15.57 -9.633 2.85 1 98.44 150 ASN B N 1
ATOM 3306 C CA . ASN B 1 150 ? -16.562 -9.969 1.836 1 98.44 150 ASN B CA 1
ATOM 3307 C C . ASN B 1 150 ? -15.984 -9.859 0.427 1 98.44 150 ASN B C 1
ATOM 3309 O O . ASN B 1 150 ? -16.234 -10.711 -0.422 1 98.44 150 ASN B O 1
ATOM 3313 N N . LEU B 1 151 ? -15.258 -8.844 0.208 1 98.75 151 LEU B N 1
ATOM 3314 C CA . LEU B 1 151 ? -14.641 -8.648 -1.1 1 98.75 151 LEU B CA 1
ATOM 3315 C C . LEU B 1 151 ? -13.578 -9.711 -1.356 1 98.75 151 LEU B C 1
ATOM 3317 O O . LEU B 1 151 ? -13.469 -10.234 -2.467 1 98.75 151 LEU B O 1
ATOM 3321 N N . PHE B 1 152 ? -12.805 -10.039 -0.331 1 98.75 152 PHE B N 1
ATOM 3322 C CA . PHE B 1 152 ? -11.797 -11.086 -0.447 1 98.75 152 PHE B CA 1
ATOM 3323 C C . PHE B 1 152 ? -12.438 -12.422 -0.803 1 98.75 152 PHE B C 1
ATOM 3325 O O . PHE B 1 152 ? -11.938 -13.156 -1.661 1 98.75 152 PHE B O 1
ATOM 3332 N N . ARG B 1 153 ? -13.523 -12.695 -0.202 1 98 153 ARG B N 1
ATOM 3333 C CA . ARG B 1 153 ? -14.219 -13.938 -0.49 1 98 153 ARG B CA 1
ATOM 3334 C C . ARG B 1 153 ? -14.648 -14 -1.952 1 98 153 ARG B C 1
ATOM 3336 O O . ARG B 1 153 ? -14.539 -15.047 -2.594 1 98 153 ARG B O 1
ATOM 3343 N N . GLN B 1 154 ? -15.125 -12.898 -2.434 1 97.69 154 GLN B N 1
ATOM 3344 C CA . GLN B 1 154 ? -15.508 -12.82 -3.84 1 97.69 154 GLN B CA 1
ATOM 3345 C C . GLN B 1 154 ? -14.312 -13.094 -4.75 1 97.69 154 GLN B C 1
ATOM 3347 O O . GLN B 1 154 ? -14.422 -13.852 -5.715 1 97.69 154 GLN B O 1
ATOM 3352 N N . LEU B 1 155 ? -13.195 -12.562 -4.418 1 98.62 155 LEU B N 1
ATOM 3353 C CA . LEU B 1 155 ? -12.008 -12.727 -5.246 1 98.62 155 LEU B CA 1
ATOM 3354 C C . LEU B 1 155 ? -11.469 -14.148 -5.145 1 98.62 155 LEU B C 1
ATOM 3356 O O . LEU B 1 155 ? -11 -14.711 -6.137 1 98.62 155 LEU B O 1
ATOM 3360 N N . LEU B 1 156 ? -11.562 -14.695 -3.961 1 98.12 156 LEU B N 1
ATOM 3361 C CA . LEU B 1 156 ? -11.047 -16.047 -3.732 1 98.12 156 LEU B CA 1
ATOM 3362 C C . LEU B 1 156 ? -11.828 -17.062 -4.543 1 98.12 156 LEU B C 1
ATOM 3364 O O . LEU B 1 156 ? -11.273 -18.078 -4.969 1 98.12 156 LEU B O 1
ATOM 3368 N N . SER B 1 157 ? -13.062 -16.812 -4.809 1 94.88 157 SER B N 1
ATOM 3369 C CA . SER B 1 157 ? -13.883 -17.719 -5.59 1 94.88 157 SER B CA 1
ATOM 3370 C C . SER B 1 157 ? -13.398 -17.812 -7.035 1 94.88 157 SER B C 1
ATOM 3372 O O . SER B 1 157 ? -13.781 -18.719 -7.77 1 94.88 157 SER B O 1
ATOM 3374 N N . ARG B 1 158 ? -12.531 -16.859 -7.391 1 94.81 158 ARG B N 1
ATOM 3375 C CA . ARG B 1 158 ? -12 -16.797 -8.75 1 94.81 158 ARG B CA 1
ATOM 3376 C C . ARG B 1 158 ? -10.539 -17.234 -8.781 1 94.81 158 ARG B C 1
ATOM 3378 O O . ARG B 1 158 ? -9.898 -17.219 -9.844 1 94.81 158 ARG B O 1
ATOM 3385 N N . ALA B 1 159 ? -10 -17.75 -7.676 1 96.94 159 ALA B N 1
ATOM 3386 C CA . ALA B 1 159 ? -8.562 -17.969 -7.574 1 96.94 159 ALA B CA 1
ATOM 3387 C C . ALA B 1 159 ? -8.195 -19.391 -8.008 1 96.94 159 ALA B C 1
ATOM 3389 O O . ALA B 1 159 ? -8.75 -20.375 -7.496 1 96.94 159 ALA B O 1
ATOM 3390 N N . ASP B 1 160 ? -7.289 -19.469 -8.953 1 95.31 160 ASP B N 1
ATOM 3391 C CA . ASP B 1 160 ? -6.695 -20.734 -9.344 1 95.31 160 ASP B CA 1
ATOM 3392 C C . ASP B 1 160 ? -5.223 -20.812 -8.945 1 95.31 160 ASP B C 1
ATOM 3394 O O . ASP B 1 160 ? -4.582 -21.844 -9.094 1 95.31 160 ASP B O 1
ATOM 3398 N N . CYS B 1 161 ? -4.707 -19.734 -8.516 1 97.31 161 CYS B N 1
ATOM 3399 C CA . CYS B 1 161 ? -3.352 -19.609 -7.992 1 97.31 161 CYS B CA 1
ATOM 3400 C C . CYS B 1 161 ? -3.322 -18.734 -6.75 1 97.31 161 CYS B C 1
ATOM 3402 O O . CYS B 1 161 ? -4.113 -17.797 -6.629 1 97.31 161 CYS B O 1
ATOM 3404 N N . LEU B 1 162 ? -2.451 -19.094 -5.812 1 98.5 162 LEU B N 1
ATOM 3405 C CA . LEU B 1 162 ? -2.258 -18.328 -4.586 1 98.5 162 LEU B CA 1
ATOM 3406 C C . LEU B 1 162 ? -0.795 -17.922 -4.418 1 98.5 162 LEU B C 1
ATOM 3408 O O . LEU B 1 162 ? 0.101 -18.766 -4.562 1 98.5 162 LEU B O 1
ATOM 3412 N N . HIS B 1 163 ? -0.57 -16.672 -4.219 1 98.56 163 HIS B N 1
ATOM 3413 C CA . HIS B 1 163 ? 0.744 -16.234 -3.768 1 98.56 163 HIS B CA 1
ATOM 3414 C C . HIS B 1 163 ? 0.8 -16.141 -2.246 1 98.56 163 HIS B C 1
ATOM 3416 O O . HIS B 1 163 ? -0.049 -15.492 -1.628 1 98.56 163 HIS B O 1
ATOM 3422 N N . GLY B 1 164 ? 1.79 -16.828 -1.687 1 96.69 164 GLY B N 1
ATOM 3423 C CA . GLY B 1 164 ? 1.993 -16.812 -0.247 1 96.69 164 GLY B CA 1
ATOM 3424 C C . GLY B 1 164 ? 2.941 -15.727 0.21 1 96.69 164 GLY B C 1
ATOM 3425 O O . GLY B 1 164 ? 4.164 -15.891 0.154 1 96.69 164 GLY B O 1
ATOM 3426 N N . ARG B 1 165 ? 2.43 -14.656 0.661 1 96.06 165 ARG B N 1
ATOM 3427 C CA . ARG B 1 165 ? 3.105 -13.523 1.29 1 96.06 165 ARG B CA 1
ATOM 3428 C C . ARG B 1 165 ? 2.232 -12.898 2.375 1 96.06 165 ARG B C 1
ATOM 3430 O O . ARG B 1 165 ? 1.018 -12.773 2.205 1 96.06 165 ARG B O 1
ATOM 3437 N N . VAL B 1 166 ? 2.854 -12.531 3.475 1 95.19 166 VAL B N 1
ATOM 3438 C CA . VAL B 1 166 ? 2.076 -11.984 4.586 1 95.19 166 VAL B CA 1
ATOM 3439 C C . VAL B 1 166 ? 2.475 -10.531 4.832 1 95.19 166 VAL B C 1
ATOM 3441 O O . VAL B 1 166 ? 3.654 -10.234 5.023 1 95.19 166 VAL B O 1
ATOM 3444 N N . SER B 1 167 ? 1.491 -9.711 4.695 1 95.44 167 SER B N 1
ATOM 3445 C CA . SER B 1 167 ? 1.62 -8.328 5.145 1 95.44 167 SER B CA 1
ATOM 3446 C C . SER B 1 167 ? 0.968 -8.125 6.508 1 95.44 167 SER B C 1
ATOM 3448 O O . SER B 1 167 ? -0.054 -8.742 6.809 1 95.44 167 SER B O 1
ATOM 3450 N N . ASN B 1 168 ? 1.514 -7.145 7.281 1 92.62 168 ASN B N 1
ATOM 3451 C CA . ASN B 1 168 ? 0.896 -6.852 8.57 1 92.62 168 ASN B CA 1
ATOM 3452 C C . ASN B 1 168 ? -0.004 -5.625 8.492 1 92.62 168 ASN B C 1
ATOM 3454 O O . ASN B 1 168 ? -0.408 -5.078 9.523 1 92.62 168 ASN B O 1
ATOM 3458 N N . GLY B 1 169 ? -0.226 -5.18 7.297 1 96.06 169 GLY B N 1
ATOM 3459 C CA . GLY B 1 169 ? -1.053 -3.998 7.105 1 96.06 169 GLY B CA 1
ATOM 3460 C C . GLY B 1 169 ? -0.249 -2.715 7.02 1 96.06 169 GLY B C 1
ATOM 3461 O O . GLY B 1 169 ? -0.73 -1.708 6.496 1 96.06 169 GLY B O 1
ATOM 3462 N N . GLU B 1 170 ? 0.952 -2.734 7.488 1 94.25 170 GLU B N 1
ATOM 3463 C CA . GLU B 1 170 ? 1.833 -1.57 7.441 1 94.25 170 GLU B CA 1
ATOM 3464 C C . GLU B 1 170 ? 3.061 -1.844 6.578 1 94.25 170 GLU B C 1
ATOM 3466 O O . GLU B 1 170 ? 3.443 -1.014 5.75 1 94.25 170 GLU B O 1
ATOM 3471 N N . GLN B 1 171 ? 3.572 -3.029 6.676 1 92.19 171 GLN B N 1
ATOM 3472 C CA . GLN B 1 171 ? 4.691 -3.49 5.863 1 92.19 171 GLN B CA 1
ATOM 3473 C C . GLN B 1 171 ? 4.27 -4.633 4.941 1 92.19 171 GLN B C 1
ATOM 3475 O O . GLN B 1 171 ? 3.369 -5.402 5.273 1 92.19 171 GLN B O 1
ATOM 3480 N N . ILE B 1 172 ? 4.895 -4.828 3.793 1 94.12 172 ILE B N 1
ATOM 3481 C CA . ILE B 1 172 ? 4.418 -5.68 2.709 1 94.12 172 ILE B CA 1
ATOM 3482 C C . ILE B 1 172 ? 4.805 -7.133 2.988 1 94.12 172 ILE B C 1
ATOM 3484 O O . ILE B 1 172 ? 4.047 -8.055 2.678 1 94.12 172 ILE B O 1
ATOM 3488 N N . GLN B 1 173 ? 5.965 -7.434 3.4 1 92.19 173 GLN B N 1
ATOM 3489 C CA . GLN B 1 173 ? 6.559 -8.758 3.516 1 92.19 173 GLN B CA 1
ATOM 3490 C C . GLN B 1 173 ? 7.188 -8.969 4.891 1 92.19 173 GLN B C 1
ATOM 3492 O O . GLN B 1 173 ? 8.359 -8.633 5.098 1 92.19 173 GLN B O 1
ATOM 3497 N N . VAL B 1 174 ? 6.312 -9.414 5.766 1 87.69 174 VAL B N 1
ATOM 3498 C CA . VAL B 1 174 ? 6.801 -9.578 7.133 1 87.69 174 VAL B CA 1
ATOM 3499 C C . VAL B 1 174 ? 7.133 -11.047 7.387 1 87.69 174 VAL B C 1
ATOM 3501 O O . VAL B 1 174 ? 6.664 -11.93 6.664 1 87.69 174 VAL B O 1
ATOM 3504 N N . GLY B 1 175 ? 8.156 -11.18 8.211 1 76.06 175 GLY B N 1
ATOM 3505 C CA . GLY B 1 175 ? 8.617 -12.531 8.508 1 76.06 175 GLY B CA 1
ATOM 3506 C C . GLY B 1 175 ? 7.602 -13.352 9.281 1 76.06 175 GLY B C 1
ATOM 3507 O O . GLY B 1 175 ? 6.809 -12.797 10.047 1 76.06 175 GLY B O 1
ATOM 3508 N N . CYS B 1 176 ? 7.188 -14.531 8.758 1 62.75 176 CYS B N 1
ATOM 3509 C CA . CYS B 1 176 ? 6.473 -15.547 9.531 1 62.75 176 CYS B CA 1
ATOM 3510 C C . CYS B 1 176 ? 7.445 -16.547 10.148 1 62.75 176 CYS B C 1
ATOM 3512 O O . CYS B 1 176 ? 8.273 -17.125 9.453 1 62.75 176 CYS B O 1
ATOM 3514 N N . PHE B 1 177 ? 8.117 -16.125 11.312 1 56.09 177 PHE B N 1
ATOM 3515 C CA . PHE B 1 177 ? 9.242 -16.922 11.789 1 56.09 177 PHE B CA 1
ATOM 3516 C C . PHE B 1 177 ? 8.766 -18.266 12.352 1 56.09 177 PHE B C 1
ATOM 3518 O O . PHE B 1 177 ? 7.609 -18.391 12.766 1 56.09 177 PHE B O 1
ATOM 3525 N N . ALA B 1 178 ? 9.664 -19.25 12.031 1 51.88 178 ALA B N 1
ATOM 3526 C CA . ALA B 1 178 ? 9.516 -20.625 12.484 1 51.88 178 ALA B CA 1
ATOM 3527 C C . ALA B 1 178 ? 8.953 -20.688 13.906 1 51.88 178 ALA B C 1
ATOM 3529 O O . ALA B 1 178 ? 8.109 -21.531 14.211 1 51.88 178 ALA B O 1
ATOM 3530 N N . ASP B 1 179 ? 9.375 -19.703 14.766 1 52.72 179 ASP B N 1
ATOM 3531 C CA . ASP B 1 179 ? 9.07 -19.969 16.17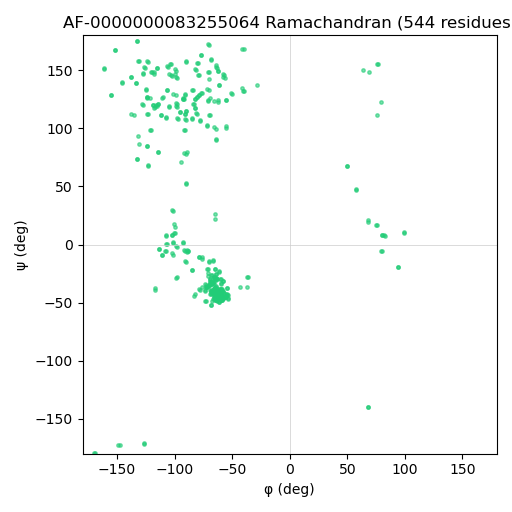2 1 52.72 179 ASP B CA 1
ATOM 3532 C C . ASP B 1 179 ? 7.809 -19.219 16.609 1 52.72 179 ASP B C 1
ATOM 3534 O O . ASP B 1 179 ? 7.133 -19.625 17.547 1 52.72 179 ASP B O 1
ATOM 3538 N N . GLU B 1 180 ? 7.547 -18.031 15.945 1 59.66 180 GLU B N 1
ATOM 3539 C CA . GLU B 1 180 ? 6.32 -17.344 16.344 1 59.66 180 GLU B CA 1
ATOM 3540 C C . GLU B 1 180 ? 5.543 -16.859 15.117 1 59.66 180 GLU B C 1
ATOM 3542 O O . GLU B 1 180 ? 6.074 -16.109 14.297 1 59.66 180 GLU B O 1
ATOM 3547 N N . GLU B 1 181 ? 4.488 -17.5 14.984 1 73 181 GLU B N 1
ATOM 3548 C CA . GLU B 1 181 ? 3.588 -17.156 13.891 1 73 181 GLU B CA 1
ATOM 3549 C C . GLU B 1 181 ? 3.072 -15.727 14.023 1 73 181 GLU B C 1
ATOM 3551 O O . GLU B 1 181 ? 2.719 -15.297 15.125 1 73 181 GLU B O 1
ATOM 3556 N N . HIS B 1 182 ? 3.277 -14.961 13.023 1 82.56 182 HIS B N 1
ATOM 3557 C CA . HIS B 1 182 ? 2.705 -13.617 13.008 1 82.56 182 HIS B CA 1
ATOM 3558 C C . HIS B 1 182 ? 1.187 -13.664 13.141 1 82.56 182 HIS B C 1
ATOM 3560 O O . HIS B 1 182 ? 0.532 -14.523 12.547 1 82.56 182 HIS B O 1
ATOM 3566 N N . PRO B 1 183 ? 0.63 -12.75 13.805 1 85.94 183 PRO B N 1
ATOM 3567 C CA . PRO B 1 183 ? -0.818 -12.781 14.023 1 85.94 183 PRO B CA 1
ATOM 3568 C C . PRO B 1 183 ? -1.614 -12.734 12.727 1 85.94 183 PRO B C 1
ATOM 3570 O O . PRO B 1 183 ? -2.695 -13.32 12.641 1 85.94 183 PRO B O 1
ATOM 3573 N N . MET B 1 184 ? -1.079 -12.117 11.742 1 93.31 184 MET B N 1
ATOM 3574 C CA . MET B 1 184 ? -1.787 -11.977 10.469 1 93.31 184 MET B CA 1
ATOM 3575 C C . MET B 1 184 ? -1.85 -13.312 9.734 1 93.31 184 MET B C 1
ATOM 3577 O O . MET B 1 184 ? -2.645 -13.484 8.812 1 93.31 184 MET B O 1
ATOM 3581 N N . LEU B 1 185 ? -0.977 -14.242 10.055 1 93.19 185 LEU B N 1
ATOM 3582 C CA . LEU B 1 185 ? -0.917 -15.508 9.344 1 93.19 185 LEU B CA 1
ATOM 3583 C C . LEU B 1 185 ? -2.24 -16.266 9.445 1 93.19 185 LEU B C 1
ATOM 3585 O O . LEU B 1 185 ? -2.65 -16.938 8.508 1 93.19 185 LEU B O 1
ATOM 3589 N N . ALA B 1 186 ? -2.875 -16.109 10.539 1 92.81 186 ALA B N 1
ATOM 3590 C CA . ALA B 1 186 ? -4.16 -16.781 10.734 1 92.81 186 ALA B CA 1
ATOM 3591 C C . ALA B 1 186 ? -5.18 -16.312 9.695 1 92.81 186 ALA B C 1
ATOM 3593 O O . ALA B 1 186 ? -5.961 -17.125 9.18 1 92.81 186 ALA B O 1
ATOM 3594 N N . HIS B 1 187 ? -5.227 -15.023 9.422 1 95.94 187 HIS B N 1
ATOM 3595 C CA . HIS B 1 187 ? -6.121 -14.5 8.391 1 95.94 187 HIS B CA 1
ATOM 3596 C C . HIS B 1 187 ? -5.754 -15.039 7.016 1 95.94 187 HIS B C 1
ATOM 3598 O O . HIS B 1 187 ? -6.625 -15.484 6.266 1 95.94 187 HIS B O 1
ATOM 3604 N N . TYR B 1 188 ? -4.508 -15.039 6.742 1 97.19 188 TYR B N 1
ATOM 3605 C CA . TYR B 1 188 ? -4.055 -15.547 5.449 1 97.19 188 TYR B CA 1
ATOM 3606 C C . TYR B 1 188 ? -4.336 -17.031 5.316 1 97.19 188 TYR B C 1
ATOM 3608 O O . TYR B 1 188 ? -4.781 -17.5 4.262 1 97.19 188 TYR B O 1
ATOM 3616 N N . GLY B 1 189 ? -4.039 -17.766 6.383 1 96.56 189 GLY B N 1
ATOM 3617 C CA . GLY B 1 189 ? -4.367 -19.172 6.379 1 96.56 189 GLY B CA 1
ATOM 3618 C C . GLY B 1 189 ? -5.828 -19.453 6.07 1 96.56 189 GLY B C 1
ATOM 3619 O O . GLY B 1 189 ? -6.145 -20.344 5.277 1 96.56 189 GLY B O 1
ATOM 3620 N N . ARG B 1 190 ? -6.66 -18.672 6.664 1 97.38 190 ARG B N 1
ATOM 3621 C CA . ARG B 1 190 ? -8.094 -18.812 6.414 1 97.38 190 ARG B CA 1
ATOM 3622 C C . ARG B 1 190 ? -8.422 -18.531 4.953 1 97.38 190 ARG B C 1
ATOM 3624 O O . ARG B 1 190 ? -9.219 -19.25 4.34 1 97.38 190 ARG B O 1
ATOM 3631 N N . TRP B 1 191 ? -7.855 -17.5 4.406 1 98.62 191 TRP B N 1
ATOM 3632 C CA . TRP B 1 191 ? -8.094 -17.172 3.008 1 98.62 191 TRP B CA 1
ATOM 3633 C C . TRP B 1 191 ? -7.59 -18.281 2.088 1 98.62 191 TRP B C 1
ATOM 3635 O O . TRP B 1 191 ? -8.289 -18.672 1.152 1 98.62 191 TRP B O 1
ATOM 3645 N N . TRP B 1 192 ? -6.371 -18.766 2.342 1 98.31 192 TRP B N 1
ATOM 3646 C CA . TRP B 1 192 ? -5.816 -19.844 1.518 1 98.31 192 TRP B CA 1
ATOM 3647 C C . TRP B 1 192 ? -6.664 -21.109 1.616 1 98.31 192 TRP B C 1
ATOM 3649 O O . TRP B 1 192 ? -6.934 -21.766 0.607 1 98.31 192 TRP B O 1
ATOM 3659 N N . GLU B 1 193 ? -7.09 -21.359 2.793 1 98.06 193 GLU B N 1
ATOM 3660 C CA . GLU B 1 193 ? -7.957 -22.531 2.988 1 98.06 193 GLU B CA 1
ATOM 3661 C C . GLU B 1 193 ? -9.258 -22.375 2.207 1 98.06 193 GLU B C 1
ATOM 3663 O O . GLU B 1 193 ? -9.719 -23.328 1.569 1 98.06 193 GLU B O 1
ATOM 3668 N N . LEU B 1 194 ? -9.844 -21.234 2.283 1 97.69 194 LEU B N 1
ATOM 3669 C CA . LEU B 1 194 ? -11.078 -20.984 1.557 1 97.69 194 LEU B CA 1
ATOM 3670 C C . LEU B 1 194 ? -10.875 -21.156 0.055 1 97.69 194 LEU B C 1
ATOM 3672 O O . LEU B 1 194 ? -11.727 -21.75 -0.623 1 97.69 194 LEU B O 1
ATOM 3676 N N . ALA B 1 195 ? -9.797 -20.656 -0.419 1 97.81 195 ALA B N 1
ATOM 3677 C CA . ALA B 1 195 ? -9.484 -20.812 -1.838 1 97.81 195 ALA B CA 1
ATOM 3678 C C . ALA B 1 195 ? -9.297 -22.281 -2.205 1 97.81 195 ALA B C 1
ATOM 3680 O O . ALA B 1 195 ? -9.766 -22.719 -3.256 1 97.81 195 ALA B O 1
ATOM 3681 N N . MET B 1 196 ? -8.648 -23.031 -1.376 1 97 196 MET B N 1
ATOM 3682 C CA . MET B 1 196 ? -8.406 -24.453 -1.592 1 97 196 MET B CA 1
ATOM 3683 C C . MET B 1 196 ? -9.719 -25.219 -1.647 1 97 196 MET B C 1
ATOM 3685 O O . MET B 1 196 ? -9.93 -26.031 -2.557 1 97 196 MET B O 1
ATOM 3689 N N . ARG B 1 197 ? -10.578 -24.922 -0.745 1 96.12 197 ARG B N 1
ATOM 3690 C CA . ARG B 1 197 ? -11.875 -25.594 -0.718 1 96.12 197 ARG B CA 1
ATOM 3691 C C . ARG B 1 197 ? -12.68 -25.266 -1.97 1 96.12 197 ARG B C 1
ATOM 3693 O O . ARG B 1 197 ? -13.289 -26.141 -2.576 1 96.12 197 ARG B O 1
ATOM 3700 N N . GLY B 1 198 ? -12.688 -23.984 -2.229 1 93.94 198 GLY B N 1
ATOM 3701 C CA . GLY B 1 198 ? -13.398 -23.578 -3.428 1 93.94 198 GLY B CA 1
ATOM 3702 C C . GLY B 1 198 ? -12.867 -24.219 -4.691 1 93.94 198 GLY B C 1
ATOM 3703 O O . GLY B 1 198 ? -13.641 -24.625 -5.566 1 93.94 198 GLY B O 1
ATOM 3704 N N . TRP B 1 199 ? -11.594 -24.266 -4.82 1 93.94 199 TRP B N 1
ATOM 3705 C CA . TRP B 1 199 ? -10.969 -24.891 -5.98 1 93.94 199 TRP B CA 1
ATOM 3706 C C . TRP B 1 199 ? -11.305 -26.375 -6.062 1 93.94 199 TRP B C 1
ATOM 3708 O O . TRP B 1 199 ? -11.633 -26.875 -7.137 1 93.94 199 TRP B O 1
ATOM 3718 N N . LEU B 1 200 ? -11.234 -27.078 -5.012 1 92 200 LEU B N 1
ATOM 3719 C CA . LEU B 1 200 ? -11.547 -28.5 -4.961 1 92 200 LEU B CA 1
ATOM 3720 C C . LEU B 1 200 ? -12.992 -28.75 -5.371 1 92 200 LEU B C 1
ATOM 3722 O O . LEU B 1 200 ? -13.281 -29.719 -6.078 1 92 200 LEU B O 1
ATOM 3726 N N . GLU B 1 201 ? -13.836 -27.875 -4.906 1 90.81 201 GLU B N 1
ATOM 3727 C CA . GLU B 1 201 ? -15.25 -27.984 -5.277 1 90.81 201 GLU B CA 1
ATOM 3728 C C . GLU B 1 201 ? -15.438 -27.812 -6.781 1 90.81 201 GLU B C 1
ATOM 3730 O O . GLU B 1 201 ? -16.203 -28.562 -7.402 1 90.81 201 GLU B O 1
ATOM 3735 N N . ARG B 1 202 ? -14.805 -26.844 -7.312 1 88.31 202 ARG B N 1
ATOM 3736 C CA . ARG B 1 202 ? -14.906 -26.609 -8.75 1 88.31 202 ARG B CA 1
ATOM 3737 C C . ARG B 1 202 ? -14.297 -27.766 -9.539 1 88.31 202 ARG B C 1
ATOM 3739 O O . ARG B 1 202 ? -14.789 -28.125 -10.609 1 88.31 202 ARG B O 1
ATOM 3746 N N . TYR B 1 203 ? -13.242 -28.266 -8.992 1 86.88 203 TYR B N 1
ATOM 3747 C CA . TYR B 1 203 ? -12.625 -29.438 -9.609 1 86.88 203 TYR B CA 1
ATOM 3748 C C . TYR B 1 203 ? -13.57 -30.641 -9.586 1 86.88 203 TYR B C 1
ATOM 3750 O O . TYR B 1 203 ? -13.75 -31.312 -10.602 1 86.88 203 TYR B O 1
ATOM 3758 N N . ALA B 1 204 ? -14.172 -30.859 -8.523 1 85.62 204 ALA B N 1
ATOM 3759 C CA . ALA B 1 204 ? -15.086 -31.984 -8.352 1 85.62 204 ALA B CA 1
ATOM 3760 C C . ALA B 1 204 ? -16.297 -31.844 -9.273 1 85.62 204 ALA B C 1
ATOM 3762 O O . ALA B 1 204 ? -16.844 -32.844 -9.75 1 85.62 204 ALA B O 1
ATOM 3763 N N . ASN B 1 205 ? -16.641 -30.625 -9.57 1 84.88 205 ASN B N 1
ATOM 3764 C CA . ASN B 1 205 ? -17.812 -30.375 -10.383 1 84.88 205 ASN B CA 1
ATOM 3765 C C . ASN B 1 205 ? -17.469 -30.266 -11.867 1 84.88 205 ASN B C 1
ATOM 3767 O O . ASN B 1 205 ? -18.328 -29.969 -12.695 1 84.88 205 ASN B O 1
ATOM 3771 N N . GLY B 1 206 ? -16.188 -30.438 -12.227 1 77.19 206 GLY B N 1
ATOM 3772 C CA . GLY B 1 206 ? -15.758 -30.484 -13.609 1 77.19 206 GLY B CA 1
ATOM 3773 C C . GLY B 1 206 ? -15.562 -29.109 -14.219 1 77.19 206 GLY B C 1
ATOM 3774 O O . GLY B 1 206 ? -15.516 -28.953 -15.438 1 77.19 206 GLY B O 1
ATOM 3775 N N . VAL B 1 207 ? -15.648 -28.109 -13.414 1 70 207 VAL B N 1
ATOM 3776 C CA . VAL B 1 207 ? -15.484 -26.734 -13.883 1 70 207 VAL B CA 1
ATOM 3777 C C . VAL B 1 207 ? -14.016 -26.469 -14.203 1 70 207 VAL B C 1
ATOM 3779 O O . VAL B 1 207 ? -13.703 -25.766 -15.164 1 70 207 VAL B O 1
ATOM 3782 N N . VAL B 1 208 ? -13.156 -26.781 -13.375 1 67.19 208 VAL B N 1
ATOM 3783 C CA . VAL B 1 208 ? -11.727 -26.656 -13.617 1 67.19 208 VAL B CA 1
ATOM 3784 C C . VAL B 1 208 ? -11.188 -27.953 -14.227 1 67.19 208 VAL B C 1
ATOM 3786 O O . VAL B 1 208 ? -11.531 -29.047 -13.781 1 67.19 208 VAL B O 1
ATOM 3789 N N . ASN B 1 209 ? -10.906 -27.656 -15.641 1 53.06 209 ASN B N 1
ATOM 3790 C CA . ASN B 1 209 ? -10.453 -28.844 -16.359 1 53.06 209 ASN B CA 1
ATOM 3791 C C . ASN B 1 209 ? -9.117 -29.344 -15.812 1 53.06 209 ASN B C 1
ATOM 3793 O O . ASN B 1 209 ? -8.195 -28.562 -15.609 1 53.06 209 ASN B O 1
ATOM 3797 N N . GLY B 1 210 ? -9.266 -30.359 -14.984 1 51.28 210 GLY B N 1
ATOM 3798 C CA . GLY B 1 210 ? -7.98 -31 -14.742 1 51.28 210 GLY B CA 1
ATOM 3799 C C . GLY B 1 210 ? -7.285 -31.438 -16.016 1 51.28 210 GLY B C 1
ATOM 3800 O O . GLY B 1 210 ? -7.934 -31.656 -17.047 1 51.28 210 GLY B O 1
ATOM 3801 N N . ASP B 1 211 ? -6.336 -30.703 -16.453 1 50.19 211 ASP B N 1
ATOM 3802 C CA . ASP B 1 211 ? -5.621 -31.312 -17.562 1 50.19 211 ASP B CA 1
ATOM 3803 C C . ASP B 1 211 ? -5.391 -32.812 -17.312 1 50.19 211 ASP B C 1
ATOM 3805 O O . ASP B 1 211 ? -5.801 -33.344 -16.281 1 50.19 211 ASP B O 1
ATOM 3809 N N . SER B 1 212 ? -4.934 -33.531 -18.484 1 44.09 212 SER B N 1
ATOM 3810 C CA . SER B 1 212 ? -4.574 -34.938 -18.391 1 44.09 212 SER B CA 1
ATOM 3811 C C . SER B 1 212 ? -3.902 -35.25 -17.047 1 44.09 212 SER B C 1
ATOM 3813 O O . SER B 1 212 ? -3.953 -36.406 -16.578 1 44.09 212 SER B O 1
ATOM 3815 N N . ASP B 1 213 ? -3.244 -34.312 -16.438 1 50.31 213 ASP B N 1
ATOM 3816 C CA . ASP B 1 213 ? -2.465 -34.562 -15.234 1 50.31 213 ASP B CA 1
ATOM 3817 C C . ASP B 1 213 ? -3.227 -34.125 -13.977 1 50.31 213 ASP B C 1
ATOM 3819 O O . ASP B 1 213 ? -2.691 -34.188 -12.875 1 50.31 213 ASP B O 1
ATOM 3823 N N . GLY B 1 214 ? -4.516 -33.938 -14.031 1 57.25 214 GLY B N 1
ATOM 3824 C CA . GLY B 1 214 ? -5.277 -33.531 -12.867 1 57.25 214 GLY B CA 1
ATOM 3825 C C . GLY B 1 214 ? -5.105 -32.062 -12.516 1 57.25 214 GLY B C 1
ATOM 3826 O O . GLY B 1 214 ? -4.133 -31.438 -12.938 1 57.25 214 GLY B O 1
ATOM 3827 N N . GLY B 1 215 ? -6.105 -31.156 -12.641 1 70.88 215 GLY B N 1
ATOM 3828 C CA . GLY B 1 215 ? -6.133 -29.75 -12.266 1 70.88 215 GLY B CA 1
ATOM 3829 C C . GLY B 1 215 ? -5.223 -29.438 -11.102 1 70.88 215 GLY B C 1
ATOM 3830 O O . GLY B 1 215 ? -4.848 -30.328 -10.336 1 70.88 215 GLY B O 1
ATOM 3831 N N . ALA B 1 216 ? -4.488 -28.375 -11.125 1 83.81 216 ALA B N 1
ATOM 3832 C CA . ALA B 1 216 ? -3.617 -28 -10.016 1 83.81 216 ALA B CA 1
ATOM 3833 C C . ALA B 1 216 ? -3.932 -26.594 -9.523 1 83.81 216 ALA B C 1
ATOM 3835 O O . ALA B 1 216 ? -4.168 -25.688 -10.32 1 83.81 216 ALA B O 1
ATOM 3836 N N . LEU B 1 217 ? -4.184 -26.547 -8.18 1 92.88 217 LEU B N 1
ATOM 3837 C CA . LEU B 1 217 ? -4.113 -25.25 -7.512 1 92.88 217 LEU B CA 1
ATOM 3838 C C . LEU B 1 217 ? -2.676 -24.922 -7.137 1 92.88 217 LEU B C 1
ATOM 3840 O O . LEU B 1 217 ? -2.018 -25.672 -6.426 1 92.88 217 LEU B O 1
ATOM 3844 N N . LEU B 1 218 ? -2.213 -23.828 -7.664 1 96.12 218 LEU B N 1
ATOM 3845 C CA . LEU B 1 218 ? -0.83 -23.453 -7.398 1 96.12 218 LEU B CA 1
ATOM 3846 C C . LEU B 1 218 ? -0.736 -22.562 -6.156 1 96.12 218 LEU B C 1
ATOM 3848 O O . LEU B 1 218 ? -1.558 -21.672 -5.965 1 96.12 218 LEU B O 1
ATOM 3852 N N . PHE B 1 219 ? 0.137 -22.938 -5.262 1 98.06 219 PHE B N 1
ATOM 3853 C CA . PHE B 1 219 ? 0.573 -22.078 -4.164 1 98.06 219 PHE B CA 1
ATOM 3854 C C . PHE B 1 219 ? 2.049 -21.734 -4.309 1 98.06 219 PHE B C 1
ATOM 3856 O O . PHE B 1 219 ? 2.904 -22.625 -4.344 1 98.06 219 PHE B O 1
ATOM 3863 N N . ILE B 1 220 ? 2.344 -20.453 -4.395 1 98.06 220 ILE B N 1
ATOM 3864 C CA . ILE B 1 220 ? 3.703 -19.984 -4.645 1 98.06 220 ILE B CA 1
ATOM 3865 C C . ILE B 1 220 ? 4.129 -19.031 -3.535 1 98.06 220 ILE B C 1
ATOM 3867 O O . ILE B 1 220 ? 3.58 -17.922 -3.408 1 98.06 220 ILE B O 1
ATOM 3871 N N . PRO B 1 221 ? 5.113 -19.422 -2.68 1 96.12 221 PRO B N 1
ATOM 3872 C CA . PRO B 1 221 ? 5.684 -18.438 -1.764 1 96.12 221 PRO B CA 1
ATOM 3873 C C . PRO B 1 221 ? 6.41 -17.297 -2.492 1 96.12 221 PRO B C 1
ATOM 3875 O O . PRO B 1 221 ? 7.617 -17.391 -2.725 1 96.12 221 PRO B O 1
ATOM 3878 N N . GLU B 1 222 ? 5.723 -16.266 -2.799 1 95.25 222 GLU B N 1
ATOM 3879 C CA . GLU B 1 222 ? 6.27 -15.188 -3.604 1 95.25 222 GLU B CA 1
ATOM 3880 C C . GLU B 1 222 ? 6.93 -14.125 -2.723 1 95.25 222 GLU B C 1
ATOM 3882 O O . GLU B 1 222 ? 6.375 -13.039 -2.525 1 95.25 222 GLU B O 1
ATOM 3887 N N . LEU B 1 223 ? 8.078 -14.438 -2.291 1 95.12 223 LEU B N 1
ATOM 3888 C CA . LEU B 1 223 ? 8.844 -13.5 -1.479 1 95.12 223 LEU B CA 1
ATOM 3889 C C . LEU B 1 223 ? 9.859 -12.742 -2.334 1 95.12 223 LEU B C 1
ATOM 3891 O O . LEU B 1 223 ? 10.711 -13.352 -2.977 1 95.12 223 LEU B O 1
ATOM 3895 N N . GLY B 1 224 ? 9.68 -11.438 -2.371 1 93.5 224 GLY B N 1
ATOM 3896 C CA . GLY B 1 224 ? 10.531 -10.617 -3.217 1 93.5 224 GLY B CA 1
ATOM 3897 C C . GLY B 1 224 ? 11.867 -10.297 -2.582 1 93.5 224 GLY B C 1
ATOM 3898 O O . GLY B 1 224 ? 11.977 -10.211 -1.356 1 93.5 224 GLY B O 1
ATOM 3899 N N . PRO B 1 225 ? 12.867 -10.117 -3.41 1 92.25 225 PRO B N 1
ATOM 3900 C CA . PRO B 1 225 ? 14.148 -9.609 -2.908 1 92.25 225 PRO B CA 1
ATOM 3901 C C . PRO B 1 225 ? 14.078 -8.141 -2.494 1 92.25 225 PRO B C 1
ATOM 3903 O O . PRO B 1 225 ? 13.039 -7.496 -2.662 1 92.25 225 PRO B O 1
ATOM 3906 N N . PRO B 1 226 ? 15.156 -7.594 -1.858 1 86.75 226 PRO B N 1
ATOM 3907 C CA . PRO B 1 226 ? 15.148 -6.145 -1.638 1 86.75 226 PRO B CA 1
ATOM 3908 C C . PRO B 1 226 ? 14.844 -5.355 -2.906 1 86.75 226 PRO B C 1
ATOM 3910 O O . PRO B 1 226 ? 15.32 -5.707 -3.988 1 86.75 226 PRO B O 1
ATOM 3913 N N . PRO B 1 227 ? 13.938 -4.438 -2.869 1 84.38 227 PRO B N 1
ATOM 3914 C CA . PRO B 1 227 ? 13.555 -3.766 -1.625 1 84.38 227 PRO B CA 1
ATOM 3915 C C . PRO B 1 227 ? 12.242 -4.293 -1.049 1 84.38 227 PRO B C 1
ATOM 3917 O O . PRO B 1 227 ? 11.734 -3.746 -0.065 1 84.38 227 PRO B O 1
ATOM 3920 N N . TYR B 1 228 ? 11.648 -5.379 -1.582 1 86.5 228 TYR B N 1
ATOM 3921 C CA . TYR B 1 228 ? 10.516 -6.027 -0.936 1 86.5 228 TYR B CA 1
ATOM 3922 C C . TYR B 1 228 ? 10.914 -6.598 0.42 1 86.5 228 TYR B C 1
ATOM 3924 O O . TYR B 1 228 ? 10.195 -6.438 1.405 1 86.5 228 TYR B O 1
ATOM 3932 N N . ALA B 1 229 ? 12.031 -7.309 0.323 1 89 229 ALA B N 1
ATOM 3933 C CA . ALA B 1 229 ? 12.602 -7.766 1.588 1 89 229 ALA B CA 1
ATOM 3934 C C . ALA B 1 229 ? 13.172 -6.598 2.387 1 89 229 ALA B C 1
ATOM 3936 O O . ALA B 1 229 ? 13.875 -5.746 1.835 1 89 229 ALA B O 1
ATOM 3937 N N . ILE B 1 230 ? 12.852 -6.586 3.58 1 87.44 230 ILE B N 1
ATOM 3938 C CA . ILE B 1 230 ? 13.312 -5.504 4.441 1 87.44 230 ILE B CA 1
ATOM 3939 C C . ILE B 1 230 ? 14.781 -5.727 4.805 1 87.44 230 ILE B C 1
ATOM 3941 O O . ILE B 1 230 ? 15.18 -6.84 5.156 1 87.44 230 ILE B O 1
ATOM 3945 N N . THR B 1 231 ? 15.539 -4.641 4.609 1 86.12 231 THR B N 1
ATOM 3946 C CA . THR B 1 231 ? 16.969 -4.746 4.863 1 86.12 231 THR B CA 1
ATOM 3947 C C . THR B 1 231 ? 17.391 -3.803 5.984 1 86.12 231 THR B C 1
ATOM 3949 O O . THR B 1 231 ? 16.734 -2.785 6.23 1 86.12 231 THR B O 1
ATOM 3952 N N . THR B 1 232 ? 18.375 -4.223 6.695 1 80.5 232 THR B N 1
ATOM 3953 C CA . THR B 1 232 ? 19.062 -3.312 7.602 1 80.5 232 THR B CA 1
ATOM 3954 C C . THR B 1 232 ? 20.062 -2.439 6.84 1 80.5 232 THR B C 1
ATOM 3956 O O . THR B 1 232 ? 20.5 -2.797 5.746 1 80.5 232 THR B O 1
ATOM 3959 N N . GLU B 1 233 ? 20.141 -1.176 7.402 1 67.69 233 GLU B N 1
ATOM 3960 C CA . GLU B 1 233 ? 21.141 -0.304 6.789 1 67.69 233 GLU B CA 1
ATOM 3961 C C . GLU B 1 233 ? 22.547 -0.655 7.262 1 67.69 233 GLU B C 1
ATOM 3963 O O . GLU B 1 233 ? 22.781 -0.831 8.461 1 67.69 233 GLU B O 1
ATOM 3968 N N . VAL B 1 234 ? 23.281 -1.262 6.379 1 60.94 234 VAL B N 1
ATOM 3969 C CA . VAL B 1 234 ? 24.703 -1.463 6.672 1 60.94 234 VAL B CA 1
ATOM 3970 C C . VAL B 1 234 ? 25.547 -0.521 5.816 1 60.94 234 VAL B C 1
ATOM 3972 O O . VAL B 1 234 ? 25.438 -0.521 4.59 1 60.94 234 VAL B O 1
ATOM 3975 N N . PRO B 1 235 ? 26.141 0.479 6.598 1 56 235 PRO B N 1
ATOM 3976 C CA . PRO B 1 235 ? 27 1.366 5.805 1 56 235 PRO B CA 1
ATOM 3977 C C . PRO B 1 235 ? 27.828 0.616 4.762 1 56 235 PRO B C 1
ATOM 3979 O O . PRO B 1 235 ? 28.438 -0.41 5.07 1 56 235 PRO B O 1
ATOM 3982 N N . GLY B 1 236 ? 27.797 1.159 3.51 1 54.81 236 GLY B N 1
ATOM 3983 C CA . GLY B 1 236 ? 28.641 0.632 2.449 1 54.81 236 GLY B CA 1
ATOM 3984 C C . GLY B 1 236 ? 28.078 -0.619 1.802 1 54.81 236 GLY B C 1
ATOM 3985 O O . GLY B 1 236 ? 28.719 -1.219 0.936 1 54.81 236 GLY B O 1
ATOM 3986 N N . SER B 1 237 ? 26.969 -1.107 2.379 1 58.69 237 SER B N 1
ATOM 3987 C CA . SER B 1 237 ? 26.469 -2.363 1.828 1 58.69 237 SER B CA 1
ATOM 3988 C C . SER B 1 237 ? 25.031 -2.225 1.361 1 58.69 237 SER B C 1
ATOM 3990 O O . SER B 1 237 ? 24.375 -1.209 1.62 1 58.69 237 SER B O 1
ATOM 3992 N N . ARG B 1 238 ? 24.625 -3.131 0.428 1 62.91 238 ARG B N 1
ATOM 3993 C CA . ARG B 1 238 ? 23.25 -3.191 -0.064 1 62.91 238 ARG B CA 1
ATOM 3994 C C . ARG B 1 238 ? 22.281 -3.594 1.048 1 62.91 238 ARG B C 1
ATOM 3996 O O . ARG B 1 238 ? 21.109 -3.869 0.79 1 62.91 238 ARG B O 1
ATOM 4003 N N . GLY B 1 239 ? 22.656 -3.396 2.246 1 71.88 239 GLY B N 1
ATOM 4004 C CA . GLY B 1 239 ? 21.812 -3.789 3.361 1 71.88 239 GLY B CA 1
ATOM 4005 C C . GLY B 1 239 ? 21.688 -5.293 3.516 1 71.88 239 GLY B C 1
ATOM 4006 O O . GLY B 1 239 ? 22.031 -6.047 2.602 1 71.88 239 GLY B O 1
ATOM 4007 N N . VAL B 1 240 ? 21.531 -5.758 4.707 1 83.5 240 VAL B N 1
ATOM 4008 C CA . VAL B 1 240 ? 21.312 -7.164 5.039 1 83.5 240 VAL B CA 1
ATOM 4009 C C . VAL B 1 240 ? 19.828 -7.418 5.266 1 83.5 240 VAL B C 1
ATOM 4011 O O . VAL B 1 240 ? 19.156 -6.664 5.984 1 83.5 240 VAL B O 1
ATOM 4014 N N . GLU B 1 241 ? 19.344 -8.469 4.551 1 88.5 241 GLU B N 1
ATOM 4015 C CA . GLU B 1 241 ? 17.938 -8.805 4.727 1 88.5 241 GLU B CA 1
ATOM 4016 C C . GLU B 1 241 ? 17.641 -9.188 6.172 1 88.5 241 GLU B C 1
ATOM 4018 O O . GLU B 1 241 ? 18.422 -9.906 6.805 1 88.5 241 GLU B O 1
ATOM 4023 N N . LEU B 1 242 ? 16.594 -8.719 6.641 1 84.12 242 LEU B N 1
ATOM 4024 C CA . LEU B 1 242 ? 16.172 -8.977 8.008 1 84.12 242 LEU B CA 1
ATOM 4025 C C . LEU B 1 242 ? 15.766 -10.43 8.188 1 84.12 242 LEU B C 1
ATOM 4027 O O . LEU B 1 242 ? 15.914 -10.992 9.273 1 84.12 242 LEU B O 1
ATOM 4031 N N . ASN B 1 243 ? 15.227 -11.008 7.074 1 82.94 243 ASN B N 1
ATOM 4032 C CA . ASN B 1 243 ? 14.734 -12.375 7.121 1 82.94 243 ASN B CA 1
ATOM 4033 C C . ASN B 1 243 ? 15.352 -13.234 6.023 1 82.94 243 ASN B C 1
ATOM 4035 O O . ASN B 1 243 ? 15.805 -12.711 5 1 82.94 243 ASN B O 1
ATOM 4039 N N . ASP B 1 244 ? 15.422 -14.531 6.34 1 89.06 244 ASP B N 1
ATOM 4040 C CA . ASP B 1 244 ? 15.867 -15.5 5.34 1 89.06 244 ASP B CA 1
ATOM 4041 C C . ASP B 1 244 ? 14.703 -15.953 4.461 1 89.06 244 ASP B C 1
ATOM 4043 O O . ASP B 1 244 ? 13.898 -16.797 4.867 1 89.06 244 ASP B O 1
ATOM 4047 N N . ARG B 1 245 ? 14.703 -15.516 3.27 1 91.94 245 ARG B N 1
ATOM 4048 C CA . ARG B 1 245 ? 13.562 -15.758 2.389 1 91.94 245 ARG B CA 1
ATOM 4049 C C . ARG B 1 245 ? 13.438 -17.234 2.053 1 91.94 245 ARG B C 1
ATOM 4051 O O . ARG B 1 245 ? 12.328 -17.734 1.827 1 91.94 245 ARG B O 1
ATOM 4058 N N . TRP B 1 246 ? 14.57 -17.906 1.976 1 93.56 246 TRP B N 1
ATOM 4059 C CA . TRP B 1 246 ? 14.508 -19.328 1.676 1 93.56 246 TRP B CA 1
ATOM 4060 C C . TRP B 1 246 ? 13.82 -20.094 2.799 1 93.56 246 TRP B C 1
ATOM 4062 O O . TRP B 1 246 ? 12.891 -20.859 2.551 1 93.56 246 TRP B O 1
ATOM 4072 N N . GLN B 1 247 ? 14.234 -19.797 4.004 1 92.06 247 GLN B N 1
ATOM 4073 C CA . GLN B 1 247 ? 13.609 -20.469 5.145 1 92.06 247 GLN B CA 1
ATOM 4074 C C . GLN B 1 247 ? 12.141 -20.094 5.27 1 92.06 247 GLN B C 1
ATOM 4076 O O . GLN B 1 247 ? 11.305 -20.938 5.621 1 92.06 247 GLN B O 1
ATOM 4081 N N . GLN B 1 248 ? 11.875 -18.859 4.988 1 91.88 248 GLN B N 1
ATOM 4082 C CA . GLN B 1 248 ? 10.484 -18.422 5.027 1 91.88 248 GLN B CA 1
ATOM 4083 C C . GLN B 1 248 ? 9.656 -19.125 3.955 1 91.88 248 GLN B C 1
ATOM 4085 O O . GLN B 1 248 ? 8.508 -19.484 4.195 1 91.88 248 GLN B O 1
ATOM 4090 N N . SER B 1 249 ? 10.234 -19.297 2.799 1 94.75 249 SER B N 1
ATOM 4091 C CA . SER B 1 249 ? 9.547 -19.984 1.72 1 94.75 249 SER B CA 1
ATOM 4092 C C . SER B 1 249 ? 9.227 -21.422 2.111 1 94.75 249 SER B C 1
ATOM 4094 O O . SER B 1 249 ? 8.133 -21.922 1.827 1 94.75 249 SER B O 1
ATOM 4096 N N . LEU B 1 250 ? 10.156 -22.078 2.75 1 94.81 250 LEU B N 1
ATOM 4097 C CA . LEU B 1 250 ? 9.938 -23.453 3.205 1 94.81 250 LEU B CA 1
ATOM 4098 C C . LEU B 1 250 ? 8.82 -23.5 4.242 1 94.81 250 LEU B C 1
ATOM 4100 O O . LEU B 1 250 ? 7.969 -24.406 4.199 1 94.81 250 LEU B O 1
ATOM 4104 N N . ALA B 1 251 ? 8.836 -22.516 5.113 1 92.94 251 ALA B N 1
ATOM 4105 C CA . ALA B 1 251 ? 7.816 -22.469 6.164 1 92.94 251 ALA B CA 1
ATOM 4106 C C . ALA B 1 251 ? 6.43 -22.219 5.574 1 92.94 251 ALA B C 1
ATOM 4108 O O . ALA B 1 251 ? 5.453 -22.844 5.988 1 92.94 251 ALA B O 1
ATOM 4109 N N . LEU B 1 252 ? 6.34 -21.344 4.629 1 94.94 252 LEU B N 1
ATOM 4110 C CA . LEU B 1 252 ? 5.066 -21.047 3.986 1 94.94 252 LEU B CA 1
ATOM 4111 C C . LEU B 1 252 ? 4.551 -22.25 3.205 1 94.94 252 LEU B C 1
ATOM 4113 O O . LEU B 1 252 ? 3.354 -22.547 3.229 1 94.94 252 LEU B O 1
ATOM 4117 N N . ALA B 1 253 ? 5.453 -22.938 2.529 1 95.62 253 ALA B N 1
ATOM 4118 C CA . ALA B 1 253 ? 5.07 -24.141 1.795 1 95.62 253 ALA B CA 1
ATOM 4119 C C . ALA B 1 253 ? 4.531 -25.219 2.74 1 95.62 253 ALA B C 1
ATOM 4121 O O . ALA B 1 253 ? 3.506 -25.844 2.459 1 95.62 253 ALA B O 1
ATOM 4122 N N . ALA B 1 254 ? 5.242 -25.406 3.818 1 94.62 254 ALA B N 1
ATOM 4123 C CA . ALA B 1 254 ? 4.809 -26.391 4.805 1 94.62 254 ALA B CA 1
ATOM 4124 C C . ALA B 1 254 ? 3.439 -26.031 5.375 1 94.62 254 ALA B C 1
ATOM 4126 O O . ALA B 1 254 ? 2.584 -26.906 5.559 1 94.62 254 ALA B O 1
ATOM 4127 N N . TYR B 1 255 ? 3.258 -24.781 5.684 1 94.75 255 TYR B N 1
ATOM 4128 C CA . TYR B 1 255 ? 1.985 -24.297 6.207 1 94.75 255 TYR B CA 1
ATOM 4129 C C . TYR B 1 255 ? 0.857 -24.547 5.211 1 94.75 255 TYR B C 1
ATOM 4131 O O . TYR B 1 255 ? -0.201 -25.062 5.582 1 94.75 255 TYR B O 1
ATOM 4139 N N . ALA B 1 256 ? 1.085 -24.188 3.955 1 96.38 256 ALA B N 1
ATOM 4140 C CA . ALA B 1 256 ? 0.09 -24.375 2.904 1 96.38 256 ALA B CA 1
ATOM 4141 C C . ALA B 1 256 ? -0.257 -25.859 2.734 1 96.38 256 ALA B C 1
ATOM 4143 O O . ALA B 1 256 ? -1.422 -26.203 2.529 1 96.38 256 ALA B O 1
ATOM 4144 N N . ARG B 1 257 ? 0.724 -26.75 2.814 1 96.69 257 ARG B N 1
ATOM 4145 C CA . ARG B 1 257 ? 0.486 -28.188 2.691 1 96.69 257 ARG B CA 1
ATOM 4146 C C . ARG B 1 257 ? -0.372 -28.703 3.844 1 96.69 257 ARG B C 1
ATOM 4148 O O . ARG B 1 257 ? -1.243 -29.547 3.645 1 96.69 257 ARG B O 1
ATOM 4155 N N . ARG B 1 258 ? -0.061 -28.156 4.988 1 96.5 258 ARG B N 1
ATOM 4156 C CA . ARG B 1 258 ? -0.883 -28.547 6.133 1 96.5 258 ARG B CA 1
ATOM 4157 C C . ARG B 1 258 ? -2.332 -28.109 5.934 1 96.5 258 ARG B C 1
ATOM 4159 O O . ARG B 1 258 ? -3.258 -28.859 6.25 1 96.5 258 ARG B O 1
ATOM 4166 N N . LEU B 1 259 ? -2.531 -26.922 5.457 1 96.88 259 LEU B N 1
ATOM 4167 C CA . LEU B 1 259 ? -3.881 -26.453 5.168 1 96.88 259 LEU B CA 1
ATOM 4168 C C . LEU B 1 259 ? -4.57 -27.375 4.156 1 96.88 259 LEU B C 1
ATOM 4170 O O . LEU B 1 259 ? -5.727 -27.75 4.344 1 96.88 259 LEU B O 1
ATOM 4174 N N . TRP B 1 260 ? -3.854 -27.688 3.09 1 96.62 260 TRP B N 1
ATOM 4175 C CA . TRP B 1 260 ? -4.402 -28.531 2.029 1 96.62 260 TRP B CA 1
ATOM 4176 C C . TRP B 1 260 ? -4.797 -29.891 2.566 1 96.62 260 TRP B C 1
ATOM 4178 O O . TRP B 1 260 ? -5.887 -30.391 2.27 1 96.62 260 TRP B O 1
ATOM 4188 N N . ASP B 1 261 ? -3.896 -30.469 3.371 1 97 261 ASP B N 1
ATOM 4189 C CA . ASP B 1 261 ? -4.188 -31.766 3.982 1 97 261 ASP B CA 1
ATOM 4190 C C . ASP B 1 261 ? -5.453 -31.703 4.832 1 97 261 ASP B C 1
ATOM 4192 O O . ASP B 1 261 ? -6.262 -32.625 4.824 1 97 261 ASP B O 1
ATOM 4196 N N . GLY B 1 262 ? -5.574 -30.625 5.512 1 96.19 262 GLY B N 1
ATOM 4197 C CA . GLY B 1 262 ? -6.781 -30.422 6.301 1 96.19 262 GLY B CA 1
ATOM 4198 C C . GLY B 1 262 ? -8.039 -30.344 5.457 1 96.19 262 GLY B C 1
ATOM 4199 O O . GLY B 1 262 ? -9.078 -30.891 5.82 1 96.19 262 GLY B O 1
ATOM 4200 N N . VAL B 1 263 ? -7.945 -29.656 4.375 1 96.06 263 VAL B N 1
ATOM 4201 C CA . VAL B 1 263 ? -9.07 -29.5 3.459 1 96.06 263 VAL B CA 1
ATOM 4202 C C . VAL B 1 263 ? -9.461 -30.844 2.871 1 96.06 263 VAL B C 1
ATOM 4204 O O . VAL B 1 263 ? -10.648 -31.172 2.791 1 96.06 263 VAL B O 1
ATOM 4207 N N . LEU B 1 264 ? -8.5 -31.688 2.521 1 93.56 264 LEU B N 1
ATOM 4208 C CA . LEU B 1 264 ? -8.758 -33 1.939 1 93.56 264 LEU B CA 1
ATOM 4209 C C . LEU B 1 264 ? -9.43 -33.938 2.953 1 93.56 264 LEU B C 1
ATOM 4211 O O . LEU B 1 264 ? -10.336 -34.688 2.605 1 93.56 264 LEU B O 1
ATOM 4215 N N . LEU B 1 265 ? -8.977 -33.812 4.125 1 91.5 265 LEU B N 1
ATOM 4216 C CA . LEU B 1 265 ? -9.523 -34.656 5.176 1 91.5 265 LEU B CA 1
ATOM 4217 C C . LEU B 1 265 ? -10.977 -34.281 5.469 1 91.5 265 LEU B C 1
ATOM 4219 O O . LEU B 1 265 ? -11.805 -35.156 5.73 1 91.5 265 LEU B O 1
ATOM 4223 N N . SER B 1 266 ? -11.266 -33.031 5.512 1 87.56 266 SER B N 1
ATOM 4224 C CA . SER B 1 266 ? -12.625 -32.594 5.801 1 87.56 266 SER B CA 1
ATOM 4225 C C . SER B 1 266 ? -13.594 -32.969 4.695 1 87.56 266 SER B C 1
ATOM 4227 O O . SER B 1 266 ? -14.758 -33.281 4.965 1 87.56 266 SER B O 1
ATOM 4229 N N . GLU B 1 267 ? -13.195 -33 3.549 1 81.62 267 GLU B N 1
ATOM 4230 C CA . GLU B 1 267 ? -14.031 -33.375 2.416 1 81.62 267 GLU B CA 1
ATOM 4231 C C . GLU B 1 267 ? -14.305 -34.875 2.42 1 81.62 267 GLU B C 1
ATOM 4233 O O . GLU B 1 267 ? -15.383 -35.344 2.018 1 81.62 267 GLU B O 1
ATOM 4238 N N . HIS B 1 268 ? -13.289 -35.594 2.859 1 76.56 268 HIS B N 1
ATOM 4239 C CA . HIS B 1 268 ? -13.461 -37.031 2.961 1 76.56 268 HIS B CA 1
ATOM 4240 C C . HIS B 1 268 ? -14.438 -37.375 4.078 1 76.56 268 HIS B C 1
ATOM 4242 O O . HIS B 1 268 ? -15.266 -38.281 3.916 1 76.56 268 HIS B O 1
ATOM 4248 N N . ASN B 1 269 ? -14.336 -36.656 5.145 1 73.25 269 ASN B N 1
ATOM 4249 C CA . ASN B 1 269 ? -15.227 -36.906 6.27 1 73.25 269 ASN B CA 1
ATOM 4250 C C . ASN B 1 269 ? -16.641 -36.438 5.992 1 73.25 269 ASN B C 1
ATOM 4252 O O . ASN B 1 269 ? -17.609 -37.031 6.465 1 73.25 269 ASN B O 1
ATOM 4256 N N . GLY B 1 270 ? -16.734 -35.312 5.281 1 64.06 270 GLY B N 1
ATOM 4257 C CA . GLY B 1 270 ? -18.062 -34.812 4.906 1 64.06 270 GLY B CA 1
ATOM 4258 C C . GLY B 1 270 ? -18.781 -35.75 3.953 1 64.06 270 GLY B C 1
ATOM 4259 O O . GLY B 1 270 ? -20.016 -35.844 3.984 1 64.06 270 GLY B O 1
ATOM 4260 N N . ALA B 1 271 ? -18.188 -36.406 3.225 1 64.81 271 ALA B N 1
ATOM 4261 C CA . ALA B 1 271 ? -18.734 -37.375 2.264 1 64.81 271 ALA B CA 1
ATOM 4262 C C . ALA B 1 271 ? -19.188 -38.656 2.957 1 64.81 271 ALA B C 1
ATOM 4264 O O . ALA B 1 271 ? -20.141 -39.312 2.506 1 64.81 271 ALA B O 1
ATOM 4265 N N . GLU B 1 272 ? -18.359 -38.969 3.98 1 54.84 272 GLU B N 1
ATOM 4266 C CA . GLU B 1 272 ? -18.719 -40.219 4.691 1 54.84 272 GLU B CA 1
ATOM 4267 C C . GLU B 1 272 ? -20 -40 5.508 1 54.84 272 GLU B C 1
ATOM 4269 O O . GLU B 1 272 ? -20.719 -40.969 5.77 1 54.84 272 GLU B O 1
ATOM 4274 N N . ASN B 1 273 ? -20.203 -38.75 5.816 1 50.88 273 ASN B N 1
ATOM 4275 C CA . ASN B 1 273 ? -21.391 -38.469 6.629 1 50.88 273 ASN B CA 1
ATOM 4276 C C . ASN B 1 273 ? -22.609 -38.156 5.762 1 50.88 273 ASN B C 1
ATOM 4278 O O . ASN B 1 273 ? -23.672 -37.875 6.281 1 50.88 273 ASN B O 1
ATOM 4282 N N . GLU B 1 274 ? -22.391 -38.094 4.492 1 44.38 274 GLU B N 1
ATOM 4283 C CA . GLU B 1 274 ? -23.547 -38 3.613 1 44.38 274 GLU B CA 1
ATOM 4284 C C . GLU B 1 274 ? -23.875 -39.344 2.979 1 44.38 274 GLU B C 1
ATOM 4286 O O . GLU B 1 274 ? -22.984 -40.094 2.623 1 44.38 274 GLU B O 1
#